Protein AF-S5VCV0-F1 (afdb_monomer_lite)

Foldseek 3Di:
DVVVVPPDDDPDDDDDDDDDDDDDDDDDDDDDDDDDDDDDDDDDDDDDDDDDDDDDDDDDDDDDDDDDDDDDDDDDDDDDDDDDDDDDDDDDDDDDDDDDDDDDDDDDDDDDDDDDDDDDDDDDDDDDDDDDDDDDDDDDDDDDDDDDDDDDDDDDDDDDDDDDDDDPDDPPPPDPPDDPDDDPDDADDDDDFPFAAADDDDDQDRFAAAPAPLADPQKDWFWDDDPQWTKIKMKHAFSVCRVVNFHALKDKDWDAAQVRQKTKIKIKGFAPVQRRALSVLNHQLNVQLNVLCNPDHPVNCVVPVLCSNQSSLVRSQVVVVVCCVVPVVVDDFSSNKIWMKMKIHGPDDWIKIKTAWQKFKWKQAPLDIDGQDDHDDDDPSDTPGIPPDPRVSVRIDMGIDDDDAWIKIKIKDPLAVCCCVVPPSLSSLLSVLVSDGDGRVSSRSNPPHHYVPRGHMIIMMIITGGDPPDPD

Radius of gyration: 34.59 Å; chains: 1; bounding box: 80×103×84 Å

Structure (mmCIF, N/CA/C/O backbone):
data_AF-S5VCV0-F1
#
_entry.id   AF-S5VCV0-F1
#
loop_
_atom_site.group_PDB
_atom_site.id
_atom_site.type_symbol
_atom_site.label_atom_id
_atom_site.label_alt_id
_atom_site.label_comp_id
_atom_site.label_asym_id
_atom_site.label_entity_id
_atom_site.label_seq_id
_atom_site.pdbx_PDB_ins_code
_atom_site.Cartn_x
_atom_site.Cartn_y
_atom_site.Cartn_z
_atom_site.occupancy
_atom_site.B_iso_or_equiv
_atom_site.auth_seq_id
_atom_site.auth_comp_id
_atom_site.auth_asym_id
_atom_site.auth_atom_id
_atom_site.pdbx_PDB_model_num
ATOM 1 N N . MET A 1 1 ? 20.615 -5.378 3.250 1.00 46.12 1 MET A N 1
ATOM 2 C CA . MET A 1 1 ? 19.682 -4.230 3.309 1.00 46.12 1 MET A CA 1
ATOM 3 C C . MET A 1 1 ? 19.177 -3.946 4.735 1.00 46.12 1 MET A C 1
ATOM 5 O O . MET A 1 1 ? 19.572 -2.935 5.300 1.00 46.12 1 MET A O 1
ATOM 9 N N . LEU A 1 2 ? 18.437 -4.854 5.394 1.00 37.75 2 LEU A N 1
ATOM 10 C CA . LEU A 1 2 ? 17.905 -4.669 6.770 1.00 37.75 2 LEU A CA 1
ATOM 11 C C . LEU A 1 2 ? 18.954 -4.425 7.880 1.00 37.75 2 LEU A C 1
ATOM 13 O O . LEU A 1 2 ? 18.707 -3.638 8.791 1.00 37.75 2 LEU A O 1
ATOM 17 N N . LYS A 1 3 ? 20.147 -5.038 7.800 1.00 43.41 3 LYS A N 1
ATOM 18 C CA . LYS A 1 3 ? 21.259 -4.772 8.743 1.00 43.41 3 LYS A CA 1
ATOM 19 C C . LYS A 1 3 ? 21.829 -3.348 8.649 1.00 43.41 3 LYS A C 1
ATOM 21 O O . LYS A 1 3 ? 22.526 -2.938 9.564 1.00 43.41 3 LYS A O 1
ATOM 26 N N . TRP A 1 4 ? 21.560 -2.625 7.559 1.00 48.44 4 TRP A N 1
ATOM 27 C CA . TRP A 1 4 ? 22.100 -1.283 7.314 1.00 48.44 4 TRP A CA 1
ATOM 28 C C . TRP A 1 4 ? 21.081 -0.174 7.625 1.00 48.44 4 TRP A C 1
ATOM 30 O O . TRP A 1 4 ? 21.466 0.876 8.125 1.00 48.44 4 TRP A O 1
ATOM 40 N N . LEU A 1 5 ? 19.778 -0.437 7.432 1.00 46.25 5 LEU A N 1
ATOM 41 C CA . LEU A 1 5 ? 18.691 0.471 7.843 1.00 46.25 5 LEU A CA 1
ATOM 42 C C . LEU A 1 5 ? 18.615 0.664 9.368 1.00 46.25 5 LEU A C 1
ATOM 44 O O . LEU A 1 5 ? 18.184 1.712 9.840 1.00 46.25 5 LEU A O 1
ATOM 48 N N . ARG A 1 6 ? 19.081 -0.316 10.151 1.00 51.97 6 ARG A N 1
ATOM 49 C CA . ARG A 1 6 ? 19.380 -0.126 11.575 1.00 51.97 6 ARG A CA 1
ATOM 50 C C . ARG A 1 6 ? 20.719 0.597 11.673 1.00 51.97 6 ARG A C 1
ATOM 52 O O . ARG A 1 6 ? 21.759 -0.054 11.739 1.00 51.97 6 ARG A O 1
ATOM 59 N N . GLY A 1 7 ? 20.692 1.926 11.598 1.00 43.31 7 GLY A N 1
ATOM 60 C CA . GLY A 1 7 ? 21.888 2.756 11.715 1.00 43.31 7 GLY A CA 1
ATOM 61 C C . GLY 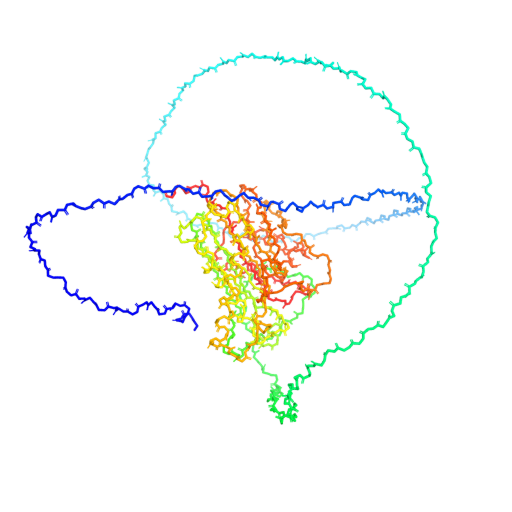A 1 7 ? 22.792 2.288 12.858 1.00 43.31 7 GLY A C 1
ATOM 62 O O . GLY A 1 7 ? 22.313 1.852 13.907 1.00 43.31 7 GLY A O 1
ATOM 63 N N . ARG A 1 8 ? 24.111 2.364 12.642 1.00 42.88 8 ARG A N 1
ATOM 64 C CA . ARG A 1 8 ? 25.096 2.276 13.723 1.00 42.88 8 ARG A CA 1
ATOM 65 C C . ARG A 1 8 ? 24.649 3.253 14.810 1.00 42.88 8 ARG A C 1
ATOM 67 O O . ARG A 1 8 ? 24.722 4.461 14.604 1.00 42.88 8 ARG A O 1
ATOM 74 N N . GLY A 1 9 ? 24.162 2.727 15.933 1.00 40.16 9 GLY A N 1
ATOM 75 C CA . GLY A 1 9 ? 24.004 3.524 17.140 1.00 40.16 9 GLY A CA 1
ATOM 76 C C . GLY A 1 9 ? 25.341 4.193 17.478 1.00 40.16 9 GLY A C 1
ATOM 77 O O . GLY A 1 9 ? 26.390 3.708 17.027 1.00 40.16 9 GLY A O 1
ATOM 78 N N . PRO A 1 10 ? 25.330 5.304 18.231 1.00 41.16 10 PRO A N 1
ATOM 79 C CA . PRO A 1 10 ? 26.567 5.902 18.707 1.00 41.16 10 PRO A CA 1
ATOM 80 C C . PRO A 1 10 ? 27.375 4.793 19.387 1.00 41.16 10 PRO A C 1
ATOM 82 O O . PRO A 1 10 ? 26.873 4.104 20.277 1.00 41.16 10 PRO A O 1
ATOM 85 N N . GLY A 1 11 ? 28.588 4.545 18.885 1.00 38.91 11 GLY A N 1
ATOM 86 C CA . GLY A 1 11 ? 29.485 3.562 19.484 1.00 38.91 11 GLY A CA 1
ATOM 87 C C . GLY A 1 11 ? 29.665 3.871 20.973 1.00 38.91 11 GLY A C 1
ATOM 88 O O . GLY A 1 11 ? 29.517 5.031 21.366 1.00 38.91 11 GLY A O 1
ATOM 89 N N . PRO A 1 12 ? 29.955 2.866 21.815 1.00 38.97 12 PRO A N 1
ATOM 90 C CA . PRO A 1 12 ? 30.061 3.062 23.252 1.00 38.97 12 PRO A CA 1
ATOM 91 C C . PRO A 1 12 ? 31.203 4.042 23.546 1.00 38.97 12 PRO A C 1
ATOM 93 O O . PRO A 1 12 ? 32.380 3.684 23.520 1.00 38.97 12 PRO A O 1
ATOM 96 N N . GLY A 1 13 ? 30.844 5.302 23.788 1.00 37.56 13 GLY A N 1
ATOM 97 C CA . GLY A 1 13 ? 31.727 6.300 24.366 1.00 37.56 13 GLY A CA 1
ATOM 98 C C . GLY A 1 13 ? 32.080 5.849 25.776 1.00 37.56 13 GLY A C 1
ATOM 99 O O . GLY A 1 13 ? 31.195 5.555 26.578 1.00 37.56 13 GLY A O 1
ATOM 100 N N . GLY A 1 14 ? 33.379 5.724 26.038 1.00 36.28 14 GLY A N 1
ATOM 101 C CA . GLY A 1 14 ? 33.925 5.138 27.253 1.00 36.28 14 GLY A CA 1
ATOM 102 C C . GLY A 1 14 ? 33.360 5.751 28.532 1.00 36.28 14 GLY A C 1
ATOM 103 O O . GLY A 1 14 ? 33.426 6.961 28.753 1.00 36.28 14 GLY A O 1
ATOM 104 N N . ALA A 1 15 ? 32.865 4.877 29.405 1.00 34.19 15 ALA A N 1
ATOM 105 C CA . ALA A 1 15 ? 32.594 5.194 30.792 1.00 34.19 15 ALA A CA 1
ATOM 106 C C . ALA A 1 15 ? 33.914 5.566 31.487 1.00 34.19 15 ALA A C 1
ATOM 108 O O . ALA A 1 15 ? 34.768 4.713 31.732 1.00 34.19 15 ALA A O 1
ATOM 109 N N . ARG A 1 16 ? 34.086 6.852 31.808 1.00 37.00 16 ARG A N 1
ATOM 110 C CA . ARG A 1 16 ? 35.006 7.269 32.867 1.00 37.00 16 ARG A CA 1
ATOM 111 C C . ARG A 1 16 ? 34.344 6.957 34.205 1.00 37.00 16 ARG A C 1
ATOM 113 O O . ARG A 1 16 ? 33.221 7.369 34.473 1.00 37.00 16 ARG A O 1
ATOM 120 N N . THR A 1 17 ? 35.064 6.191 35.005 1.00 37.53 17 THR A N 1
ATOM 121 C CA . THR A 1 17 ? 34.743 5.766 36.365 1.00 37.53 17 THR A CA 1
ATOM 122 C C . THR A 1 17 ? 34.418 6.950 37.273 1.00 37.53 17 THR A C 1
ATOM 124 O O . THR A 1 17 ? 35.245 7.844 37.447 1.00 37.53 17 THR A O 1
ATOM 127 N N . ALA A 1 18 ? 33.234 6.915 37.881 1.00 33.78 18 ALA A N 1
ATOM 128 C CA . ALA A 1 18 ? 32.870 7.748 39.015 1.00 33.78 18 ALA A CA 1
ATOM 129 C C . ALA A 1 18 ? 33.477 7.159 40.299 1.00 33.78 18 ALA A C 1
ATOM 131 O O . ALA A 1 18 ? 33.183 6.022 40.667 1.00 33.78 18 ALA A O 1
ATOM 132 N N . THR A 1 19 ? 34.307 7.937 40.987 1.00 38.47 19 THR A N 1
ATOM 133 C CA . THR A 1 19 ? 34.605 7.764 42.414 1.00 38.47 19 THR A CA 1
ATOM 134 C C . THR A 1 19 ? 33.699 8.697 43.211 1.00 38.47 19 THR A C 1
ATOM 136 O O . THR A 1 19 ? 33.541 9.861 42.849 1.00 38.47 19 THR A O 1
ATOM 139 N N . GLY A 1 20 ? 33.079 8.149 44.257 1.00 34.16 20 GLY A N 1
ATOM 140 C CA . GLY A 1 20 ? 32.140 8.821 45.155 1.00 34.16 20 GLY A CA 1
ATOM 141 C C . GLY A 1 20 ? 32.769 9.850 46.118 1.00 34.16 20 GLY A C 1
ATOM 142 O O . GLY A 1 20 ? 33.873 10.331 45.876 1.00 34.16 20 GLY A O 1
ATOM 143 N N . PRO A 1 21 ? 32.046 10.229 47.189 1.00 44.28 21 PRO A N 1
ATOM 144 C CA . PRO A 1 21 ? 31.725 11.626 47.480 1.00 44.28 21 PRO A CA 1
ATOM 145 C C . PRO A 1 21 ? 32.621 12.269 48.548 1.00 44.28 21 PRO A C 1
ATOM 147 O O . PRO A 1 21 ? 33.136 11.589 49.432 1.00 44.28 21 PRO A O 1
ATOM 150 N N . SER A 1 22 ? 32.712 13.603 48.527 1.00 35.19 22 SER A N 1
ATOM 151 C CA . SER A 1 22 ? 33.172 14.400 49.669 1.00 35.19 22 SER A CA 1
ATOM 152 C C . SER A 1 22 ? 32.220 15.564 49.922 1.00 35.19 22 SER A C 1
ATOM 154 O O . SER A 1 22 ? 31.857 16.304 49.011 1.00 35.19 22 SER A O 1
ATOM 156 N N . LEU A 1 23 ? 31.824 15.675 51.187 1.00 39.25 23 LEU A N 1
ATOM 157 C CA . LEU A 1 23 ? 31.048 16.748 51.797 1.00 39.25 23 LEU A CA 1
ATOM 158 C C . LEU A 1 23 ? 31.893 18.022 52.000 1.00 39.25 23 LEU A C 1
ATOM 160 O O . LEU A 1 23 ? 33.116 17.937 52.099 1.00 39.25 23 LEU A O 1
ATOM 164 N N . ALA A 1 24 ? 31.162 19.127 52.210 1.00 33.50 24 ALA A N 1
ATOM 165 C CA . ALA A 1 24 ? 31.525 20.413 52.829 1.00 33.50 24 ALA A CA 1
ATOM 166 C C . ALA A 1 24 ? 31.857 21.602 51.901 1.00 33.50 24 ALA A C 1
ATOM 168 O O . ALA A 1 24 ? 32.742 21.520 51.056 1.00 33.50 24 ALA A O 1
ATOM 169 N N . GLY A 1 25 ? 31.200 22.743 52.177 1.00 32.53 25 GLY A N 1
ATOM 170 C CA . GLY A 1 25 ? 31.797 24.076 52.013 1.00 32.53 25 GLY A CA 1
ATOM 171 C C . GLY A 1 25 ? 30.956 25.158 51.321 1.00 32.53 25 GLY A C 1
ATOM 172 O O . GLY A 1 25 ? 31.068 25.340 50.118 1.00 32.53 25 GLY A O 1
ATOM 173 N N . ASP A 1 26 ? 30.148 25.870 52.112 1.00 35.91 26 ASP A N 1
ATOM 174 C CA . ASP A 1 26 ? 29.847 27.319 52.121 1.00 35.91 26 ASP A CA 1
ATOM 175 C C . ASP A 1 26 ? 30.142 28.242 50.904 1.00 35.91 26 ASP A C 1
ATOM 177 O O . ASP A 1 26 ? 31.293 28.558 50.624 1.00 35.91 26 ASP A O 1
ATOM 181 N N . GLY A 1 27 ? 29.056 28.828 50.354 1.00 32.06 27 GLY A N 1
ATOM 182 C CA . GLY A 1 27 ? 28.860 30.242 49.921 1.00 32.06 27 GLY A CA 1
ATOM 183 C C . GLY A 1 27 ? 29.728 30.875 48.802 1.00 32.06 27 GLY A C 1
ATOM 184 O O . GLY A 1 27 ? 30.723 30.295 48.389 1.00 32.06 27 GLY A O 1
ATOM 185 N N . PRO A 1 28 ? 29.422 32.109 48.313 1.00 48.50 28 PRO A N 1
ATOM 186 C CA . PRO A 1 28 ? 28.253 32.971 48.531 1.00 48.50 28 PRO A CA 1
ATOM 187 C C . PRO A 1 28 ? 27.496 33.370 47.235 1.00 48.50 28 PRO A C 1
ATOM 189 O O . PRO A 1 28 ? 27.913 33.116 46.107 1.00 48.50 28 PRO A O 1
ATOM 192 N N . ALA A 1 29 ? 26.358 34.038 47.443 1.00 37.16 29 ALA A N 1
ATOM 193 C CA . ALA A 1 29 ? 25.454 34.585 46.438 1.00 37.16 29 ALA A CA 1
ATOM 194 C C . ALA A 1 29 ? 26.063 35.724 45.595 1.00 37.16 29 ALA A C 1
ATOM 196 O O . ALA A 1 29 ? 26.677 36.645 46.132 1.00 37.16 29 ALA A O 1
ATOM 197 N N . VAL A 1 30 ? 25.773 35.716 44.289 1.00 42.09 30 VAL A N 1
ATOM 198 C CA . VAL A 1 30 ? 25.868 36.887 43.405 1.00 42.09 30 VAL A CA 1
ATOM 199 C C . VAL A 1 30 ? 24.587 36.963 42.577 1.00 42.09 30 VAL A C 1
ATOM 201 O O . VAL A 1 30 ? 24.154 35.976 41.986 1.00 42.09 30 VAL A O 1
ATOM 204 N N . GLY A 1 31 ? 23.958 38.138 42.610 1.00 37.47 31 GLY A N 1
ATOM 205 C CA . GLY A 1 31 ? 22.680 38.431 41.973 1.00 37.47 31 GLY A CA 1
ATOM 206 C C . GLY A 1 31 ? 22.744 38.510 40.449 1.00 37.47 31 GLY A C 1
ATOM 207 O O . GLY A 1 31 ? 23.780 38.806 39.858 1.00 37.47 31 GLY A O 1
ATOM 208 N N . GLY A 1 32 ? 21.590 38.280 39.828 1.00 36.28 32 GLY A N 1
ATOM 209 C CA . GLY A 1 32 ? 21.374 38.414 38.395 1.00 36.28 32 GLY A CA 1
ATOM 210 C C . GLY A 1 32 ? 19.936 38.838 38.121 1.00 36.28 32 GLY A C 1
ATOM 211 O O . GLY A 1 32 ? 18.992 38.153 38.496 1.00 36.28 32 GLY A O 1
ATOM 212 N N . SER A 1 33 ? 19.834 40.016 37.527 1.00 39.59 33 SER A N 1
ATOM 213 C CA . SER A 1 33 ? 18.690 40.818 37.101 1.00 39.59 33 SER A CA 1
ATOM 214 C C . SER A 1 33 ? 17.540 40.063 36.421 1.00 39.59 33 SER A C 1
ATOM 216 O O . SER A 1 33 ? 17.744 39.080 35.717 1.00 39.59 33 SER A O 1
ATOM 218 N N . GLY A 1 34 ? 16.331 40.597 36.615 1.00 34.44 34 GLY A N 1
ATOM 219 C CA . GLY A 1 34 ? 15.055 40.067 36.142 1.00 34.44 34 GLY A CA 1
ATOM 220 C C . GLY A 1 34 ? 14.744 40.205 34.636 1.00 34.44 34 GLY A C 1
ATOM 221 O O . GLY A 1 34 ? 15.630 40.467 33.823 1.00 34.44 34 GLY A O 1
ATOM 222 N N . PRO A 1 35 ? 13.466 39.986 34.265 1.00 43.41 35 PRO A N 1
ATOM 223 C CA . PRO A 1 35 ? 13.063 39.425 32.977 1.00 43.41 35 PRO A CA 1
ATOM 224 C C . PRO A 1 35 ? 12.664 40.480 31.937 1.00 43.41 35 PRO A C 1
ATOM 226 O O . PRO A 1 35 ? 12.149 41.545 32.272 1.00 43.41 35 PRO A O 1
ATOM 229 N N . THR A 1 36 ? 12.801 40.131 30.657 1.00 38.66 36 THR A N 1
ATOM 230 C CA . THR A 1 36 ? 12.085 40.786 29.553 1.00 38.66 36 THR A CA 1
ATOM 231 C C . THR A 1 36 ? 11.188 39.766 28.859 1.00 38.66 36 THR A C 1
ATOM 233 O O . THR A 1 36 ? 11.618 38.679 28.481 1.00 38.66 36 THR A O 1
ATOM 236 N N . ALA A 1 37 ? 9.906 40.116 28.795 1.00 39.50 37 ALA A N 1
ATOM 237 C CA . ALA A 1 37 ? 8.819 39.367 28.182 1.00 39.50 37 ALA A CA 1
ATOM 238 C C . ALA A 1 37 ? 8.788 39.589 26.646 1.00 39.50 37 ALA A C 1
ATOM 240 O O . ALA A 1 37 ? 9.516 40.448 26.141 1.00 39.50 37 ALA A O 1
ATOM 241 N N . PRO A 1 38 ? 7.983 38.807 25.902 1.00 46.84 38 PRO A N 1
ATOM 242 C CA . PRO A 1 38 ? 8.183 38.538 24.483 1.00 46.84 38 PRO A CA 1
ATOM 243 C C . PRO A 1 38 ? 7.488 39.551 23.566 1.00 46.84 38 PRO A C 1
ATOM 245 O O . PRO A 1 38 ? 6.458 40.128 23.907 1.00 46.84 38 PRO A O 1
ATOM 248 N N . GLY A 1 39 ? 8.064 39.724 22.375 1.00 36.28 39 GLY A N 1
ATOM 249 C CA . GLY A 1 39 ? 7.495 40.514 21.291 1.00 36.28 39 GLY A CA 1
ATOM 250 C C . GLY A 1 39 ? 6.431 39.744 20.511 1.00 36.28 39 GLY A C 1
ATOM 251 O O . GLY A 1 39 ? 6.669 38.635 20.035 1.00 36.28 39 GLY A O 1
ATOM 252 N N . ASP A 1 40 ? 5.278 40.391 20.377 1.00 35.22 40 ASP A N 1
ATOM 253 C CA . ASP A 1 40 ? 4.161 40.054 19.503 1.00 35.22 40 ASP A CA 1
ATOM 254 C C . ASP A 1 40 ? 4.569 39.973 18.022 1.00 35.22 40 ASP A C 1
ATOM 256 O O . ASP A 1 40 ? 5.202 40.879 17.479 1.00 35.22 40 ASP A O 1
ATOM 260 N N . GLY A 1 41 ? 4.107 38.925 17.336 1.00 33.84 41 GLY A N 1
ATOM 261 C CA . GLY A 1 41 ? 4.218 38.761 15.887 1.00 33.84 41 GLY A CA 1
ATOM 262 C C . GLY A 1 41 ? 2.960 38.113 15.320 1.00 33.84 41 GLY A C 1
ATOM 263 O O . GLY A 1 41 ? 2.869 36.896 15.197 1.00 33.84 41 GLY A O 1
ATOM 264 N N . ARG A 1 42 ? 1.965 38.949 15.018 1.00 32.03 42 ARG A N 1
ATOM 265 C CA . ARG A 1 42 ? 0.665 38.594 14.437 1.00 32.03 42 ARG A CA 1
ATOM 266 C C . ARG A 1 42 ? 0.777 38.060 13.000 1.00 32.03 42 ARG A C 1
ATOM 268 O O . ARG A 1 42 ? 1.307 38.730 12.123 1.00 32.03 42 ARG A O 1
ATOM 275 N N . THR A 1 43 ? 0.205 36.872 12.806 1.00 30.94 43 THR A N 1
ATOM 276 C CA . THR A 1 43 ? -0.745 36.464 11.749 1.00 30.94 43 THR A CA 1
ATOM 277 C C . THR A 1 43 ? -0.689 37.137 10.364 1.00 30.94 43 THR A C 1
ATOM 279 O O . THR A 1 43 ? -1.141 38.264 10.180 1.00 30.94 43 THR A O 1
ATOM 282 N N . ALA A 1 44 ? -0.355 36.339 9.341 1.00 30.95 44 ALA A N 1
ATOM 283 C CA . ALA A 1 44 ? -0.824 36.522 7.965 1.00 30.95 44 ALA A CA 1
ATOM 284 C C . ALA A 1 44 ? -1.560 35.246 7.508 1.00 30.95 44 ALA A C 1
ATOM 286 O O . ALA A 1 44 ? -0.951 34.227 7.205 1.00 30.95 44 ALA A O 1
ATOM 287 N N . LEU A 1 45 ? -2.895 35.312 7.520 1.00 28.98 45 LEU A N 1
ATOM 288 C CA . LEU A 1 45 ? -3.816 34.311 6.981 1.00 28.98 45 LEU A CA 1
ATOM 289 C C . LEU A 1 45 ? -4.035 34.592 5.488 1.00 28.98 45 LEU A C 1
ATOM 291 O O . LEU A 1 45 ? -4.758 35.529 5.142 1.00 28.98 45 LEU A O 1
ATOM 295 N N . THR A 1 46 ? -3.478 33.774 4.601 1.00 32.25 46 THR A N 1
ATOM 296 C CA . THR A 1 46 ? -3.895 33.717 3.194 1.00 32.25 46 THR A CA 1
ATOM 297 C C . THR A 1 46 ? -5.038 32.715 3.051 1.00 32.25 46 THR A C 1
ATOM 299 O O . THR A 1 46 ? -4.864 31.501 3.067 1.00 32.25 46 THR A O 1
ATOM 302 N N . ARG A 1 47 ? -6.257 33.251 2.942 1.00 29.86 47 ARG A N 1
ATOM 303 C CA . ARG A 1 47 ? -7.463 32.514 2.549 1.00 29.86 47 ARG A CA 1
ATOM 304 C C . ARG A 1 47 ? -7.385 32.212 1.052 1.00 29.86 47 ARG A C 1
ATOM 306 O O . ARG A 1 47 ? -7.399 33.156 0.269 1.00 29.86 47 ARG A O 1
ATOM 313 N N . ASN A 1 48 ? -7.412 30.940 0.658 1.00 29.03 48 ASN A N 1
ATOM 314 C CA . ASN A 1 48 ? -7.781 30.553 -0.703 1.00 29.03 48 ASN A CA 1
ATOM 315 C C . ASN A 1 48 ? -9.186 29.937 -0.664 1.00 29.03 48 ASN A C 1
ATOM 317 O O . ASN A 1 48 ? -9.401 28.861 -0.113 1.00 29.03 48 ASN A O 1
ATOM 321 N N . ARG A 1 49 ? -10.167 30.699 -1.163 1.00 31.77 49 ARG A N 1
ATOM 322 C CA . ARG A 1 49 ? -11.558 30.269 -1.345 1.00 31.77 49 ARG A CA 1
ATOM 323 C C . ARG A 1 49 ? -11.675 29.541 -2.679 1.00 31.77 49 ARG A C 1
ATOM 325 O O . ARG A 1 49 ? -11.225 30.057 -3.697 1.00 31.77 49 ARG A O 1
ATOM 332 N N . GLY A 1 50 ? -12.331 28.385 -2.646 1.00 29.47 50 GLY A N 1
ATOM 333 C CA . GLY A 1 50 ? -12.717 27.630 -3.828 1.00 29.47 50 GLY A CA 1
ATOM 334 C C . GLY A 1 50 ? -13.728 28.367 -4.705 1.00 29.47 50 GLY A C 1
ATOM 335 O O . GLY A 1 50 ? -14.565 29.131 -4.220 1.00 29.47 50 GLY A O 1
ATOM 336 N N . TYR A 1 51 ? -13.653 28.081 -6.001 1.00 31.44 51 TYR A N 1
ATOM 337 C CA . TYR A 1 51 ? -14.719 28.328 -6.960 1.00 31.44 51 TYR A CA 1
ATOM 338 C C . TYR A 1 51 ? -15.349 26.982 -7.313 1.00 31.44 51 TYR A C 1
ATOM 340 O O . TYR A 1 51 ? -14.740 26.156 -7.985 1.00 31.44 51 TYR A O 1
ATOM 348 N N . GLY A 1 52 ? -16.562 26.764 -6.809 1.00 29.28 52 GLY A N 1
ATOM 349 C CA . GLY A 1 52 ? -17.471 25.743 -7.309 1.00 29.28 52 GLY A CA 1
ATOM 350 C C . GLY A 1 52 ? -18.336 26.354 -8.405 1.00 29.28 52 GLY A C 1
ATOM 351 O O . GLY A 1 52 ? -19.013 27.355 -8.171 1.00 29.28 52 GLY A O 1
ATOM 352 N N . SER A 1 53 ? -18.316 25.749 -9.587 1.00 35.06 53 SER A N 1
ATOM 353 C CA . SER A 1 53 ? -19.223 26.067 -10.687 1.00 35.06 53 SER A CA 1
ATOM 354 C C . SER A 1 53 ? -20.329 25.014 -10.724 1.00 35.06 53 SER A C 1
ATOM 356 O O . SER A 1 53 ? -20.058 23.832 -10.918 1.00 35.06 53 SER A O 1
ATOM 358 N N . ARG A 1 54 ? -21.578 25.442 -10.515 1.00 30.66 54 ARG A N 1
ATOM 359 C CA . ARG A 1 54 ? -22.777 24.682 -10.896 1.00 30.66 54 ARG A CA 1
ATOM 360 C C . ARG A 1 54 ? -23.109 24.991 -12.362 1.00 30.66 54 ARG A C 1
ATOM 362 O O . ARG A 1 54 ? -23.011 26.160 -12.732 1.00 30.66 54 ARG A O 1
ATOM 369 N N . PRO A 1 55 ? -23.529 24.004 -13.167 1.00 43.22 55 PRO A N 1
ATOM 370 C CA . PRO A 1 55 ? -24.153 24.256 -14.456 1.00 43.22 55 PRO A CA 1
ATOM 371 C C . PRO A 1 55 ? -25.679 24.356 -14.305 1.00 43.22 55 PRO A C 1
ATOM 373 O O . PRO A 1 55 ? -26.316 23.459 -13.749 1.00 43.22 55 PRO A O 1
ATOM 376 N N . ASP A 1 56 ? -26.245 25.445 -14.821 1.00 39.06 56 ASP A N 1
ATOM 377 C CA . ASP A 1 56 ? -27.658 25.529 -15.184 1.00 39.06 56 ASP A CA 1
ATOM 378 C C . ASP A 1 56 ? -27.871 24.777 -16.507 1.00 39.06 56 ASP A C 1
ATOM 380 O O . ASP A 1 56 ? -27.031 24.826 -17.410 1.00 39.06 56 ASP A O 1
ATOM 384 N N . GLY A 1 57 ? -28.962 24.015 -16.575 1.00 33.06 57 GLY A N 1
ATOM 385 C CA . GLY A 1 57 ? -29.299 23.159 -17.708 1.00 33.06 57 GLY A CA 1
ATOM 386 C C . GLY A 1 57 ? -30.039 23.875 -18.833 1.00 33.06 57 GLY A C 1
ATOM 387 O O . GLY A 1 57 ? -30.442 25.021 -18.683 1.00 33.06 57 GLY A O 1
ATOM 388 N N . ASP A 1 58 ? -30.275 23.146 -19.928 1.00 35.47 58 ASP A N 1
ATOM 389 C CA . ASP A 1 58 ? -31.541 23.234 -20.657 1.00 35.47 58 ASP A CA 1
ATOM 390 C C . ASP A 1 58 ? -31.744 22.077 -21.655 1.00 35.47 58 ASP A C 1
ATOM 392 O O . ASP A 1 58 ? -30.816 21.662 -22.346 1.00 35.47 58 ASP A O 1
ATOM 396 N N . GLY A 1 59 ? -32.995 21.605 -21.706 1.00 32.12 59 GLY A N 1
ATOM 397 C CA . GLY A 1 59 ? -33.757 21.240 -22.910 1.00 32.12 59 GLY A CA 1
ATOM 398 C C . GLY A 1 59 ? -33.307 20.094 -23.828 1.00 32.12 59 GLY A C 1
ATOM 399 O O . GLY A 1 59 ? -32.357 20.222 -24.593 1.00 32.12 59 GLY A O 1
ATOM 400 N N . GLY A 1 60 ? -34.123 19.035 -23.910 1.00 33.22 60 GLY A N 1
ATOM 401 C CA . GLY A 1 60 ? -34.023 18.040 -24.983 1.00 33.22 60 GLY A CA 1
ATOM 402 C C . GLY A 1 60 ? -35.131 16.989 -24.974 1.00 33.22 60 GLY A C 1
ATOM 403 O O . GLY A 1 60 ? -34.868 15.819 -24.720 1.00 33.22 60 GLY A O 1
ATOM 404 N N . ASP A 1 61 ? -36.364 17.423 -25.235 1.00 38.16 61 ASP A N 1
ATOM 405 C CA . ASP A 1 61 ? -37.550 16.585 -25.449 1.00 38.16 61 ASP A CA 1
ATOM 406 C C . ASP A 1 61 ? -37.415 15.761 -26.749 1.00 38.16 61 ASP A C 1
ATOM 408 O O . ASP A 1 61 ? -37.028 16.293 -27.792 1.00 38.16 61 ASP A O 1
ATOM 412 N N . GLY A 1 62 ? -37.744 14.467 -26.709 1.00 36.16 62 GLY A N 1
ATOM 413 C CA . GLY A 1 62 ? -37.596 13.560 -27.852 1.00 36.16 62 GLY A CA 1
ATOM 414 C C . GLY A 1 62 ? -38.430 12.292 -27.708 1.00 36.16 62 GLY A C 1
ATOM 415 O O . GLY A 1 62 ? -37.959 11.259 -27.241 1.00 36.16 62 GLY A O 1
ATOM 416 N N . THR A 1 63 ? -39.691 12.383 -28.117 1.00 36.44 63 THR A N 1
ATOM 417 C CA . THR A 1 63 ? -40.650 11.280 -28.221 1.00 36.44 63 THR A CA 1
ATOM 418 C C . THR A 1 63 ? -40.456 10.462 -29.509 1.00 36.44 63 THR A C 1
ATOM 420 O O . THR A 1 63 ? -40.131 11.020 -30.553 1.00 36.44 63 THR A O 1
ATOM 423 N N . ALA A 1 64 ? -40.756 9.154 -29.426 1.00 33.94 64 ALA A N 1
ATOM 424 C CA . ALA A 1 64 ? -41.521 8.331 -30.390 1.00 33.94 64 ALA A CA 1
ATOM 425 C C . ALA A 1 64 ? -40.895 6.980 -30.818 1.00 33.94 64 ALA A C 1
ATOM 427 O O . ALA A 1 64 ? -39.773 6.904 -31.304 1.00 33.94 64 ALA A O 1
ATOM 428 N N . GLY A 1 65 ? -41.742 5.937 -30.758 1.00 31.58 65 GLY A N 1
ATOM 429 C CA . GLY A 1 65 ? -41.641 4.658 -31.486 1.00 31.58 65 GLY A CA 1
ATOM 430 C C . GLY A 1 65 ? -41.001 3.528 -30.670 1.00 31.58 65 GLY A C 1
ATOM 431 O O . GLY A 1 65 ? -39.811 3.550 -30.422 1.00 31.58 65 GLY A O 1
ATOM 432 N N . GLY A 1 66 ? -41.683 2.492 -30.178 1.00 31.86 66 GLY A N 1
ATOM 433 C CA . GLY A 1 66 ? -42.826 1.767 -30.721 1.00 31.86 66 GLY A CA 1
ATOM 434 C C . GLY A 1 66 ? -42.341 0.477 -31.389 1.00 31.86 66 GLY A C 1
ATOM 435 O O . GLY A 1 66 ? -41.828 0.549 -32.499 1.00 31.86 66 GLY A O 1
ATOM 436 N N . ARG A 1 67 ? -42.531 -0.687 -30.743 1.00 35.44 67 ARG A N 1
ATOM 437 C CA . ARG A 1 67 ? -43.051 -1.934 -31.349 1.00 35.44 67 ARG A CA 1
ATOM 438 C C . ARG A 1 67 ? -43.014 -3.123 -30.384 1.00 35.44 67 ARG A C 1
ATOM 440 O O . ARG A 1 67 ? -42.029 -3.424 -29.726 1.00 35.44 67 ARG A O 1
ATOM 447 N N . THR A 1 68 ? -44.155 -3.789 -30.386 1.00 36.84 68 THR A N 1
ATOM 448 C CA . THR A 1 68 ? -44.519 -5.105 -29.868 1.00 36.84 68 THR A CA 1
ATOM 449 C C . THR A 1 68 ? -43.682 -6.250 -30.445 1.00 36.84 68 THR A C 1
ATOM 451 O O . THR A 1 68 ? -43.449 -6.258 -31.652 1.00 36.84 68 THR A O 1
ATOM 454 N N . ALA A 1 69 ? -43.421 -7.292 -29.651 1.00 35.12 69 ALA A N 1
ATOM 455 C CA . ALA A 1 69 ? -43.598 -8.682 -30.088 1.00 35.12 69 ALA A CA 1
ATOM 456 C C . ALA A 1 69 ? -43.629 -9.627 -28.879 1.00 35.12 69 ALA A C 1
ATOM 458 O O . ALA A 1 69 ? -42.650 -9.787 -28.156 1.00 35.12 69 ALA A O 1
ATOM 459 N N . ALA A 1 70 ? -44.788 -10.254 -28.697 1.00 36.62 70 ALA A N 1
ATOM 460 C CA . ALA A 1 70 ? -44.962 -11.464 -27.917 1.00 36.62 70 ALA A CA 1
ATOM 461 C C . ALA A 1 70 ? -44.325 -12.651 -28.658 1.00 36.62 70 ALA A C 1
ATOM 463 O O . ALA A 1 70 ? -44.412 -12.740 -29.882 1.00 36.62 70 ALA A O 1
ATOM 464 N N . GLY A 1 71 ? -43.737 -13.582 -27.913 1.00 34.12 71 GLY A N 1
ATOM 465 C CA . GLY A 1 71 ? -43.217 -14.841 -28.434 1.00 34.12 71 GLY A CA 1
ATOM 466 C C . GLY A 1 71 ? -43.295 -15.905 -27.353 1.00 34.12 71 GLY A C 1
ATOM 467 O O . GLY A 1 71 ? -42.395 -16.035 -26.531 1.00 34.12 71 GLY A O 1
ATOM 468 N N . ALA A 1 72 ? -44.417 -16.616 -27.334 1.00 36.50 72 ALA A N 1
ATOM 469 C CA . ALA A 1 72 ? -44.647 -17.791 -26.513 1.00 36.50 72 ALA A CA 1
ATOM 470 C C . ALA A 1 72 ? -43.805 -18.971 -27.020 1.00 36.50 72 ALA A C 1
ATOM 472 O O . ALA A 1 72 ? -43.785 -19.234 -28.219 1.00 36.50 72 ALA A O 1
ATOM 473 N N . HIS A 1 73 ? -43.211 -19.742 -26.109 1.00 38.84 73 HIS A N 1
ATOM 474 C CA . HIS A 1 73 ? -42.937 -21.154 -26.353 1.00 38.84 73 HIS A CA 1
ATOM 475 C C . HIS A 1 73 ? -43.239 -21.965 -25.096 1.00 38.84 73 HIS A C 1
ATOM 477 O O . HIS A 1 73 ? -42.644 -21.786 -24.037 1.00 38.84 73 HIS A O 1
ATOM 483 N N . ALA A 1 74 ? -44.223 -22.844 -25.253 1.00 37.25 74 ALA A N 1
ATOM 484 C CA . ALA A 1 74 ? -44.581 -23.900 -24.332 1.00 37.25 74 ALA A CA 1
ATOM 485 C C . ALA A 1 74 ? -43.790 -25.177 -24.656 1.00 37.25 74 ALA A C 1
ATOM 487 O O . ALA A 1 74 ? -43.511 -25.446 -25.825 1.00 37.25 74 ALA A O 1
ATOM 488 N N . GLY A 1 75 ? -43.576 -26.009 -23.633 1.00 32.53 75 GLY A N 1
ATOM 489 C CA . GLY A 1 75 ? -43.674 -27.464 -23.777 1.00 32.53 75 GLY A CA 1
ATOM 490 C C . GLY A 1 75 ? -42.435 -28.285 -23.416 1.00 32.53 75 GLY A C 1
ATOM 491 O O . GLY A 1 75 ? -41.462 -28.293 -24.157 1.00 32.53 75 GLY A O 1
ATOM 492 N N . GLY A 1 76 ? -42.561 -29.088 -22.348 1.00 31.84 76 GLY A N 1
ATOM 493 C CA . GLY A 1 76 ? -41.942 -30.421 -22.266 1.00 31.84 76 GLY A CA 1
ATOM 494 C C . GLY A 1 76 ? -40.994 -30.683 -21.088 1.00 31.84 76 GLY A C 1
ATOM 495 O O . GLY A 1 76 ? -39.789 -30.530 -21.227 1.00 31.84 76 GLY A O 1
ATOM 496 N N . GLY A 1 77 ? -41.519 -31.170 -19.954 1.00 30.98 77 GLY A N 1
ATOM 497 C CA . GLY A 1 77 ? -40.776 -32.109 -19.080 1.00 30.98 77 GLY A CA 1
ATOM 498 C C . GLY A 1 77 ? -41.005 -33.563 -19.542 1.00 30.98 77 GLY A C 1
ATOM 499 O O . GLY A 1 77 ? -41.547 -33.743 -20.634 1.00 30.98 77 GLY A O 1
ATOM 500 N N . PRO A 1 78 ? -40.791 -34.611 -18.714 1.00 56.41 78 PRO A N 1
ATOM 501 C CA . PRO A 1 78 ? -39.919 -34.772 -17.537 1.00 56.41 78 PRO A CA 1
ATOM 502 C C . PRO A 1 78 ? -39.087 -36.096 -17.581 1.00 56.41 78 PRO A C 1
ATOM 504 O O . PRO A 1 78 ? -39.322 -36.932 -18.444 1.00 56.41 78 PRO A O 1
ATOM 507 N N . ALA A 1 79 ? -38.164 -36.310 -16.624 1.00 35.75 79 ALA A N 1
ATOM 508 C CA . ALA A 1 79 ? -37.767 -37.606 -16.003 1.00 35.75 79 ALA A CA 1
ATOM 509 C C . ALA A 1 79 ? -36.402 -37.439 -15.291 1.00 35.75 79 ALA A C 1
ATOM 511 O O . ALA A 1 79 ? -35.413 -37.082 -15.914 1.00 35.75 79 ALA A O 1
ATOM 512 N N . ALA A 1 80 ? -36.351 -37.451 -13.956 1.00 38.59 80 ALA A N 1
ATOM 513 C CA . ALA A 1 80 ? -36.167 -38.629 -13.094 1.00 38.59 80 ALA A CA 1
ATOM 514 C C . ALA A 1 80 ? -34.730 -39.199 -13.112 1.00 38.59 80 ALA A C 1
ATOM 516 O O . ALA A 1 80 ? -34.303 -39.820 -14.076 1.00 38.59 80 ALA A O 1
ATOM 517 N N . GLY A 1 81 ? -34.016 -39.028 -11.992 1.00 35.94 81 GLY A N 1
ATOM 518 C CA . GLY A 1 81 ? -32.701 -39.630 -11.758 1.00 35.94 81 GLY A CA 1
ATOM 519 C C . GLY A 1 81 ? -32.082 -39.222 -10.419 1.00 35.94 81 GLY A C 1
ATOM 520 O O . GLY A 1 81 ? -31.138 -38.443 -10.386 1.00 35.94 81 GLY A O 1
ATOM 521 N N . ARG A 1 82 ? -32.626 -39.735 -9.305 1.00 42.22 82 ARG A N 1
ATOM 522 C CA . ARG A 1 82 ? -31.939 -39.776 -7.998 1.00 42.22 82 ARG A CA 1
ATOM 523 C C . ARG A 1 82 ? -30.716 -40.700 -8.094 1.00 42.22 82 ARG A C 1
ATOM 525 O O . ARG A 1 82 ? -30.824 -41.760 -8.707 1.00 42.22 82 ARG A O 1
ATOM 532 N N . PRO A 1 83 ? -29.653 -40.405 -7.333 1.00 51.34 83 PRO A N 1
ATOM 533 C CA . PRO A 1 83 ? -29.118 -41.442 -6.463 1.00 51.34 83 PRO A CA 1
ATOM 534 C C . PRO A 1 83 ? -29.007 -40.968 -5.014 1.00 51.34 83 PRO A C 1
ATOM 536 O O . PRO A 1 83 ? -28.456 -39.921 -4.688 1.00 51.34 83 PRO A O 1
ATOM 539 N N . THR A 1 84 ? -29.577 -41.803 -4.159 1.00 44.59 84 THR A N 1
ATOM 540 C CA . THR A 1 84 ? -29.399 -41.900 -2.714 1.00 44.59 84 THR A CA 1
ATOM 541 C C . THR A 1 84 ? -27.971 -42.318 -2.367 1.00 44.59 84 THR A C 1
ATOM 543 O O . THR A 1 84 ? -27.448 -43.250 -2.976 1.00 44.59 84 THR A O 1
ATOM 546 N N . GLY A 1 85 ? -27.385 -41.693 -1.349 1.00 38.81 85 GLY A N 1
ATOM 547 C CA . GLY A 1 85 ? -26.105 -42.102 -0.775 1.00 38.81 85 GLY A CA 1
ATOM 548 C C . GLY A 1 85 ? -25.797 -41.341 0.511 1.00 38.81 85 GLY A C 1
ATOM 549 O O . GLY A 1 85 ? -24.973 -40.434 0.505 1.00 38.81 85 GLY A O 1
ATOM 550 N N . GLU A 1 86 ? -26.490 -41.693 1.596 1.00 44.41 86 GLU A N 1
ATOM 551 C CA . GLU A 1 86 ? -26.042 -41.421 2.969 1.00 44.41 86 GLU A CA 1
ATOM 552 C C . GLU A 1 86 ? -24.700 -42.115 3.246 1.00 44.41 86 GLU A C 1
ATOM 554 O O . GLU A 1 86 ? -24.450 -43.215 2.742 1.00 44.41 86 GLU A O 1
ATOM 559 N N . PRO A 1 87 ? -23.905 -41.556 4.168 1.00 53.03 87 PRO A N 1
ATOM 560 C CA . PRO A 1 87 ? -23.310 -42.395 5.194 1.00 53.03 87 PRO A CA 1
ATOM 561 C C . PRO A 1 87 ? -23.681 -41.931 6.608 1.00 53.03 87 P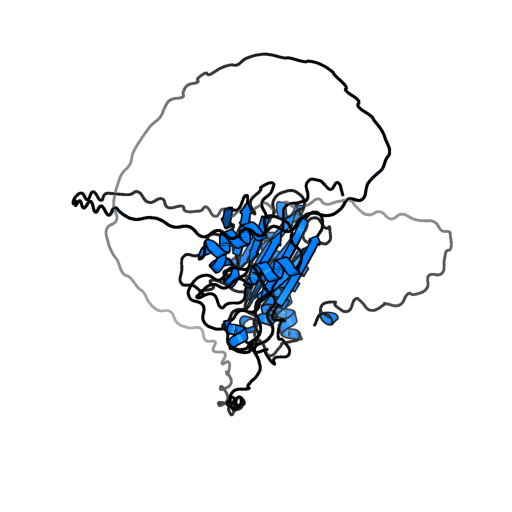RO A C 1
ATOM 563 O O . PRO A 1 87 ? -23.757 -40.745 6.920 1.00 53.03 87 PRO A O 1
ATOM 566 N N . ALA A 1 88 ? -23.918 -42.944 7.438 1.00 41.53 88 ALA A N 1
ATOM 567 C CA . ALA A 1 88 ? -24.397 -42.916 8.810 1.00 41.53 88 ALA A CA 1
ATOM 568 C C . ALA A 1 88 ? -23.502 -42.150 9.813 1.00 41.53 88 ALA A C 1
ATOM 570 O O . ALA A 1 88 ? -22.291 -42.041 9.608 1.00 41.53 88 ALA A O 1
ATOM 571 N N . PRO A 1 89 ? -24.070 -41.708 10.955 1.00 53.34 89 PRO A N 1
ATOM 572 C CA . PRO A 1 89 ? -23.333 -41.131 12.072 1.00 53.34 89 PRO A CA 1
ATOM 573 C C . PRO A 1 89 ? -22.911 -42.204 13.092 1.00 53.34 89 PRO A C 1
ATOM 575 O O . PRO A 1 89 ? -23.648 -43.146 13.380 1.00 53.34 89 PRO A O 1
ATOM 578 N N . GLY A 1 90 ? -21.743 -42.022 13.705 1.00 38.00 90 GLY A N 1
ATOM 579 C CA . GLY A 1 90 ? -21.288 -42.792 14.865 1.00 38.00 90 GLY A CA 1
ATOM 580 C C . GLY A 1 90 ? -20.136 -42.078 15.588 1.00 38.00 90 GLY A C 1
ATOM 581 O O . GLY A 1 90 ? -19.506 -41.207 14.994 1.00 38.00 90 GLY A O 1
ATOM 582 N N . PRO A 1 91 ? -19.813 -42.452 16.836 1.00 51.94 91 PRO A N 1
ATOM 583 C CA . PRO A 1 91 ? -20.698 -42.266 17.982 1.00 51.94 91 PRO A CA 1
ATOM 584 C C . PRO A 1 91 ? -20.101 -41.360 19.078 1.00 51.94 91 PRO A C 1
ATOM 586 O O . PRO A 1 91 ? -18.952 -40.932 19.048 1.00 51.94 91 PRO A O 1
ATOM 589 N N . ALA A 1 92 ? -20.971 -41.101 20.051 1.00 35.09 92 ALA A N 1
ATOM 590 C CA . ALA A 1 92 ? -20.833 -40.335 21.278 1.00 35.09 92 ALA A CA 1
ATOM 591 C C . ALA A 1 92 ? -19.578 -40.595 22.135 1.00 35.09 92 ALA A C 1
ATOM 593 O O . ALA A 1 92 ? -19.199 -41.739 22.377 1.00 35.09 92 ALA A O 1
ATOM 594 N N . HIS A 1 93 ? -19.093 -39.521 22.767 1.00 45.88 93 HIS A N 1
ATOM 595 C CA . HIS A 1 93 ? -18.514 -39.580 24.108 1.00 45.88 93 HIS A CA 1
ATOM 596 C C . HIS A 1 93 ? -19.329 -38.694 25.060 1.00 45.88 93 HIS A C 1
ATOM 598 O O . HIS A 1 93 ? -19.483 -37.491 24.857 1.00 45.88 93 HIS A O 1
ATOM 604 N N . SER A 1 94 ? -19.902 -39.353 26.066 1.00 37.22 94 SER A N 1
ATOM 605 C CA . SER A 1 94 ? -20.682 -38.802 27.170 1.00 37.22 94 SER A CA 1
ATOM 606 C C . SER A 1 94 ? -19.820 -38.109 28.232 1.00 37.22 94 SER A C 1
ATOM 608 O O . SER A 1 94 ? -18.733 -38.592 28.523 1.00 37.22 94 SER A O 1
ATOM 610 N N . ALA A 1 95 ? -20.438 -37.093 28.861 1.00 33.97 95 ALA A N 1
ATOM 611 C CA . ALA A 1 95 ? -20.540 -36.811 30.312 1.00 33.97 95 ALA A CA 1
ATOM 612 C C . ALA A 1 95 ? -19.243 -36.575 31.127 1.00 33.97 95 ALA A C 1
ATOM 614 O O . ALA A 1 95 ? -18.287 -37.319 30.998 1.00 33.97 95 ALA A O 1
ATOM 615 N N . ALA A 1 96 ? -19.131 -35.658 32.098 1.00 40.75 96 ALA A N 1
ATOM 616 C CA . ALA A 1 96 ? -19.980 -34.654 32.776 1.00 40.75 96 ALA A CA 1
ATOM 617 C C . ALA A 1 96 ? -19.057 -33.951 33.843 1.00 40.75 96 ALA A C 1
ATOM 619 O O . ALA A 1 96 ? -17.843 -34.118 33.741 1.00 40.75 96 ALA A O 1
ATOM 620 N N . PRO A 1 97 ? -19.535 -33.352 34.959 1.00 58.53 97 PRO A N 1
ATOM 621 C CA . PRO A 1 97 ? -20.303 -32.103 35.130 1.00 58.53 97 PRO A CA 1
ATOM 622 C C . PRO A 1 97 ? -19.684 -31.115 36.166 1.00 58.53 97 PRO A C 1
ATOM 624 O O . PRO A 1 97 ? -18.702 -31.428 36.832 1.00 58.53 97 PRO A O 1
ATOM 627 N N . GLY A 1 98 ? -20.348 -29.964 36.372 1.00 32.41 98 GLY A N 1
ATOM 628 C CA . GLY A 1 98 ? -20.283 -29.134 37.598 1.00 32.41 98 GLY A CA 1
ATOM 629 C C . GLY A 1 98 ? -20.492 -27.639 37.303 1.00 32.41 98 GLY A C 1
ATOM 630 O O . GLY A 1 98 ? -19.629 -27.041 36.676 1.00 32.41 98 GLY A O 1
ATOM 631 N N . SER A 1 99 ? -21.696 -27.071 37.502 1.00 37.16 99 SER A N 1
ATOM 632 C CA . SER A 1 99 ? -22.172 -26.367 38.730 1.00 37.16 99 SER A CA 1
ATOM 633 C C . SER A 1 99 ? -21.484 -25.003 38.933 1.00 37.16 99 SER A C 1
ATOM 635 O O . SER A 1 99 ? -20.267 -24.948 38.884 1.00 37.16 99 SER A O 1
ATOM 637 N N . GLU A 1 100 ? -22.112 -23.860 39.213 1.00 36.44 100 GLU A N 1
ATOM 638 C CA . GLU A 1 100 ? -23.466 -23.488 39.637 1.00 36.44 100 GLU A CA 1
ATOM 639 C C . GLU A 1 100 ? -23.594 -21.944 39.553 1.00 36.44 100 GLU A C 1
ATOM 641 O O . GLU A 1 100 ? -22.587 -21.243 39.527 1.00 36.44 100 GLU A O 1
ATOM 646 N N . ALA A 1 101 ? -24.845 -21.466 39.503 1.00 34.62 101 ALA A N 1
ATOM 647 C CA . ALA A 1 101 ? -25.408 -20.181 39.956 1.00 34.62 101 ALA A CA 1
ATOM 648 C C . ALA A 1 101 ? -24.475 -18.960 40.182 1.00 34.62 101 ALA A C 1
ATOM 650 O O . ALA A 1 101 ? -23.533 -18.987 40.966 1.00 34.62 101 ALA A O 1
ATOM 651 N N . SER A 1 102 ? -24.834 -17.769 39.697 1.00 39.53 102 SER A N 1
ATOM 652 C CA . SER A 1 102 ? -25.772 -16.935 40.466 1.00 39.53 102 SER A CA 1
ATOM 653 C C . SER A 1 102 ? -26.340 -15.760 39.664 1.00 39.53 102 SER A C 1
ATOM 655 O O . SER A 1 102 ? -25.651 -15.052 38.936 1.00 39.53 102 SER A O 1
ATOM 657 N N . VAL A 1 103 ? -27.644 -15.591 39.859 1.00 38.34 103 VAL A N 1
ATOM 658 C CA . VAL A 1 103 ? -28.507 -14.487 39.453 1.00 38.34 103 VAL A CA 1
ATOM 659 C C . VAL A 1 103 ? -28.382 -13.383 40.504 1.00 38.34 103 VAL A C 1
ATOM 661 O O . VAL A 1 103 ? -28.421 -13.679 41.697 1.00 38.34 103 VAL A O 1
ATOM 664 N N . SER A 1 104 ? -28.306 -12.121 40.088 1.00 43.38 104 SER A N 1
ATOM 665 C CA . SER A 1 104 ? -28.680 -10.999 40.951 1.00 43.38 104 SER A CA 1
ATOM 666 C C . SER A 1 104 ? -29.387 -9.934 40.123 1.00 43.38 104 SER A C 1
ATOM 668 O O . SER A 1 104 ? -28.765 -9.172 39.384 1.00 43.38 104 SER A O 1
ATOM 670 N N . GLU A 1 105 ? -30.709 -9.934 40.255 1.00 37.41 105 GLU A N 1
ATOM 671 C CA . GLU A 1 105 ? -31.591 -8.822 39.938 1.00 37.41 105 GLU A CA 1
ATOM 672 C C . GLU A 1 105 ? -31.309 -7.658 40.899 1.00 37.41 105 GLU A C 1
ATOM 674 O O . GLU A 1 105 ? -31.145 -7.863 42.102 1.00 37.41 105 GLU A O 1
ATOM 679 N N . ALA A 1 106 ? -31.313 -6.430 40.386 1.00 39.31 106 ALA A N 1
ATOM 680 C CA . ALA A 1 106 ? -31.519 -5.240 41.199 1.00 39.31 106 ALA A CA 1
ATOM 681 C C . ALA A 1 106 ? -32.408 -4.262 40.426 1.00 39.31 106 ALA A C 1
ATOM 683 O O . ALA A 1 106 ? -32.019 -3.685 39.414 1.00 39.31 106 ALA A O 1
ATOM 684 N N . SER A 1 107 ? -33.633 -4.148 40.930 1.00 38.50 107 SER A N 1
ATOM 685 C CA . SER A 1 107 ? -34.625 -3.127 40.610 1.00 38.50 107 SER A CA 1
ATOM 686 C C . SER A 1 107 ? -34.255 -1.779 41.243 1.00 38.50 107 SER A C 1
ATOM 688 O O . SER A 1 107 ? -33.640 -1.744 42.307 1.00 38.50 107 SER A O 1
ATOM 690 N N . GLY A 1 108 ? -34.717 -0.685 40.634 1.00 34.41 108 GLY A N 1
ATOM 691 C CA . GLY A 1 108 ? -34.727 0.671 41.205 1.00 34.41 108 GLY A CA 1
ATOM 692 C C . GLY A 1 108 ? -34.840 1.712 40.086 1.00 34.41 108 GLY A C 1
ATOM 693 O O . GLY A 1 108 ? -33.846 2.023 39.447 1.00 34.41 108 GLY A O 1
ATOM 694 N N . SER A 1 109 ? -36.046 2.043 39.618 1.00 38.97 109 SER A N 1
ATOM 695 C CA . SER A 1 109 ? -36.989 3.040 40.167 1.00 38.97 109 SER A CA 1
ATOM 696 C C . SER A 1 109 ? -36.808 4.437 39.555 1.00 38.97 109 SER A C 1
ATOM 698 O O . SER A 1 109 ? -35.819 5.112 39.819 1.00 38.97 109 SER A O 1
ATOM 700 N N . ASP A 1 110 ? -37.806 4.808 38.748 1.00 35.09 110 ASP A N 1
ATOM 701 C CA . ASP A 1 110 ? -38.456 6.115 38.574 1.00 35.09 110 ASP A CA 1
ATOM 702 C C . ASP A 1 110 ? -37.693 7.415 38.877 1.00 35.09 110 ASP A C 1
ATOM 704 O O . ASP A 1 110 ? -37.366 7.715 40.022 1.00 35.09 110 ASP A O 1
ATOM 708 N N . ALA A 1 111 ? -37.638 8.291 37.867 1.00 37.50 111 ALA A N 1
ATOM 709 C CA . ALA A 1 111 ? -37.979 9.706 38.035 1.00 37.50 111 ALA A CA 1
ATOM 710 C C . ALA A 1 111 ? -38.373 10.338 36.687 1.00 37.50 111 ALA A C 1
ATOM 712 O O . ALA A 1 111 ? -37.546 10.673 35.843 1.00 37.50 111 ALA A O 1
ATOM 713 N N . SER A 1 112 ? -39.679 10.505 36.518 1.00 38.72 112 SER A N 1
ATOM 714 C CA . SER A 1 112 ? -40.344 11.398 35.574 1.00 38.72 112 SER A CA 1
ATOM 715 C C . SER A 1 112 ? -40.091 12.874 35.908 1.00 38.72 112 SER A C 1
ATOM 717 O O . SER A 1 112 ? -40.322 13.266 37.051 1.00 38.72 112 SER A O 1
ATOM 719 N N . VAL A 1 113 ? -39.770 13.710 34.914 1.00 40.34 113 VAL A N 1
ATOM 720 C CA . VAL A 1 113 ? -40.104 15.147 34.934 1.00 40.34 113 VAL A CA 1
ATOM 721 C C . VAL A 1 113 ? -40.554 15.579 33.537 1.00 40.34 113 VAL A C 1
ATOM 723 O O . VAL A 1 113 ? -39.810 15.492 32.562 1.00 40.34 113 VAL A O 1
ATOM 726 N N . SER A 1 114 ? -41.807 16.016 33.478 1.00 40.44 114 SER A N 1
ATOM 727 C CA . SER A 1 114 ? -42.464 16.717 32.377 1.00 40.44 114 SER A CA 1
ATOM 728 C C . SER A 1 114 ? -42.066 18.199 32.355 1.00 40.44 114 SER A C 1
ATOM 730 O O . SER A 1 114 ? -41.855 18.768 33.418 1.00 40.44 114 SER A O 1
ATOM 732 N N . GLU A 1 115 ? -42.039 18.822 31.171 1.00 35.19 115 GLU A N 1
ATOM 733 C CA . GLU A 1 115 ? -42.833 20.017 30.789 1.00 35.19 115 GLU A CA 1
ATOM 734 C C . GLU A 1 115 ? -42.206 20.790 29.604 1.00 35.19 115 GLU A C 1
ATOM 736 O O . GLU A 1 115 ? -41.190 21.457 29.733 1.00 35.19 115 GLU A O 1
ATOM 741 N N . ALA A 1 116 ? -42.852 20.636 28.439 1.00 37.19 116 ALA A N 1
ATOM 742 C CA . ALA A 1 116 ? -43.520 21.660 27.618 1.00 37.19 116 ALA A CA 1
ATOM 743 C C . ALA A 1 116 ? -42.792 22.926 27.062 1.00 37.19 116 ALA A C 1
ATOM 745 O O . ALA A 1 116 ? -41.780 23.380 27.583 1.00 37.19 116 ALA A O 1
ATOM 746 N N . PRO A 1 117 ? -43.326 23.511 25.958 1.00 56.66 117 PRO A N 1
ATOM 747 C CA . PRO A 1 117 ? -42.580 24.318 24.989 1.00 56.66 117 PRO A CA 1
ATOM 748 C C . PRO A 1 117 ? -42.961 25.814 24.968 1.00 56.66 117 PRO A C 1
ATOM 750 O O . PRO A 1 117 ? -44.017 26.223 25.443 1.00 56.66 117 PRO A O 1
ATOM 753 N N . GLY A 1 118 ? -42.153 26.629 24.290 1.00 32.22 118 GLY A N 1
ATOM 754 C CA . GLY A 1 118 ? -42.500 27.991 23.863 1.00 32.22 118 GLY A CA 1
ATOM 755 C C . GLY A 1 118 ? -41.313 28.627 23.137 1.00 32.22 118 GLY A C 1
ATOM 756 O O . GLY A 1 118 ? -40.182 28.208 23.332 1.00 32.22 118 GLY A O 1
ATOM 757 N N . SER A 1 119 ? -41.428 29.633 22.281 1.00 34.62 119 SER A N 1
ATOM 758 C CA . SER A 1 119 ? -42.530 30.311 21.604 1.00 34.62 119 SER A CA 1
ATOM 759 C C . SER A 1 119 ? -41.850 31.176 20.535 1.00 34.62 119 SER A C 1
ATOM 761 O O . SER A 1 119 ? -40.747 31.677 20.748 1.00 34.62 119 SER A O 1
ATOM 763 N N . ALA A 1 120 ? -42.509 31.373 19.398 1.00 39.00 120 ALA A N 1
ATOM 764 C CA . ALA A 1 120 ? -42.127 32.354 18.389 1.00 39.00 120 ALA A CA 1
ATOM 765 C C . ALA A 1 120 ? -42.441 33.796 18.846 1.00 39.00 120 ALA A C 1
ATOM 767 O O . ALA A 1 120 ? -43.428 34.003 19.551 1.00 39.00 120 ALA A O 1
ATOM 768 N N . ALA A 1 121 ? -41.632 34.767 18.399 1.00 33.91 121 ALA A N 1
ATOM 769 C CA . ALA A 1 121 ? -41.950 36.191 18.158 1.00 33.91 121 ALA A CA 1
ATOM 770 C C . ALA A 1 121 ? -40.659 36.879 17.647 1.00 33.91 121 ALA A C 1
ATOM 772 O O . ALA A 1 121 ? -39.611 36.742 18.264 1.00 33.91 121 ALA A O 1
ATOM 773 N N . SER A 1 122 ? -40.606 37.415 16.425 1.00 36.31 122 SER A N 1
ATOM 774 C CA . SER A 1 122 ? -41.115 38.728 15.974 1.00 36.31 122 SER A CA 1
ATOM 775 C C . SER A 1 122 ? -40.329 39.943 16.491 1.00 36.31 122 SER A C 1
ATOM 777 O O . SER A 1 122 ? -40.328 40.240 17.679 1.00 36.31 122 SER A O 1
ATOM 779 N N . GLY A 1 123 ? -39.764 40.700 15.544 1.00 31.61 123 GLY A N 1
ATOM 780 C CA . GLY A 1 123 ? -39.280 42.083 15.675 1.00 31.61 123 GLY A CA 1
ATOM 781 C C . GLY A 1 123 ? -38.567 42.483 14.374 1.00 31.61 123 GLY A C 1
ATOM 782 O O . GLY A 1 123 ? -37.491 41.973 14.095 1.00 31.61 123 GLY A O 1
ATOM 783 N N . SER A 1 124 ? -39.214 43.174 13.424 1.00 32.97 124 SER A N 1
ATOM 784 C CA . SER A 1 124 ? -39.338 44.650 13.355 1.00 32.97 124 SER A CA 1
ATOM 785 C C . SER A 1 124 ? -37.966 45.313 13.550 1.00 32.97 124 SER A C 1
ATOM 787 O O . SER A 1 124 ? -37.410 45.232 14.632 1.00 32.97 124 SER A O 1
ATOM 789 N N . GLY A 1 125 ? -37.302 45.933 12.576 1.00 29.23 125 GLY A N 1
ATOM 790 C CA . GLY A 1 125 ? -37.778 46.831 11.530 1.00 29.23 125 GLY A CA 1
ATOM 791 C C . GLY A 1 125 ? -37.129 48.196 11.781 1.00 29.23 125 GLY A C 1
ATOM 792 O O . GLY A 1 125 ? -37.506 48.854 12.742 1.00 29.23 125 GLY A O 1
ATOM 793 N N . ILE A 1 126 ? -36.165 48.624 10.955 1.00 33.84 126 ILE A N 1
ATOM 794 C CA . ILE A 1 126 ? -35.697 50.021 10.904 1.00 33.84 126 ILE A CA 1
ATOM 795 C C . ILE A 1 126 ? -35.488 50.430 9.443 1.00 33.84 126 ILE A C 1
ATOM 797 O O . ILE A 1 126 ? -35.018 49.670 8.603 1.00 33.84 126 ILE A O 1
ATOM 801 N N . SER A 1 127 ? -35.950 51.647 9.190 1.00 30.89 127 SER A N 1
ATOM 802 C CA . SER A 1 127 ? -36.220 52.330 7.933 1.00 30.89 127 SER A CA 1
ATOM 803 C C . SER A 1 127 ? -35.055 53.224 7.484 1.00 30.89 127 SER A C 1
ATOM 805 O O . SER A 1 127 ? -34.373 53.772 8.345 1.00 30.89 127 SER A O 1
ATOM 807 N N . ARG A 1 128 ? -35.029 53.513 6.166 1.00 32.00 128 ARG A N 1
ATOM 808 C CA . ARG A 1 128 ? -34.470 54.705 5.467 1.00 32.00 128 ARG A CA 1
ATOM 809 C C . ARG A 1 128 ? -32.930 54.766 5.412 1.00 32.00 128 ARG A C 1
ATOM 811 O O . ARG A 1 128 ? -32.269 54.483 6.394 1.00 32.00 128 ARG A O 1
ATOM 818 N N . SER A 1 129 ? -32.286 55.079 4.284 1.00 30.94 129 SER A N 1
ATOM 819 C CA . SER A 1 129 ? -32.528 56.213 3.373 1.00 30.94 129 SER A CA 1
ATOM 820 C C . SER A 1 129 ? -31.695 56.105 2.073 1.00 30.94 129 SER A C 1
ATOM 822 O O . SER A 1 129 ? -30.503 55.826 2.155 1.00 30.94 129 SER A O 1
ATOM 824 N N . ASP A 1 130 ? -32.297 56.415 0.917 1.00 31.75 130 ASP A N 1
ATOM 825 C CA . ASP A 1 130 ? -31.628 56.958 -0.296 1.00 31.75 130 ASP A CA 1
ATOM 826 C C . ASP A 1 130 ? -31.340 58.476 -0.103 1.00 31.75 130 ASP A C 1
ATOM 828 O O . ASP A 1 130 ? -31.877 59.012 0.879 1.00 31.75 130 ASP A O 1
ATOM 832 N N . PRO A 1 131 ? -30.627 59.249 -0.979 1.00 47.94 131 PRO A N 1
ATOM 833 C CA . PRO A 1 131 ? -30.148 59.027 -2.373 1.00 47.94 131 PRO A CA 1
ATOM 834 C C . PRO A 1 131 ? -28.722 59.663 -2.602 1.00 47.94 131 PRO A C 1
ATOM 836 O O . PRO A 1 131 ? -27.977 59.721 -1.624 1.00 47.94 131 PRO A O 1
ATOM 839 N N . PRO A 1 132 ? -28.308 60.302 -3.740 1.00 48.81 132 PRO A N 1
ATOM 840 C CA . PRO A 1 132 ? -28.555 60.150 -5.196 1.00 48.81 132 PRO A CA 1
ATOM 841 C C . PRO A 1 132 ? -27.259 60.088 -6.079 1.00 48.81 132 PRO A C 1
ATOM 843 O O . PRO A 1 132 ? -26.176 60.432 -5.627 1.00 48.81 132 PRO A O 1
ATOM 846 N N . GLY A 1 133 ? -27.428 59.785 -7.384 1.00 29.00 133 GLY A N 1
ATOM 847 C CA . GLY A 1 133 ? -26.692 60.345 -8.554 1.00 29.00 133 GLY A CA 1
ATOM 848 C C . GLY A 1 133 ? -25.178 60.078 -8.682 1.00 29.00 133 GLY A C 1
ATOM 849 O O . GLY A 1 133 ? -24.390 60.463 -7.834 1.00 29.00 133 GLY A O 1
ATOM 850 N N . SER A 1 134 ? -24.651 59.537 -9.787 1.00 32.31 134 SER A N 1
ATOM 851 C CA . SER A 1 134 ? -24.389 60.287 -11.033 1.00 32.31 134 SER A CA 1
ATOM 852 C C . SER A 1 134 ? -23.835 59.342 -12.123 1.00 32.31 134 SER A C 1
ATOM 854 O O . SER A 1 134 ? -22.963 58.525 -11.845 1.00 32.31 134 SER A O 1
ATOM 856 N N . ARG A 1 135 ? -24.313 59.482 -13.367 1.00 32.84 135 ARG A N 1
ATOM 857 C CA . ARG A 1 135 ? -23.629 59.076 -14.627 1.00 32.84 135 ARG A CA 1
ATOM 858 C C . ARG A 1 135 ? -22.510 60.113 -14.949 1.00 32.84 135 ARG A C 1
ATOM 860 O O . ARG A 1 135 ? -22.523 61.121 -14.241 1.00 32.84 135 ARG A O 1
ATOM 867 N N . PRO A 1 136 ? -21.639 60.023 -15.996 1.00 45.78 136 PRO A N 1
ATOM 868 C CA . PRO A 1 136 ? -21.690 59.183 -17.217 1.00 45.78 136 PRO A CA 1
ATOM 869 C C . PRO A 1 136 ? -20.322 58.727 -17.830 1.00 45.78 136 PRO A C 1
ATOM 871 O O . PRO A 1 136 ? -19.272 59.032 -17.286 1.00 45.78 136 PRO A O 1
ATOM 874 N N . HIS A 1 137 ? -20.400 58.082 -19.015 1.00 35.81 137 HIS A N 1
ATOM 875 C CA . HIS A 1 137 ? -19.400 57.940 -20.112 1.00 35.81 137 HIS A CA 1
ATOM 876 C C . HIS A 1 137 ? -18.064 57.238 -19.776 1.00 35.81 137 HIS A C 1
ATOM 878 O O . HIS A 1 137 ? -17.429 57.531 -18.782 1.00 35.81 137 HIS A O 1
ATOM 884 N N . GLY A 1 138 ? -17.538 56.270 -20.527 1.00 29.83 138 GLY A N 1
ATOM 885 C CA . GLY A 1 138 ? -17.538 56.014 -21.966 1.00 29.83 138 GLY A CA 1
ATOM 886 C C . GLY A 1 138 ? -16.071 55.726 -22.325 1.00 29.83 138 GLY A C 1
ATOM 887 O O . GLY A 1 138 ? -15.218 56.558 -22.036 1.00 29.83 138 GLY A O 1
ATOM 888 N N . CYS A 1 139 ? -15.751 54.556 -22.874 1.00 32.75 139 CYS A N 1
ATOM 889 C CA . CYS A 1 139 ? -14.406 54.261 -23.374 1.00 32.75 139 CYS A CA 1
ATOM 890 C C . CYS A 1 139 ? -14.499 53.363 -24.607 1.00 32.75 139 CYS A C 1
ATOM 892 O O . CYS A 1 139 ? -14.548 52.138 -24.524 1.00 32.75 139 CYS A O 1
ATOM 894 N N . ASP A 1 140 ? -14.553 54.050 -25.742 1.00 31.83 140 ASP A N 1
ATOM 895 C CA . ASP A 1 140 ? -14.136 53.565 -27.044 1.00 31.83 140 ASP A CA 1
ATOM 896 C C . ASP A 1 140 ? -12.597 53.580 -27.139 1.00 31.83 140 ASP A C 1
ATOM 898 O O . ASP A 1 140 ? -11.936 54.492 -26.644 1.00 31.83 140 ASP A O 1
ATOM 902 N N . ASP A 1 141 ? -12.101 52.550 -27.820 1.00 32.97 141 ASP A N 1
ATOM 903 C CA . ASP A 1 141 ? -11.038 52.543 -28.832 1.00 32.97 141 ASP A CA 1
ATOM 904 C C . ASP A 1 141 ? -9.553 52.807 -28.482 1.00 32.97 141 ASP A C 1
ATOM 906 O O . ASP A 1 141 ? -9.134 53.869 -28.033 1.00 32.97 141 ASP A O 1
ATOM 910 N N . SER A 1 142 ? -8.760 51.778 -28.814 1.00 36.53 142 SER A N 1
ATOM 911 C CA . SER A 1 142 ? -7.523 51.778 -29.613 1.00 36.53 142 SER A CA 1
ATOM 912 C C . SER A 1 142 ? -6.471 52.882 -29.451 1.00 36.53 142 SER A C 1
ATOM 914 O O . SER A 1 142 ? -6.716 54.058 -29.695 1.00 36.53 142 SER A O 1
ATOM 916 N N . GLY A 1 143 ? -5.208 52.469 -29.275 1.00 30.55 143 GLY A N 1
ATOM 917 C CA . GLY A 1 143 ? -4.083 53.358 -29.583 1.00 30.55 143 GLY A CA 1
ATOM 918 C C . GLY A 1 143 ? -2.702 52.896 -29.135 1.00 30.55 143 GLY A C 1
ATOM 919 O O . GLY A 1 143 ? -2.226 53.264 -28.070 1.00 30.55 143 GLY A O 1
ATOM 920 N N . SER A 1 144 ? -2.059 52.127 -30.007 1.00 40.44 144 SER A N 1
ATOM 921 C CA . SER A 1 144 ? -0.621 52.025 -30.290 1.00 40.44 144 SER A CA 1
ATOM 922 C C . SER A 1 144 ? 0.291 53.161 -29.784 1.00 40.44 144 SER A C 1
ATOM 924 O O . SER A 1 144 ? -0.013 54.335 -29.977 1.00 40.44 144 SER A O 1
ATOM 926 N N . GLY A 1 145 ? 1.505 52.820 -29.328 1.00 30.50 145 GLY A N 1
ATOM 927 C CA . GLY A 1 145 ? 2.608 53.788 -29.249 1.00 30.50 145 GLY A CA 1
ATOM 928 C C . GLY A 1 145 ? 3.877 53.287 -28.554 1.00 30.50 145 GLY A C 1
ATOM 929 O O . GLY A 1 145 ? 3.942 53.254 -27.332 1.00 30.50 145 GLY A O 1
ATOM 930 N N . ALA A 1 146 ? 4.904 52.952 -29.341 1.00 40.97 146 ALA A N 1
ATOM 931 C CA . ALA A 1 146 ? 6.306 52.910 -28.902 1.00 40.97 146 ALA A CA 1
ATOM 932 C C . ALA A 1 146 ? 6.829 54.337 -28.612 1.00 40.97 146 ALA A C 1
ATOM 934 O O . ALA A 1 146 ? 6.263 55.303 -29.130 1.00 40.97 146 ALA A O 1
ATOM 935 N N . PRO A 1 147 ? 7.891 54.499 -27.799 1.00 51.47 147 PRO A N 1
ATOM 936 C CA . PRO A 1 147 ? 9.277 54.580 -28.313 1.00 51.47 147 PRO A CA 1
ATOM 937 C C . PRO A 1 147 ? 10.261 53.816 -27.384 1.00 51.47 147 PRO A C 1
ATOM 939 O O . PRO A 1 147 ? 9.889 53.418 -26.291 1.00 51.47 147 PRO A O 1
ATOM 942 N N . GLY A 1 148 ? 11.517 53.480 -27.688 1.00 35.97 148 GLY A N 1
ATOM 943 C CA . GLY A 1 148 ? 12.518 54.060 -28.578 1.00 35.97 148 GLY A CA 1
ATOM 944 C C . GLY A 1 148 ? 13.758 54.476 -27.758 1.00 35.97 148 GLY A C 1
ATOM 945 O O . GLY A 1 148 ? 13.733 55.531 -27.145 1.00 35.97 148 GLY A O 1
ATOM 946 N N . PHE A 1 149 ? 14.811 53.645 -27.819 1.00 40.25 149 PHE A N 1
ATOM 947 C CA . PHE A 1 149 ? 16.257 53.898 -27.607 1.00 40.25 149 PHE A CA 1
ATOM 948 C C . PHE A 1 149 ? 16.834 54.383 -26.255 1.00 40.25 149 PHE A C 1
ATOM 950 O O . PHE A 1 149 ? 16.440 55.399 -25.696 1.00 40.25 149 PHE A O 1
ATOM 957 N N . GLY A 1 150 ? 17.912 53.702 -25.829 1.00 31.75 150 GLY A N 1
ATOM 958 C CA . GLY A 1 150 ? 18.877 54.160 -24.821 1.00 31.75 150 GLY A CA 1
ATOM 959 C C . GLY A 1 150 ? 19.951 53.105 -24.511 1.00 31.75 150 GLY A C 1
ATOM 960 O O . GLY A 1 150 ? 19.667 52.113 -23.853 1.00 31.75 150 GLY A O 1
ATOM 961 N N . GLU A 1 151 ? 21.159 53.310 -25.037 1.00 37.50 151 GLU A N 1
ATOM 962 C CA . GLU A 1 151 ? 22.333 52.423 -25.016 1.00 37.50 151 GLU A CA 1
ATOM 963 C C . GLU A 1 151 ? 23.073 52.298 -23.662 1.00 37.50 151 GLU A C 1
ATOM 965 O O . GLU A 1 151 ? 22.988 53.167 -22.800 1.00 37.50 151 GLU A O 1
ATOM 970 N N . SER A 1 152 ? 23.966 51.294 -23.631 1.00 37.56 152 SER A N 1
ATOM 971 C CA . SER A 1 152 ? 25.280 51.244 -22.951 1.00 37.56 152 SER A CA 1
ATOM 972 C C . SER A 1 152 ? 25.376 50.607 -21.559 1.00 37.56 152 SER A C 1
ATOM 974 O O . SER A 1 152 ? 24.947 51.163 -20.555 1.00 37.56 152 SER A O 1
ATOM 976 N N . GLY A 1 153 ? 26.087 49.472 -21.488 1.00 32.50 153 GLY A N 1
ATOM 977 C CA . GLY A 1 153 ? 26.492 48.846 -20.226 1.00 32.50 153 GLY A CA 1
ATOM 978 C C . GLY A 1 153 ? 27.243 47.522 -20.384 1.00 32.50 153 GLY A C 1
ATOM 979 O O . GLY A 1 153 ? 26.698 46.460 -20.123 1.00 32.50 153 GLY A O 1
ATOM 980 N N . SER A 1 154 ? 28.492 47.607 -20.839 1.00 41.44 154 SER A N 1
ATOM 981 C CA . SER A 1 154 ? 29.492 46.538 -20.992 1.00 41.44 154 SER A CA 1
ATOM 982 C C . SER A 1 154 ? 29.672 45.628 -19.760 1.00 41.44 154 SER A C 1
ATOM 984 O O . SER A 1 154 ? 29.852 46.125 -18.652 1.00 41.44 154 SER A O 1
ATOM 986 N N . GLY A 1 155 ? 29.764 44.306 -19.975 1.00 33.16 155 GLY A N 1
ATOM 987 C CA . GLY A 1 155 ? 30.162 43.337 -18.943 1.00 33.16 155 GLY A CA 1
ATOM 988 C C . GLY A 1 155 ? 30.094 41.864 -19.368 1.00 33.16 155 GLY A C 1
ATOM 989 O O . GLY A 1 155 ? 29.452 41.064 -18.699 1.00 33.16 155 GLY A O 1
ATOM 990 N N . ALA A 1 156 ? 30.719 41.490 -20.490 1.00 35.47 156 ALA A N 1
ATOM 991 C CA . ALA A 1 156 ? 30.772 40.100 -20.949 1.00 35.47 156 ALA A CA 1
ATOM 992 C C . ALA A 1 156 ? 31.828 39.289 -20.170 1.00 35.47 156 ALA A C 1
ATOM 994 O O . ALA A 1 156 ? 33.020 39.349 -20.472 1.00 35.47 156 ALA A O 1
ATOM 995 N N . VAL A 1 157 ? 31.386 38.494 -19.193 1.00 41.28 157 VAL A N 1
ATOM 996 C CA . VAL A 1 157 ? 32.171 37.385 -18.632 1.00 41.28 157 VAL A CA 1
ATOM 997 C C . VAL A 1 157 ? 31.966 36.176 -19.544 1.00 41.28 157 VAL A C 1
ATOM 999 O O . VAL A 1 157 ? 30.896 35.574 -19.571 1.00 41.28 157 VAL A O 1
ATOM 1002 N N . ARG A 1 158 ? 32.988 35.848 -20.341 1.00 35.44 158 ARG A N 1
ATOM 1003 C CA . ARG A 1 158 ? 33.052 34.601 -21.113 1.00 35.44 158 ARG A CA 1
ATOM 1004 C C . ARG A 1 158 ? 33.261 33.431 -20.151 1.00 35.44 158 ARG A C 1
ATOM 1006 O O . ARG A 1 158 ? 34.393 33.154 -19.764 1.00 35.44 158 ARG A O 1
ATOM 1013 N N . SER A 1 159 ? 32.184 32.735 -19.808 1.00 40.09 159 SER A N 1
ATOM 1014 C CA . SER A 1 159 ? 32.262 31.360 -19.316 1.00 40.09 159 SER A CA 1
ATOM 1015 C C . SER A 1 159 ? 32.503 30.442 -20.511 1.00 40.09 159 SER A C 1
ATOM 1017 O O . SER A 1 159 ? 31.650 30.296 -21.381 1.00 40.09 159 SER A O 1
ATOM 1019 N N . THR A 1 160 ? 33.700 29.873 -20.589 1.00 39.19 160 THR A N 1
ATOM 1020 C CA . THR A 1 160 ? 34.033 28.784 -21.508 1.00 39.19 160 THR A CA 1
ATOM 1021 C C . THR A 1 160 ? 33.344 27.509 -21.027 1.00 39.19 160 THR A C 1
ATOM 1023 O O . THR A 1 160 ? 33.834 26.858 -20.104 1.00 39.19 160 THR A O 1
ATOM 1026 N N . GLU A 1 161 ? 32.201 27.172 -21.623 1.00 39.16 161 GLU A N 1
ATOM 1027 C CA . GLU A 1 161 ? 31.640 25.822 -21.537 1.00 39.16 161 GLU A CA 1
ATOM 1028 C C . GLU A 1 161 ? 32.585 24.836 -22.247 1.00 39.16 161 GLU A C 1
ATOM 1030 O O . GLU A 1 161 ? 33.021 25.111 -23.369 1.00 39.16 161 GLU A O 1
ATOM 1035 N N . PRO A 1 162 ? 32.950 23.711 -21.609 1.00 48.41 162 PRO A N 1
ATOM 1036 C CA . PRO A 1 162 ? 33.709 22.662 -22.265 1.00 48.41 162 PRO A CA 1
ATOM 1037 C C . PRO A 1 162 ? 32.827 21.897 -23.262 1.00 48.41 162 PRO A C 1
ATOM 1039 O O . PRO A 1 162 ? 31.711 21.485 -22.952 1.00 48.41 162 PRO A O 1
ATOM 1042 N N . ASP A 1 163 ? 33.395 21.706 -24.449 1.00 44.75 163 ASP A N 1
ATOM 1043 C CA . ASP A 1 163 ? 32.919 20.892 -25.569 1.00 44.75 163 ASP A CA 1
ATOM 1044 C C . ASP A 1 163 ? 32.358 19.524 -25.103 1.00 44.75 163 ASP A C 1
ATOM 1046 O O . ASP A 1 163 ? 33.052 18.803 -24.369 1.00 44.75 163 ASP A O 1
ATOM 1050 N N . PRO A 1 164 ? 31.138 19.113 -25.506 1.00 56.47 164 PRO A N 1
ATOM 1051 C CA . PRO A 1 164 ? 30.617 17.790 -25.190 1.00 56.47 164 PRO A CA 1
ATOM 1052 C C . PRO A 1 164 ? 31.438 16.721 -25.919 1.00 56.47 164 PRO A C 1
ATOM 1054 O O . PRO A 1 164 ? 31.400 16.577 -27.141 1.00 56.47 164 PRO A O 1
ATOM 1057 N N . ALA A 1 165 ? 32.195 15.961 -25.129 1.00 47.94 165 ALA A N 1
ATOM 1058 C CA . ALA A 1 165 ? 33.002 14.844 -25.582 1.00 47.94 165 ALA A CA 1
ATOM 1059 C C . ALA A 1 165 ? 32.186 13.833 -26.410 1.00 47.94 165 ALA A C 1
ATOM 1061 O O . ALA A 1 165 ? 31.039 13.505 -26.103 1.00 47.94 165 ALA A O 1
ATOM 1062 N N . ALA A 1 166 ? 32.847 13.338 -27.454 1.00 49.72 166 ALA A N 1
ATOM 1063 C CA . ALA A 1 166 ? 32.394 12.354 -28.426 1.00 49.72 166 ALA A CA 1
ATOM 1064 C C . ALA A 1 166 ? 31.647 11.140 -27.822 1.00 49.72 166 ALA A C 1
ATOM 1066 O O . ALA A 1 166 ? 31.950 10.716 -26.703 1.00 49.72 166 ALA A O 1
ATOM 1067 N N . PRO A 1 167 ? 30.719 10.520 -28.581 1.00 51.53 167 PRO A N 1
ATOM 1068 C CA . PRO A 1 167 ? 29.961 9.354 -28.138 1.00 51.53 167 PRO A CA 1
ATOM 1069 C C . PRO A 1 167 ? 30.905 8.186 -27.834 1.00 51.53 167 PRO A C 1
ATOM 1071 O O . PRO A 1 167 ? 31.472 7.557 -28.729 1.00 51.53 167 PRO A O 1
ATOM 1074 N N . GLY A 1 168 ? 31.076 7.910 -26.542 1.00 47.78 168 GLY A N 1
ATOM 1075 C CA . GLY A 1 168 ? 31.810 6.756 -26.049 1.00 47.78 168 GLY A CA 1
ATOM 1076 C C . GLY A 1 168 ? 31.177 5.463 -26.556 1.00 47.78 168 GLY A C 1
ATOM 1077 O O . GLY A 1 168 ? 29.969 5.260 -26.447 1.00 47.78 168 GLY A O 1
ATOM 1078 N N . SER A 1 169 ? 32.029 4.606 -27.114 1.00 47.00 169 SER A N 1
ATOM 1079 C CA . SER A 1 169 ? 31.789 3.216 -27.501 1.00 47.00 169 SER A CA 1
ATOM 1080 C C . SER A 1 169 ? 30.676 2.544 -26.689 1.00 47.00 169 SER A C 1
ATOM 1082 O O . SER A 1 169 ? 30.842 2.280 -25.495 1.00 47.00 169 SER A O 1
ATOM 1084 N N . GLY A 1 170 ? 29.554 2.256 -27.355 1.00 40.97 170 GLY A N 1
ATOM 1085 C CA . GLY A 1 170 ? 28.421 1.542 -26.782 1.00 40.97 170 GLY A CA 1
ATOM 1086 C C . GLY A 1 170 ? 28.873 0.228 -26.156 1.00 40.97 170 GLY A C 1
ATOM 1087 O O . GLY A 1 170 ? 29.310 -0.693 -26.844 1.00 40.97 170 GLY A O 1
ATOM 1088 N N . ARG A 1 171 ? 28.778 0.149 -24.828 1.00 47.19 171 ARG A N 1
ATOM 1089 C CA . ARG A 1 171 ? 28.947 -1.094 -24.083 1.00 47.19 171 ARG A CA 1
ATOM 1090 C C . ARG A 1 171 ? 27.810 -2.012 -24.522 1.00 47.19 171 ARG A C 1
ATOM 1092 O O . ARG A 1 171 ? 26.663 -1.772 -24.156 1.00 47.19 171 ARG A O 1
ATOM 1099 N N . ALA A 1 172 ? 28.130 -2.993 -25.365 1.00 40.59 172 ALA A N 1
ATOM 1100 C CA . ALA A 1 172 ? 27.181 -3.978 -25.861 1.00 40.59 172 ALA A CA 1
ATOM 1101 C C . ALA A 1 172 ? 26.414 -4.564 -24.671 1.00 40.59 172 ALA A C 1
ATOM 1103 O O . ALA A 1 172 ? 27.004 -5.207 -23.799 1.00 40.59 172 ALA A O 1
ATOM 1104 N N . VAL A 1 173 ? 25.113 -4.279 -24.606 1.00 49.59 173 VAL A N 1
ATOM 1105 C CA . VAL A 1 173 ? 24.215 -4.957 -23.676 1.00 49.59 173 VAL A CA 1
ATOM 1106 C C . VAL A 1 173 ? 24.302 -6.433 -24.059 1.00 49.59 173 VAL A C 1
ATOM 1108 O O . VAL A 1 173 ? 24.087 -6.741 -25.234 1.00 49.59 173 VAL A O 1
ATOM 1111 N N . PRO A 1 174 ? 24.701 -7.338 -23.149 1.00 49.22 174 PRO A N 1
ATOM 1112 C CA . PRO A 1 174 ? 24.787 -8.750 -23.475 1.00 49.22 174 PRO A CA 1
ATOM 1113 C C . PRO A 1 174 ? 23.413 -9.193 -23.973 1.00 49.22 174 PRO A C 1
ATOM 1115 O O . PRO A 1 174 ? 22.434 -9.150 -23.229 1.00 49.22 174 PRO A O 1
ATOM 1118 N N . HIS A 1 175 ? 23.340 -9.558 -25.254 1.00 47.59 175 HIS A N 1
ATOM 1119 C CA . HIS A 1 175 ? 22.178 -10.222 -25.819 1.00 47.59 175 HIS A CA 1
ATOM 1120 C C . HIS A 1 175 ? 21.950 -11.476 -24.977 1.00 47.59 175 HIS A C 1
ATOM 1122 O O . HIS A 1 175 ? 22.766 -12.400 -24.997 1.00 47.59 175 HIS A O 1
ATOM 1128 N N . LEU A 1 176 ? 20.880 -11.470 -24.180 1.00 58.06 176 LEU A N 1
ATOM 1129 C CA . LEU A 1 176 ? 20.402 -12.660 -23.492 1.00 58.06 176 LEU A CA 1
ATOM 1130 C C . LEU A 1 176 ? 20.214 -13.734 -24.564 1.00 58.06 176 LEU A C 1
ATOM 1132 O O . LEU A 1 176 ? 19.494 -13.507 -25.537 1.00 58.06 176 LEU A O 1
ATOM 1136 N N . ALA A 1 177 ? 20.943 -14.842 -24.419 1.00 56.44 177 ALA A N 1
ATOM 1137 C CA . ALA A 1 177 ? 20.909 -15.957 -25.353 1.00 56.44 177 ALA A CA 1
ATOM 1138 C C . ALA A 1 177 ? 19.454 -16.335 -25.657 1.00 56.44 177 ALA A C 1
ATOM 1140 O O . ALA A 1 177 ? 18.632 -16.418 -24.739 1.00 56.44 177 ALA A O 1
ATOM 1141 N N . GLU A 1 178 ? 19.140 -16.532 -26.940 1.00 55.66 178 GLU A N 1
ATOM 1142 C CA . GLU A 1 178 ? 17.809 -16.979 -27.337 1.00 55.66 178 GLU A CA 1
ATOM 1143 C C . GLU A 1 178 ? 17.454 -18.271 -26.588 1.00 55.66 178 GLU A C 1
ATOM 1145 O O . GLU A 1 178 ? 18.310 -19.151 -26.449 1.00 55.66 178 GLU A O 1
ATOM 1150 N N . PRO A 1 179 ? 16.219 -18.386 -26.070 1.00 55.91 179 PRO A N 1
ATOM 1151 C CA . PRO A 1 179 ? 15.819 -19.510 -25.241 1.00 55.91 179 PRO A CA 1
ATOM 1152 C C . PRO A 1 179 ? 15.929 -20.809 -26.042 1.00 55.91 179 PRO A C 1
ATOM 1154 O O . PRO A 1 179 ? 15.127 -21.086 -26.935 1.00 55.91 179 PRO A O 1
ATOM 1157 N N . THR A 1 180 ? 16.936 -21.615 -25.713 1.00 56.38 180 THR A N 1
ATOM 1158 C CA . THR A 1 180 ? 17.123 -22.960 -26.244 1.00 56.38 180 THR A CA 1
ATOM 1159 C C . THR A 1 180 ? 15.907 -23.818 -25.895 1.00 56.38 180 THR A C 1
ATOM 1161 O O . THR A 1 180 ? 15.519 -23.910 -24.735 1.00 56.38 180 THR A O 1
ATOM 1164 N N . ALA A 1 181 ? 15.302 -24.398 -26.936 1.00 55.22 181 ALA A N 1
ATOM 1165 C CA . ALA A 1 181 ? 14.297 -25.463 -26.954 1.00 55.22 181 ALA A CA 1
ATOM 1166 C C . ALA A 1 181 ? 13.587 -25.774 -25.617 1.00 55.22 181 ALA A C 1
ATOM 1168 O O . ALA A 1 181 ? 14.091 -26.537 -24.799 1.00 55.22 181 ALA A O 1
ATOM 1169 N N . ALA A 1 182 ? 12.382 -25.205 -25.484 1.00 52.44 182 ALA A N 1
ATOM 1170 C CA . ALA A 1 182 ? 11.247 -25.634 -24.661 1.00 52.44 182 ALA A CA 1
ATOM 1171 C C . ALA A 1 182 ? 11.545 -26.739 -23.633 1.00 52.44 182 ALA A C 1
ATOM 1173 O O . ALA A 1 182 ? 11.360 -27.930 -23.882 1.00 52.44 182 ALA A O 1
ATOM 1174 N N . ASP A 1 183 ? 11.959 -26.288 -22.455 1.00 53.94 183 ASP A N 1
ATOM 1175 C CA . ASP A 1 183 ? 12.130 -27.100 -21.263 1.00 53.94 183 ASP A CA 1
ATOM 1176 C C . ASP A 1 183 ? 10.817 -27.841 -20.948 1.00 53.94 183 ASP A C 1
ATOM 1178 O O . ASP A 1 183 ? 9.774 -27.231 -20.693 1.00 53.94 183 ASP A O 1
ATOM 1182 N N . THR A 1 184 ? 10.849 -29.174 -20.995 1.00 68.38 184 THR A N 1
ATOM 1183 C CA . THR A 1 184 ? 9.717 -30.091 -20.753 1.00 68.38 184 THR A CA 1
ATOM 1184 C C . THR A 1 184 ? 9.294 -30.140 -19.280 1.00 68.38 184 THR A C 1
ATOM 1186 O O . THR A 1 184 ? 8.823 -31.168 -18.785 1.00 68.38 184 THR A O 1
ATOM 1189 N N . ALA A 1 185 ? 9.500 -29.056 -18.536 1.00 74.88 185 ALA A N 1
ATOM 1190 C CA . ALA A 1 185 ? 9.207 -28.991 -17.121 1.00 74.88 185 ALA A CA 1
ATOM 1191 C C . ALA A 1 185 ? 7.709 -29.232 -16.891 1.00 74.88 185 ALA A C 1
ATOM 1193 O O . ALA A 1 185 ? 6.840 -28.532 -17.418 1.00 74.88 185 ALA A O 1
ATOM 1194 N N . ARG A 1 186 ? 7.400 -30.257 -16.090 1.00 82.81 186 ARG A N 1
ATOM 1195 C CA . ARG A 1 186 ? 6.032 -30.537 -15.650 1.00 82.81 186 ARG A CA 1
ATOM 1196 C C . ARG A 1 186 ? 5.482 -29.280 -14.962 1.00 82.81 186 ARG A C 1
ATOM 1198 O O . ARG A 1 186 ? 6.202 -28.696 -14.149 1.00 82.81 186 ARG A O 1
ATOM 1205 N N . PRO A 1 187 ? 4.225 -28.877 -15.229 1.00 81.88 187 PRO A N 1
ATOM 1206 C CA . PRO A 1 187 ? 3.648 -27.720 -14.565 1.00 81.88 187 PRO A CA 1
ATOM 1207 C C . PRO A 1 187 ? 3.733 -27.880 -13.044 1.00 81.88 187 PRO A C 1
ATOM 1209 O O . PRO A 1 187 ? 3.511 -28.987 -12.531 1.00 81.88 187 PRO A O 1
ATOM 1212 N N . PRO A 1 188 ? 4.061 -26.800 -12.314 1.00 85.81 188 PRO A N 1
ATOM 1213 C CA . PRO A 1 188 ? 4.162 -26.853 -10.869 1.00 85.81 188 PRO A CA 1
ATOM 1214 C C . PRO A 1 188 ? 2.820 -27.270 -10.267 1.00 85.81 188 PRO A C 1
ATOM 1216 O O . PRO A 1 188 ? 1.745 -26.909 -10.757 1.00 85.81 188 PRO A O 1
ATOM 1219 N N . ARG A 1 189 ? 2.877 -28.029 -9.169 1.00 89.19 189 ARG A N 1
ATOM 1220 C CA . ARG A 1 189 ? 1.682 -28.346 -8.388 1.00 89.19 189 ARG A CA 1
ATOM 1221 C C . ARG A 1 189 ? 1.117 -27.047 -7.819 1.00 89.19 189 ARG A C 1
ATOM 1223 O O . ARG A 1 189 ? 1.796 -26.355 -7.069 1.00 89.19 189 ARG A O 1
ATOM 1230 N N . THR A 1 190 ? -0.138 -26.758 -8.130 1.00 86.50 190 THR A N 1
ATOM 1231 C CA . THR A 1 190 ? -0.892 -25.660 -7.521 1.00 86.50 190 THR A CA 1
ATOM 1232 C C . THR A 1 190 ? -1.792 -26.212 -6.425 1.00 86.50 190 THR A C 1
ATOM 1234 O O . THR A 1 190 ? -2.436 -27.24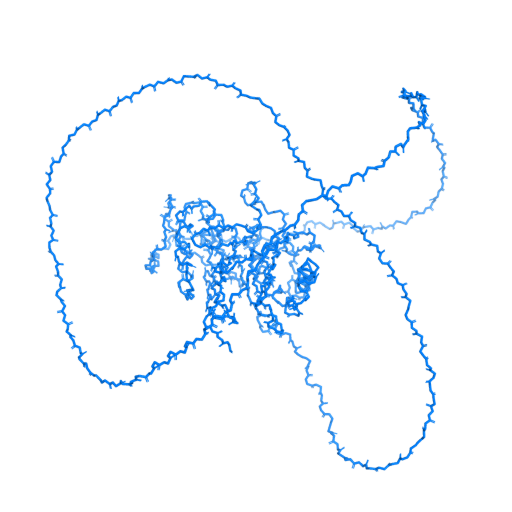8 -6.597 1.00 86.50 190 THR A O 1
ATOM 1237 N N . LEU A 1 191 ? -1.802 -25.549 -5.267 1.00 89.75 191 LEU A N 1
ATOM 1238 C CA . LEU A 1 191 ? -2.780 -25.855 -4.227 1.00 89.75 191 LEU A CA 1
ATOM 1239 C C . LEU A 1 191 ? -4.175 -25.429 -4.705 1.00 89.75 191 LEU A C 1
ATOM 1241 O O . LEU A 1 191 ? -4.272 -24.404 -5.398 1.00 89.75 191 LEU A O 1
ATOM 1245 N N . PRO A 1 192 ? -5.235 -26.172 -4.333 1.00 93.00 192 PRO A N 1
ATOM 1246 C CA . PRO A 1 192 ? -6.607 -25.719 -4.524 1.00 93.00 192 PRO A CA 1
ATOM 1247 C C . PRO A 1 192 ? -6.804 -24.300 -3.978 1.00 93.00 192 PRO A C 1
ATOM 1249 O O . PRO A 1 192 ? -6.102 -23.873 -3.061 1.00 93.00 192 PRO A O 1
ATOM 1252 N N . THR A 1 193 ? -7.715 -23.560 -4.594 1.00 94.50 193 THR A N 1
ATOM 1253 C CA . THR A 1 193 ? -8.142 -22.230 -4.154 1.00 94.50 193 THR A CA 1
ATOM 1254 C C . THR A 1 193 ? -9.583 -22.042 -4.576 1.00 94.50 193 THR A C 1
ATOM 1256 O O . THR A 1 193 ? -9.962 -22.480 -5.668 1.00 94.50 193 THR A O 1
ATOM 1259 N N . ASP A 1 194 ? -10.346 -21.383 -3.717 1.00 95.19 194 ASP A N 1
ATOM 1260 C CA . ASP A 1 194 ? -11.720 -20.980 -4.000 1.00 95.19 194 ASP A CA 1
ATOM 1261 C C . ASP A 1 194 ? -11.768 -19.612 -4.701 1.00 95.19 194 ASP A C 1
ATOM 1263 O O . ASP A 1 194 ? -12.834 -19.157 -5.114 1.00 95.19 194 ASP A O 1
ATOM 1267 N N . ALA A 1 195 ? -10.609 -18.965 -4.890 1.00 95.88 195 ALA A N 1
ATOM 1268 C CA . ALA A 1 195 ? -10.527 -17.662 -5.519 1.00 95.88 195 ALA A CA 1
ATOM 1269 C C . ALA A 1 195 ? -11.079 -17.694 -6.959 1.00 95.88 195 ALA A C 1
ATOM 1271 O O . ALA A 1 195 ? -10.721 -18.570 -7.764 1.00 95.88 195 ALA A O 1
ATOM 1272 N N . PRO A 1 196 ? -11.941 -16.729 -7.322 1.00 97.12 196 PRO A N 1
ATOM 1273 C CA . PRO A 1 196 ? -12.711 -16.799 -8.548 1.00 97.12 196 PRO A CA 1
ATOM 1274 C C . PRO A 1 196 ? -11.844 -16.642 -9.799 1.00 97.12 196 PRO A C 1
ATOM 1276 O O . PRO A 1 196 ? -10.771 -16.033 -9.807 1.00 97.12 196 PRO A O 1
ATOM 1279 N N . ARG A 1 197 ? -12.364 -17.184 -10.900 1.00 96.62 197 ARG A N 1
ATOM 1280 C CA . ARG A 1 197 ? -11.803 -17.095 -12.250 1.00 96.62 197 ARG A CA 1
ATOM 1281 C C . ARG A 1 197 ? -12.820 -16.409 -13.154 1.00 96.62 197 ARG A C 1
ATOM 1283 O O . ARG A 1 197 ? -13.820 -17.016 -13.517 1.00 96.62 197 ARG A O 1
ATOM 1290 N N . ILE A 1 198 ? -12.581 -15.146 -13.482 1.00 96.25 198 ILE A N 1
ATOM 1291 C CA . ILE A 1 198 ? -13.561 -14.256 -14.109 1.00 96.25 198 ILE A CA 1
ATOM 1292 C C . ILE A 1 198 ? -13.093 -13.852 -15.510 1.00 96.25 198 ILE A C 1
ATOM 1294 O O . ILE A 1 198 ? -11.966 -13.398 -15.707 1.00 96.25 198 ILE A O 1
ATOM 1298 N N . GLY A 1 199 ? -13.987 -13.982 -16.490 1.00 94.69 199 GLY A N 1
ATOM 1299 C CA . GLY A 1 199 ? -13.720 -13.636 -17.887 1.00 94.69 199 GLY A CA 1
ATOM 1300 C C . GLY A 1 199 ? -12.887 -14.678 -18.643 1.00 94.69 199 GLY A C 1
ATOM 1301 O O . GLY A 1 199 ? -12.697 -15.809 -18.194 1.00 94.69 199 GLY A O 1
ATOM 1302 N N . HIS A 1 200 ? -12.403 -14.300 -19.830 1.00 93.00 200 HIS A N 1
ATOM 1303 C CA . HIS A 1 200 ? -11.596 -15.178 -20.677 1.00 93.00 200 HIS A CA 1
ATOM 1304 C C . HIS A 1 200 ? -10.152 -15.249 -20.163 1.00 93.00 200 HIS A C 1
ATOM 1306 O O . HIS A 1 200 ? -9.365 -14.315 -20.332 1.00 93.00 200 HIS A O 1
ATOM 1312 N N . LEU A 1 201 ? -9.791 -16.376 -19.552 1.00 92.56 201 LEU A N 1
ATOM 1313 C CA . LEU A 1 201 ? -8.461 -16.592 -18.993 1.00 92.56 201 LEU A CA 1
ATOM 1314 C C . LEU A 1 201 ? -7.581 -17.382 -19.957 1.00 92.56 201 LEU A C 1
ATOM 1316 O O . LEU A 1 201 ? -7.903 -18.506 -20.334 1.00 92.56 201 LEU A O 1
ATOM 1320 N N . GLN A 1 202 ? -6.420 -16.826 -20.292 1.00 86.50 202 GLN A N 1
ATOM 1321 C CA . GLN A 1 202 ? -5.384 -17.579 -20.990 1.00 86.50 202 GLN A CA 1
ATOM 1322 C C . GLN A 1 202 ? -4.773 -18.645 -20.067 1.00 86.50 202 GLN A C 1
ATOM 1324 O O . GLN A 1 202 ? -4.724 -18.488 -18.836 1.00 86.50 202 GLN A O 1
ATOM 1329 N N . SER A 1 203 ? -4.292 -19.734 -20.669 1.00 85.88 203 SER A N 1
ATOM 1330 C CA . SER A 1 203 ? -3.440 -20.695 -19.965 1.00 85.88 203 SER A CA 1
ATOM 1331 C C . SER A 1 203 ? -2.186 -19.980 -19.480 1.00 85.88 203 SER A C 1
ATOM 1333 O O . SER A 1 203 ? -1.574 -19.225 -20.233 1.00 85.88 203 SER A O 1
ATOM 1335 N N . LEU A 1 204 ? -1.828 -20.190 -18.215 1.00 81.94 204 LEU A N 1
ATOM 1336 C CA . LEU A 1 204 ? -0.643 -19.558 -17.653 1.00 81.94 204 LEU A CA 1
ATOM 1337 C C . LEU A 1 204 ? 0.597 -20.285 -18.170 1.00 81.94 204 LEU A C 1
ATOM 1339 O O . LEU A 1 204 ? 0.659 -21.511 -18.028 1.00 81.94 204 LEU A O 1
ATOM 1343 N N . PRO A 1 205 ? 1.578 -19.577 -18.753 1.00 84.44 205 PRO A N 1
ATOM 1344 C CA . PRO A 1 205 ? 2.871 -20.187 -18.995 1.00 84.44 205 PRO A CA 1
ATOM 1345 C C . PRO A 1 205 ? 3.535 -20.508 -17.648 1.00 84.44 205 PRO A C 1
ATOM 1347 O O . PRO A 1 205 ? 3.092 -20.064 -16.583 1.00 84.44 205 PRO A O 1
ATOM 1350 N N . LEU A 1 206 ? 4.609 -21.296 -17.689 1.00 88.06 206 LEU A N 1
ATOM 1351 C CA . LEU A 1 206 ? 5.398 -21.563 -16.491 1.00 88.06 206 LEU A CA 1
ATOM 1352 C C . LEU A 1 206 ? 5.945 -20.235 -15.936 1.00 88.06 206 LEU A C 1
ATOM 1354 O O . LEU A 1 206 ? 6.553 -19.482 -16.703 1.00 88.06 206 LEU A O 1
ATOM 1358 N N . PRO A 1 207 ? 5.734 -19.937 -14.640 1.00 90.00 207 PRO A N 1
ATOM 1359 C CA . PRO A 1 207 ? 6.224 -18.703 -14.046 1.00 90.00 207 PRO A CA 1
ATOM 1360 C C . PRO A 1 207 ? 7.751 -18.676 -14.088 1.00 90.00 207 PRO A C 1
ATOM 1362 O O . PRO A 1 207 ? 8.411 -19.681 -13.812 1.00 90.00 207 PRO A O 1
ATOM 1365 N N . ARG A 1 208 ? 8.311 -17.516 -14.420 1.00 92.44 208 ARG A N 1
ATOM 1366 C CA . ARG A 1 208 ? 9.751 -17.271 -14.462 1.00 92.44 208 ARG A CA 1
ATOM 1367 C C . ARG A 1 208 ? 10.125 -16.350 -13.312 1.00 92.44 208 ARG A C 1
ATOM 1369 O O . ARG A 1 208 ? 9.463 -15.345 -13.074 1.00 92.44 208 ARG A O 1
ATOM 1376 N N . LEU A 1 209 ? 11.184 -16.707 -12.594 1.00 91.62 209 LEU A N 1
ATOM 1377 C CA . LEU A 1 209 ? 11.738 -15.863 -11.541 1.00 91.62 209 L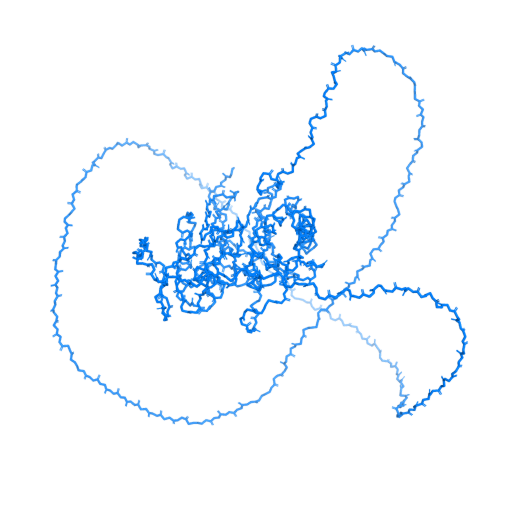EU A CA 1
ATOM 1378 C C . LEU A 1 209 ? 12.755 -14.895 -12.139 1.00 91.62 209 LEU A C 1
ATOM 1380 O O . LEU A 1 209 ? 13.489 -15.251 -13.062 1.00 91.62 209 LEU A O 1
ATOM 1384 N N . SER A 1 210 ? 12.818 -13.691 -11.578 1.00 91.25 210 SER A N 1
ATOM 1385 C CA . SER A 1 210 ? 13.869 -12.741 -11.921 1.00 91.25 210 SER A CA 1
ATOM 1386 C C . SER A 1 210 ? 15.202 -13.158 -11.316 1.00 91.25 210 SER A C 1
ATOM 1388 O O . SER A 1 210 ? 15.275 -13.533 -10.148 1.00 91.25 210 SER A O 1
ATOM 1390 N N . ALA A 1 211 ? 16.264 -13.057 -12.112 1.00 89.50 211 ALA A N 1
ATOM 1391 C CA . ALA A 1 211 ? 17.632 -13.321 -11.675 1.00 89.50 211 ALA A CA 1
ATOM 1392 C C . ALA A 1 211 ? 18.319 -12.083 -11.066 1.00 89.50 211 ALA A C 1
ATOM 1394 O O . ALA A 1 211 ? 19.494 -12.153 -10.710 1.00 89.50 211 ALA A O 1
ATOM 1395 N N . VAL A 1 212 ? 17.627 -10.940 -10.964 1.00 88.38 212 VAL A N 1
ATOM 1396 C CA . VAL A 1 212 ? 18.210 -9.735 -10.358 1.00 88.38 212 VAL A CA 1
ATOM 1397 C C . VAL A 1 212 ? 18.330 -9.906 -8.842 1.00 88.38 212 VAL A C 1
ATOM 1399 O O . VAL A 1 212 ? 17.408 -10.390 -8.182 1.00 88.38 212 VAL A O 1
ATOM 1402 N N . GLU A 1 213 ? 19.456 -9.476 -8.270 1.00 89.75 213 GLU A N 1
ATOM 1403 C CA . GLU A 1 213 ? 19.736 -9.581 -6.823 1.00 89.75 213 GLU A CA 1
ATOM 1404 C C . GLU A 1 213 ? 18.727 -8.815 -5.957 1.00 89.75 213 GLU A C 1
ATOM 1406 O O . GLU A 1 213 ? 18.547 -9.100 -4.776 1.00 89.75 213 GLU A O 1
ATOM 1411 N N . THR A 1 214 ? 18.067 -7.830 -6.557 1.00 90.94 214 THR A N 1
ATOM 1412 C CA . THR A 1 214 ? 17.071 -6.956 -5.938 1.00 90.94 214 THR A CA 1
ATOM 1413 C C . THR A 1 214 ? 15.642 -7.436 -6.179 1.00 90.94 214 THR A C 1
ATOM 1415 O O . THR A 1 214 ? 14.700 -6.661 -6.011 1.00 90.94 214 THR A O 1
ATOM 1418 N N . SER A 1 215 ? 15.471 -8.688 -6.615 1.00 93.81 215 SER A N 1
ATOM 1419 C CA . SER A 1 215 ? 14.155 -9.279 -6.831 1.00 93.81 215 SER A CA 1
ATOM 1420 C C . SER A 1 215 ? 13.389 -9.410 -5.517 1.00 93.81 215 SER A C 1
ATOM 1422 O O . SER A 1 215 ? 13.931 -9.770 -4.470 1.00 93.81 215 SER A O 1
ATOM 1424 N N . LEU A 1 216 ? 12.099 -9.103 -5.584 1.00 95.94 216 LEU A N 1
ATOM 1425 C CA . LEU A 1 216 ? 11.152 -9.321 -4.508 1.00 95.94 216 LEU A CA 1
ATOM 1426 C C . LEU A 1 216 ? 10.585 -10.744 -4.592 1.00 95.94 216 LEU A C 1
ATOM 1428 O O . LEU A 1 216 ? 10.445 -11.294 -5.690 1.00 95.94 216 LEU A O 1
ATOM 1432 N N . PRO A 1 217 ? 10.220 -11.351 -3.448 1.00 96.00 217 PRO A N 1
ATOM 1433 C CA . PRO A 1 217 ? 9.438 -12.579 -3.447 1.00 96.00 217 PRO A CA 1
ATOM 1434 C C . PRO A 1 217 ? 8.131 -12.390 -4.223 1.00 96.00 217 PRO A C 1
ATOM 1436 O O . PRO A 1 217 ? 7.442 -11.390 -4.037 1.00 96.00 217 PRO A O 1
ATOM 1439 N N . GLY A 1 218 ? 7.760 -13.379 -5.042 1.00 95.44 218 GLY A N 1
ATOM 1440 C CA . GLY A 1 218 ? 6.525 -13.317 -5.833 1.00 95.44 218 GLY A CA 1
ATOM 1441 C C . GLY A 1 218 ? 5.237 -13.406 -5.008 1.00 95.44 218 GLY A C 1
ATOM 1442 O O . GLY A 1 218 ? 4.163 -13.135 -5.531 1.00 95.44 218 GLY A O 1
ATOM 1443 N N . VAL A 1 219 ? 5.334 -13.793 -3.734 1.00 97.38 219 VAL A N 1
ATOM 1444 C CA . VAL A 1 219 ? 4.238 -13.743 -2.762 1.00 97.38 219 VAL A CA 1
ATOM 1445 C C . VAL A 1 219 ? 4.810 -13.278 -1.428 1.00 97.38 219 VAL A C 1
ATOM 1447 O O . VAL A 1 219 ? 5.794 -13.840 -0.941 1.00 97.38 219 VAL A O 1
ATOM 1450 N N . ARG A 1 220 ? 4.177 -12.275 -0.824 1.00 98.31 220 ARG A N 1
ATOM 1451 C CA . ARG A 1 220 ? 4.385 -11.852 0.566 1.00 98.31 220 ARG A CA 1
ATOM 1452 C C . ARG A 1 220 ? 3.029 -11.757 1.236 1.00 98.31 220 ARG A C 1
ATOM 1454 O O . ARG A 1 220 ? 2.080 -11.315 0.591 1.00 98.31 220 ARG A O 1
ATOM 1461 N N . ALA A 1 221 ? 2.943 -12.176 2.490 1.00 98.50 221 ALA A N 1
ATOM 1462 C CA . ALA A 1 221 ? 1.741 -11.995 3.277 1.00 98.50 221 ALA A CA 1
ATOM 1463 C C . ALA A 1 221 ? 2.063 -11.924 4.766 1.00 98.50 221 ALA A C 1
ATOM 1465 O O . ALA A 1 221 ? 2.895 -12.683 5.265 1.00 98.50 221 ALA A O 1
ATOM 1466 N N . ASP A 1 222 ? 1.347 -11.050 5.459 1.00 98.69 222 ASP A N 1
ATOM 1467 C CA . ASP A 1 222 ? 1.396 -10.859 6.900 1.00 98.69 222 ASP A CA 1
ATOM 1468 C C . ASP A 1 222 ? -0.034 -10.795 7.428 1.00 98.69 222 ASP A C 1
ATOM 1470 O O . ASP A 1 222 ? -0.927 -10.261 6.773 1.00 98.69 222 ASP A O 1
ATOM 1474 N N . ALA A 1 223 ? -0.264 -11.317 8.627 1.00 98.50 223 ALA A N 1
ATOM 1475 C CA . ALA A 1 223 ? -1.501 -11.062 9.345 1.00 98.50 223 ALA A CA 1
ATOM 1476 C C . ALA A 1 223 ? -1.284 -11.184 10.848 1.00 98.50 223 ALA A C 1
ATOM 1478 O O . ALA A 1 223 ? -0.521 -12.037 11.307 1.00 98.50 223 ALA A O 1
ATOM 1479 N N . GLY A 1 224 ? -1.977 -10.354 11.616 1.00 97.69 224 GLY A N 1
ATOM 1480 C CA . GLY A 1 224 ? -1.929 -10.421 13.066 1.00 97.69 224 GLY A CA 1
ATOM 1481 C C . GLY A 1 224 ? -2.549 -9.217 13.753 1.00 97.69 224 GLY A C 1
ATOM 1482 O O . GLY A 1 224 ? -3.017 -8.269 13.125 1.00 97.69 224 GLY A O 1
ATOM 1483 N N . LEU A 1 225 ? -2.536 -9.268 15.082 1.00 96.62 225 LEU A N 1
ATOM 1484 C CA . LEU A 1 225 ? -2.993 -8.174 15.923 1.00 96.62 225 LEU A CA 1
ATOM 1485 C C . LEU A 1 225 ? -1.896 -7.107 16.043 1.00 96.62 225 LEU A C 1
ATOM 1487 O O . LEU A 1 225 ? -0.790 -7.393 16.502 1.00 96.62 225 LEU A O 1
ATOM 1491 N N . LEU A 1 226 ? -2.224 -5.869 15.680 1.00 94.88 226 LEU A N 1
ATOM 1492 C CA . LEU A 1 226 ? -1.381 -4.696 15.875 1.00 94.88 226 LEU A CA 1
ATOM 1493 C C . LEU A 1 226 ? -2.167 -3.661 16.687 1.00 94.88 226 LEU A C 1
ATOM 1495 O O . LEU A 1 226 ? -3.136 -3.072 16.208 1.00 94.88 226 LEU A O 1
ATOM 1499 N N . ARG A 1 227 ? -1.754 -3.454 17.945 1.00 90.81 227 ARG A N 1
ATOM 1500 C CA . ARG A 1 227 ? -2.528 -2.713 18.961 1.00 90.81 227 ARG A CA 1
ATOM 1501 C C . ARG A 1 227 ? -3.895 -3.377 19.174 1.00 90.81 227 ARG A C 1
ATOM 1503 O O . ARG A 1 227 ? -3.944 -4.551 19.518 1.00 90.81 227 ARG A O 1
ATOM 1510 N N . ASN A 1 228 ? -4.988 -2.644 18.996 1.00 90.62 228 ASN A N 1
ATOM 1511 C CA . ASN A 1 228 ? -6.358 -3.124 19.177 1.00 90.62 228 ASN A CA 1
ATOM 1512 C C . ASN A 1 228 ? -7.044 -3.519 17.856 1.00 90.62 228 ASN A C 1
ATOM 1514 O O . ASN A 1 228 ? -8.252 -3.762 17.854 1.00 90.62 228 ASN A O 1
ATOM 1518 N N . ARG A 1 229 ? -6.303 -3.574 16.741 1.00 94.06 229 ARG A N 1
ATOM 1519 C CA . ARG A 1 229 ? -6.828 -3.872 15.402 1.00 94.06 229 ARG A CA 1
ATOM 1520 C C . ARG A 1 229 ? -6.137 -5.087 14.806 1.00 94.06 229 ARG A C 1
ATOM 1522 O O . ARG A 1 229 ? -4.930 -5.266 14.961 1.00 94.06 229 ARG A O 1
ATOM 1529 N N . TRP A 1 230 ? -6.903 -5.913 14.103 1.00 96.94 230 TRP A N 1
ATOM 1530 C CA . TRP A 1 230 ? -6.317 -6.936 13.248 1.00 96.94 230 TRP A CA 1
ATOM 1531 C C . TRP A 1 230 ? -5.883 -6.302 11.928 1.00 96.94 230 TRP A C 1
ATOM 1533 O O . TRP A 1 230 ? -6.603 -5.475 11.364 1.00 96.94 230 TRP A O 1
ATOM 1543 N N . LEU A 1 231 ? -4.713 -6.703 11.448 1.00 98.06 231 LEU A N 1
ATOM 1544 C CA . LEU A 1 231 ? -4.138 -6.302 10.174 1.00 98.06 231 LEU A CA 1
ATOM 1545 C C . LEU A 1 231 ? -3.880 -7.552 9.341 1.00 98.06 231 LEU A C 1
ATOM 1547 O O . LEU A 1 231 ? -3.451 -8.577 9.867 1.00 98.06 231 LEU A O 1
ATOM 1551 N N . GLY A 1 232 ? -4.117 -7.451 8.041 1.00 98.56 232 GLY A N 1
ATOM 1552 C CA . GLY A 1 232 ? -3.771 -8.463 7.050 1.00 98.56 232 GLY A CA 1
ATOM 1553 C C . GLY A 1 232 ? -3.223 -7.760 5.824 1.00 98.56 232 GLY A C 1
ATOM 1554 O O . GLY A 1 232 ? -3.791 -6.772 5.382 1.00 98.56 232 GLY A O 1
ATOM 1555 N N . ALA A 1 233 ? -2.108 -8.220 5.286 1.00 98.75 233 ALA A N 1
ATOM 1556 C CA . ALA A 1 233 ? -1.508 -7.657 4.091 1.00 98.75 233 ALA A CA 1
ATOM 1557 C C . ALA A 1 233 ? -1.011 -8.781 3.192 1.00 98.75 233 ALA A C 1
ATOM 1559 O O . ALA A 1 233 ? -0.525 -9.799 3.681 1.00 98.75 233 ALA A O 1
ATOM 1560 N N . ALA A 1 234 ? -1.134 -8.606 1.883 1.00 98.81 234 ALA A N 1
ATOM 1561 C CA . ALA A 1 234 ? -0.509 -9.490 0.917 1.00 98.81 234 ALA A CA 1
ATOM 1562 C C . ALA A 1 234 ? -0.132 -8.734 -0.354 1.00 98.81 234 ALA A C 1
ATOM 1564 O O . ALA A 1 234 ? -0.755 -7.740 -0.716 1.00 98.81 234 ALA A O 1
ATOM 1565 N N . SER A 1 235 ? 0.903 -9.231 -1.022 1.00 98.69 235 SER A N 1
ATOM 1566 C CA . SER A 1 235 ? 1.402 -8.728 -2.298 1.00 98.69 235 SER A CA 1
ATOM 1567 C C . SER A 1 235 ? 1.796 -9.915 -3.169 1.00 98.69 235 SER A C 1
ATOM 1569 O O . SER A 1 235 ? 2.604 -10.751 -2.746 1.00 98.69 235 SER A O 1
ATOM 1571 N N . LEU A 1 236 ? 1.180 -10.023 -4.344 1.00 98.25 236 LEU A N 1
ATOM 1572 C CA . LEU A 1 236 ? 1.399 -11.092 -5.315 1.00 98.25 236 LEU A CA 1
ATOM 1573 C C . LEU A 1 236 ? 1.939 -10.498 -6.614 1.00 98.25 236 LEU A C 1
ATOM 1575 O O . LEU A 1 236 ? 1.357 -9.556 -7.147 1.00 98.25 236 LEU A O 1
ATOM 1579 N N . ALA A 1 237 ? 2.990 -11.118 -7.149 1.00 97.44 237 ALA A N 1
ATOM 1580 C CA . ALA A 1 237 ? 3.521 -10.777 -8.457 1.00 97.44 237 ALA A CA 1
ATOM 1581 C C . ALA A 1 237 ? 2.465 -10.991 -9.549 1.00 97.44 237 ALA A C 1
ATOM 1583 O O . ALA A 1 237 ? 1.829 -12.051 -9.636 1.00 97.44 237 ALA A O 1
ATOM 1584 N N . GLY A 1 238 ? 2.329 -9.993 -10.408 1.00 95.50 238 GLY A N 1
ATOM 1585 C CA . GLY A 1 238 ? 1.462 -9.989 -11.562 1.00 95.50 238 GLY A CA 1
ATOM 1586 C C . GLY A 1 238 ? 1.875 -11.019 -12.595 1.00 95.50 238 GLY A C 1
ATOM 1587 O O . GLY A 1 238 ? 3.044 -11.401 -12.735 1.00 95.50 238 GLY A O 1
ATOM 1588 N N . GLN A 1 239 ? 0.898 -11.470 -13.376 1.00 94.25 239 GLN A N 1
ATOM 1589 C CA . GLN A 1 239 ? 1.166 -12.429 -14.438 1.00 94.25 239 GLN A CA 1
ATOM 1590 C C . GLN A 1 239 ? 2.118 -11.856 -15.495 1.00 94.25 239 GLN A C 1
ATOM 1592 O O . GLN A 1 239 ? 2.933 -12.605 -16.031 1.00 94.25 239 GLN A O 1
ATOM 1597 N N . SER A 1 240 ? 2.052 -10.550 -15.772 1.00 93.62 240 SER A N 1
ATOM 1598 C CA . SER A 1 240 ? 2.981 -9.869 -16.679 1.00 93.62 240 SER A CA 1
ATOM 1599 C C . SER A 1 240 ? 4.428 -10.049 -16.224 1.00 93.62 240 SER A C 1
ATOM 1601 O O . SER A 1 240 ? 5.275 -10.454 -17.023 1.00 93.62 240 SER A O 1
ATOM 1603 N N . HIS A 1 241 ? 4.702 -9.853 -14.932 1.00 94.75 241 HIS A N 1
ATOM 1604 C CA . HIS A 1 241 ? 6.046 -10.000 -14.383 1.00 94.75 241 HIS A CA 1
ATOM 1605 C C . HIS A 1 241 ? 6.517 -11.453 -14.359 1.00 94.75 241 HIS A C 1
ATOM 1607 O O . HIS A 1 241 ? 7.624 -11.752 -14.811 1.00 94.75 241 HIS A O 1
ATOM 1613 N N . LEU A 1 242 ? 5.654 -12.379 -13.932 1.00 93.56 242 LEU A N 1
ATOM 1614 C CA . LEU A 1 242 ? 5.966 -13.810 -13.937 1.00 93.56 242 LEU A CA 1
ATOM 1615 C C . LEU A 1 242 ? 6.216 -14.346 -15.354 1.00 93.56 242 LEU A C 1
ATOM 1617 O O . LEU A 1 242 ? 7.081 -15.200 -15.543 1.00 93.56 242 LEU A O 1
ATOM 1621 N N . ASN A 1 243 ? 5.494 -13.849 -16.360 1.00 92.56 243 ASN A N 1
ATOM 1622 C CA . ASN A 1 243 ? 5.717 -14.210 -17.762 1.00 92.56 243 ASN A CA 1
ATOM 1623 C C . ASN A 1 243 ? 7.026 -13.622 -18.293 1.00 92.56 243 ASN A C 1
ATOM 1625 O O . ASN A 1 243 ? 7.762 -14.295 -19.018 1.00 92.56 243 ASN A O 1
ATOM 1629 N N . GLY A 1 244 ? 7.307 -12.369 -17.928 1.00 92.12 244 GLY A N 1
ATOM 1630 C CA . GLY A 1 244 ? 8.516 -11.650 -18.317 1.00 92.12 244 GLY A CA 1
ATOM 1631 C C . GLY A 1 244 ? 9.780 -12.132 -17.606 1.00 92.12 244 GLY A C 1
ATOM 1632 O O . GLY A 1 244 ? 10.877 -11.800 -18.045 1.00 92.12 244 GLY A O 1
ATOM 1633 N N . GLY A 1 245 ? 9.653 -12.915 -16.530 1.00 93.69 245 GLY A N 1
ATOM 1634 C CA . GLY A 1 245 ? 10.783 -13.228 -15.655 1.00 93.69 245 GLY A CA 1
ATOM 1635 C C . GLY A 1 245 ? 11.324 -11.986 -14.951 1.00 93.69 245 GLY A C 1
ATOM 1636 O O . GLY A 1 245 ? 12.520 -11.896 -14.692 1.00 93.69 245 GLY A O 1
ATOM 1637 N N . THR A 1 246 ? 10.461 -11.006 -14.682 1.00 94.94 246 THR A N 1
ATOM 1638 C CA . THR A 1 246 ? 10.802 -9.791 -13.939 1.00 94.94 246 THR A CA 1
ATOM 1639 C C . THR A 1 246 ? 10.286 -9.891 -12.506 1.00 94.94 246 THR A C 1
ATOM 1641 O O . THR A 1 246 ? 9.502 -10.770 -12.160 1.00 94.94 246 THR A O 1
ATOM 1644 N N . THR A 1 247 ? 10.779 -9.011 -11.642 1.00 95.88 247 THR A N 1
ATOM 1645 C CA . THR A 1 247 ? 10.359 -8.959 -10.238 1.00 95.88 247 THR A CA 1
ATOM 1646 C C . THR A 1 247 ? 9.025 -8.234 -10.093 1.00 95.88 247 THR A C 1
ATOM 1648 O O . THR A 1 247 ? 8.732 -7.365 -10.908 1.00 95.88 247 THR A O 1
ATOM 1651 N N . ALA A 1 248 ? 8.283 -8.555 -9.030 1.00 96.75 248 ALA A N 1
ATOM 1652 C CA . ALA A 1 248 ? 7.251 -7.666 -8.505 1.00 96.75 248 ALA A CA 1
ATOM 1653 C C . ALA A 1 248 ? 7.862 -6.303 -8.136 1.00 96.75 248 ALA A C 1
ATOM 1655 O O . ALA A 1 248 ? 9.047 -6.231 -7.770 1.00 96.75 248 ALA A O 1
ATOM 1656 N N . GLN A 1 249 ? 7.054 -5.257 -8.238 1.00 97.56 249 GLN A N 1
ATOM 1657 C CA . GLN A 1 249 ? 7.380 -3.849 -8.061 1.00 97.56 249 GLN A CA 1
ATOM 1658 C C . GLN A 1 249 ? 6.601 -3.203 -6.913 1.00 97.56 249 GLN A C 1
ATOM 1660 O O . GLN A 1 249 ? 7.047 -2.179 -6.397 1.00 97.56 249 GLN A O 1
ATOM 1665 N N . ASP A 1 250 ? 5.531 -3.839 -6.440 1.00 98.50 250 ASP A N 1
ATOM 1666 C CA . ASP A 1 250 ? 4.791 -3.372 -5.273 1.00 98.50 250 ASP A CA 1
ATOM 1667 C C . ASP A 1 250 ? 5.549 -3.561 -3.951 1.00 98.50 250 ASP A C 1
ATOM 1669 O O . ASP A 1 250 ? 6.414 -4.430 -3.790 1.00 98.50 250 ASP A O 1
ATOM 1673 N N . ALA A 1 251 ? 5.160 -2.806 -2.926 1.00 98.56 251 ALA A N 1
ATOM 1674 C CA . ALA A 1 251 ? 5.537 -3.015 -1.535 1.00 98.56 251 ALA A CA 1
ATOM 1675 C C . ALA A 1 251 ? 4.450 -2.516 -0.577 1.00 98.56 251 ALA A C 1
ATOM 1677 O O . ALA A 1 251 ? 3.733 -1.563 -0.859 1.00 98.56 251 ALA A O 1
ATOM 1678 N N . TYR A 1 252 ? 4.374 -3.121 0.604 1.00 98.81 252 TYR A N 1
ATOM 1679 C CA . TYR A 1 252 ? 3.606 -2.584 1.723 1.00 98.81 252 TYR A CA 1
ATOM 1680 C C . TYR A 1 252 ? 4.467 -2.564 2.981 1.00 98.81 252 TYR A C 1
ATOM 1682 O O . TYR A 1 252 ? 5.430 -3.326 3.101 1.00 98.81 252 TYR A O 1
ATOM 1690 N N . GLN A 1 253 ? 4.108 -1.697 3.922 1.00 98.75 253 GLN A N 1
ATOM 1691 C CA . GLN A 1 253 ? 4.700 -1.664 5.252 1.00 98.75 253 GLN A CA 1
ATOM 1692 C C . GLN A 1 253 ? 3.698 -1.112 6.264 1.00 98.75 253 GLN A C 1
ATOM 1694 O O . GLN A 1 253 ? 2.808 -0.334 5.925 1.00 98.75 253 GLN A O 1
ATOM 1699 N N . PHE A 1 254 ? 3.853 -1.496 7.524 1.00 98.69 254 PHE A N 1
ATOM 1700 C CA . PHE A 1 254 ? 3.083 -0.941 8.628 1.00 98.69 254 PHE A CA 1
ATOM 1701 C C . PHE A 1 254 ? 3.942 -0.800 9.886 1.00 98.69 254 PHE A C 1
ATOM 1703 O O . PHE A 1 254 ? 4.959 -1.473 10.055 1.00 98.69 254 PHE A O 1
ATOM 1710 N N . THR A 1 255 ? 3.543 0.104 10.775 1.00 98.38 255 THR A N 1
ATOM 1711 C CA . THR A 1 255 ? 4.157 0.299 12.094 1.00 98.38 255 THR A CA 1
ATOM 1712 C C . THR A 1 255 ? 3.147 0.947 13.040 1.00 98.38 255 THR A C 1
ATOM 1714 O O . THR A 1 255 ? 2.013 1.242 12.669 1.00 98.38 255 THR A O 1
ATOM 1717 N N . VAL A 1 256 ? 3.568 1.185 14.273 1.00 98.38 256 VAL A N 1
ATOM 1718 C CA . VAL A 1 256 ? 2.927 2.127 15.192 1.00 98.38 256 VAL A CA 1
ATOM 1719 C C . VAL A 1 256 ? 3.830 3.343 15.390 1.00 98.38 256 VAL A C 1
ATOM 1721 O O . VAL A 1 256 ? 5.048 3.232 15.195 1.00 98.38 256 VAL A O 1
ATOM 1724 N N . SER A 1 257 ? 3.246 4.485 15.753 1.00 98.44 257 SER A N 1
ATOM 1725 C CA . SER A 1 257 ? 4.008 5.631 16.255 1.00 98.44 257 SER A CA 1
ATOM 1726 C C . SER A 1 257 ? 4.760 5.274 17.540 1.00 98.44 257 SER A C 1
ATOM 1728 O O . SER A 1 257 ? 4.445 4.288 18.212 1.00 98.44 257 SER A O 1
ATOM 1730 N N . ASP A 1 258 ? 5.769 6.067 17.892 1.00 98.00 258 ASP A N 1
ATOM 1731 C CA . ASP A 1 258 ? 6.632 5.825 19.052 1.00 98.00 258 ASP A CA 1
ATOM 1732 C C . ASP A 1 258 ? 5.864 5.903 20.380 1.00 98.00 258 ASP A C 1
ATOM 1734 O O . ASP A 1 258 ? 6.165 5.157 21.311 1.00 98.00 258 ASP A O 1
ATOM 1738 N N . ASP A 1 259 ? 4.835 6.749 20.453 1.00 97.44 259 ASP A N 1
ATOM 1739 C CA . ASP A 1 259 ? 3.897 6.827 21.581 1.00 97.44 259 ASP A CA 1
ATOM 1740 C C . ASP A 1 259 ? 2.754 5.790 21.488 1.00 97.44 259 ASP A C 1
ATOM 1742 O O . ASP A 1 259 ? 1.917 5.676 22.385 1.00 97.44 259 ASP A O 1
ATOM 1746 N N . GLY A 1 260 ? 2.699 5.028 20.391 1.00 96.62 260 GLY A N 1
ATOM 1747 C CA . GLY A 1 260 ? 1.659 4.053 20.089 1.00 96.62 260 GLY A CA 1
ATOM 1748 C C . GLY A 1 260 ? 0.266 4.644 19.847 1.00 96.62 260 GLY A C 1
ATOM 1749 O O . GLY A 1 260 ? -0.702 3.875 19.831 1.00 96.62 260 GLY A O 1
ATOM 1750 N N . SER A 1 261 ? 0.129 5.965 19.704 1.00 96.69 261 SER A N 1
ATOM 1751 C CA . SER A 1 261 ? -1.162 6.631 19.492 1.00 96.69 261 SER A CA 1
ATOM 1752 C C . SER A 1 261 ? -1.710 6.447 18.074 1.00 96.69 261 SER A C 1
ATOM 1754 O O . SER A 1 261 ? -2.928 6.481 17.891 1.00 96.69 261 SER A O 1
ATOM 1756 N N . LEU A 1 262 ? -0.837 6.182 17.096 1.00 97.62 262 LEU A N 1
ATOM 1757 C CA . LEU A 1 262 ? -1.171 5.981 15.688 1.00 97.62 262 LEU A CA 1
ATOM 1758 C C . LEU A 1 262 ? -0.743 4.594 15.198 1.00 97.62 262 LEU A C 1
ATOM 1760 O O . LEU A 1 262 ? 0.379 4.145 15.436 1.00 97.62 262 LEU A O 1
ATOM 1764 N N . LEU A 1 263 ? -1.620 3.943 14.438 1.00 97.81 263 LEU A N 1
ATOM 1765 C CA . LEU A 1 263 ? -1.262 2.890 13.493 1.00 97.81 263 LEU A CA 1
ATOM 1766 C C . LEU A 1 263 ? -0.913 3.550 12.157 1.00 97.81 263 LEU A C 1
ATOM 1768 O O . LEU A 1 263 ? -1.655 4.391 11.654 1.00 97.81 263 LEU A O 1
ATOM 1772 N N . VAL A 1 264 ? 0.217 3.152 11.585 1.00 98.56 264 VAL A N 1
ATOM 1773 C CA . VAL A 1 264 ? 0.712 3.623 10.291 1.00 98.56 264 VAL A CA 1
ATOM 1774 C C . VAL A 1 264 ? 0.659 2.467 9.304 1.00 98.56 264 VAL A C 1
ATOM 1776 O O . VAL A 1 264 ? 1.212 1.404 9.589 1.00 98.56 264 VAL A O 1
ATOM 1779 N N . ALA A 1 265 ? 0.045 2.667 8.143 1.00 98.62 265 ALA A N 1
ATOM 1780 C CA . ALA A 1 265 ? 0.050 1.683 7.064 1.00 98.62 265 ALA A CA 1
ATOM 1781 C C . ALA A 1 265 ? 0.341 2.347 5.718 1.00 98.62 265 ALA A C 1
ATOM 1783 O O . ALA A 1 265 ? -0.091 3.470 5.459 1.00 98.62 265 ALA A O 1
ATOM 1784 N N . VAL A 1 266 ? 1.117 1.654 4.889 1.00 98.88 266 VAL A N 1
ATOM 1785 C CA . VAL A 1 266 ? 1.653 2.169 3.631 1.00 98.88 266 VAL A CA 1
ATOM 1786 C C . VAL A 1 266 ? 1.576 1.096 2.555 1.00 98.88 266 VAL A C 1
ATOM 1788 O O . VAL A 1 266 ? 1.951 -0.051 2.803 1.00 98.88 266 VAL A O 1
ATOM 1791 N N . VAL A 1 267 ? 1.158 1.488 1.354 1.00 98.88 267 VAL A N 1
ATOM 1792 C CA . VAL A 1 267 ? 1.323 0.712 0.117 1.00 98.88 267 VAL A CA 1
ATOM 1793 C C . VAL A 1 267 ? 2.031 1.598 -0.904 1.00 98.88 267 VAL A C 1
ATOM 1795 O O . VAL A 1 267 ? 1.686 2.769 -1.055 1.00 98.88 267 VAL A O 1
ATOM 1798 N N . CYS A 1 268 ? 3.034 1.052 -1.579 1.00 98.81 268 CYS A N 1
ATOM 1799 C CA . CYS A 1 268 ? 3.741 1.688 -2.681 1.00 98.81 268 CYS A CA 1
ATOM 1800 C C . CYS A 1 268 ? 3.734 0.756 -3.890 1.00 98.81 268 CYS A C 1
ATOM 1802 O O . CYS A 1 268 ? 3.954 -0.442 -3.726 1.00 98.81 268 CYS A O 1
ATOM 1804 N N . ASP A 1 269 ? 3.563 1.317 -5.077 1.00 98.44 269 ASP A N 1
ATOM 1805 C CA . ASP A 1 269 ? 3.570 0.586 -6.343 1.00 98.44 269 ASP A CA 1
ATOM 1806 C C . ASP A 1 269 ? 4.649 1.177 -7.258 1.00 98.44 269 ASP A C 1
ATOM 1808 O O . ASP A 1 269 ? 4.701 2.377 -7.540 1.00 98.44 269 ASP A O 1
ATOM 1812 N N . GLY A 1 270 ? 5.617 0.337 -7.616 1.00 98.00 270 GLY A N 1
ATOM 1813 C CA . GLY A 1 270 ? 6.773 0.735 -8.398 1.00 98.00 270 GLY A CA 1
ATOM 1814 C C . GLY A 1 270 ? 6.439 0.871 -9.878 1.00 98.00 270 GLY A C 1
ATOM 1815 O O . GLY A 1 270 ? 6.106 -0.105 -10.533 1.00 98.00 270 GLY A O 1
ATOM 1816 N N . LEU A 1 271 ? 6.708 2.039 -10.473 1.00 96.38 271 LEU A N 1
ATOM 1817 C CA . LEU A 1 271 ? 6.322 2.298 -11.862 1.00 96.38 271 LEU A CA 1
ATOM 1818 C C . LEU A 1 271 ? 6.913 1.275 -12.849 1.00 96.38 271 LEU A C 1
ATOM 1820 O O . LEU A 1 271 ? 8.138 1.123 -12.954 1.00 96.38 271 LEU A O 1
ATOM 1824 N N . GLY A 1 272 ? 6.053 0.671 -13.674 1.00 93.25 272 GLY A N 1
ATOM 1825 C CA . GLY A 1 272 ? 6.443 -0.276 -14.728 1.00 93.25 272 GLY A CA 1
ATOM 1826 C C . GLY A 1 272 ? 7.388 0.298 -15.794 1.00 93.25 272 GLY A C 1
ATOM 1827 O O . GLY A 1 272 ? 8.105 -0.441 -16.465 1.00 93.25 272 GLY A O 1
ATOM 1828 N N . SER A 1 273 ? 7.483 1.630 -15.909 1.00 91.94 273 SER A N 1
ATOM 1829 C CA . SER A 1 273 ? 8.471 2.309 -16.768 1.00 91.94 273 SER A CA 1
ATOM 1830 C C . SER A 1 273 ? 9.928 2.135 -16.300 1.00 91.94 273 SER A C 1
ATOM 1832 O O . SER A 1 273 ? 10.862 2.464 -17.039 1.00 91.94 273 SER A O 1
ATOM 1834 N N . ARG A 1 274 ? 10.138 1.603 -15.086 1.00 92.62 274 ARG A N 1
ATOM 1835 C CA . ARG A 1 274 ? 11.443 1.341 -14.458 1.00 92.62 274 ARG A CA 1
ATOM 1836 C C . ARG A 1 274 ? 11.548 -0.114 -13.961 1.00 92.62 274 ARG A C 1
ATOM 1838 O O . ARG A 1 274 ? 11.818 -0.341 -12.782 1.00 92.62 274 ARG A O 1
ATOM 1845 N N . PRO A 1 275 ? 11.416 -1.117 -14.850 1.00 86.12 275 PRO A N 1
ATOM 1846 C CA . PRO A 1 275 ? 11.203 -2.528 -14.489 1.00 86.12 275 PRO A CA 1
ATOM 1847 C C . PRO A 1 275 ? 12.348 -3.193 -13.708 1.00 86.12 275 PRO A C 1
ATOM 1849 O O . PRO A 1 275 ? 12.193 -4.292 -13.183 1.00 86.12 275 PRO A O 1
ATOM 1852 N N . LEU A 1 276 ? 13.524 -2.560 -13.663 1.00 88.94 276 LEU A N 1
ATOM 1853 C CA . LEU A 1 276 ? 14.706 -3.086 -12.980 1.00 88.94 276 LEU A CA 1
ATOM 1854 C C . LEU A 1 276 ? 14.947 -2.451 -11.607 1.00 88.94 276 LEU A C 1
ATOM 1856 O O . LEU A 1 276 ? 15.760 -2.980 -10.844 1.00 88.94 276 LEU A O 1
ATOM 1860 N N . THR A 1 277 ? 14.310 -1.315 -11.306 1.00 95.50 277 THR A N 1
ATOM 1861 C CA . THR A 1 277 ? 14.688 -0.480 -10.156 1.00 95.50 277 THR A CA 1
ATOM 1862 C C . THR A 1 277 ? 13.526 0.079 -9.340 1.00 95.50 277 THR A C 1
ATOM 1864 O O . THR A 1 277 ? 13.741 0.356 -8.160 1.00 95.50 277 THR A O 1
ATOM 1867 N N . SER A 1 278 ? 12.308 0.229 -9.871 1.00 96.62 278 SER A N 1
ATOM 1868 C CA . SER A 1 278 ? 11.209 0.815 -9.082 1.00 96.62 278 SER A CA 1
ATOM 1869 C C . SER A 1 278 ? 10.771 -0.051 -7.900 1.00 96.62 278 SER A C 1
ATOM 1871 O O . SER A 1 278 ? 10.342 0.499 -6.890 1.00 96.62 278 SER A O 1
ATOM 1873 N N . GLN A 1 279 ? 11.002 -1.367 -7.936 1.00 97.56 279 GLN A N 1
ATOM 1874 C CA . GLN A 1 279 ? 10.798 -2.251 -6.783 1.00 97.56 279 GLN A CA 1
ATOM 1875 C C . GLN A 1 279 ? 11.686 -1.865 -5.589 1.00 97.56 279 GLN A C 1
ATOM 1877 O O . GLN A 1 279 ? 11.286 -1.997 -4.432 1.00 97.56 279 GLN A O 1
ATOM 1882 N N . LEU A 1 280 ? 12.897 -1.350 -5.851 1.00 97.81 280 LEU A N 1
ATOM 1883 C CA . LEU A 1 280 ? 13.761 -0.809 -4.798 1.00 97.81 280 LEU A CA 1
ATOM 1884 C C . LEU A 1 280 ? 13.163 0.469 -4.219 1.00 97.81 280 LEU A C 1
ATOM 1886 O O . LEU A 1 280 ? 13.197 0.654 -3.004 1.00 97.81 280 LEU A O 1
ATOM 1890 N N . GLY A 1 281 ? 12.626 1.326 -5.091 1.00 98.19 281 GLY A N 1
ATOM 1891 C CA . GLY A 1 281 ? 11.923 2.548 -4.724 1.00 98.19 281 GLY A CA 1
ATOM 1892 C C . GLY A 1 281 ? 10.744 2.273 -3.801 1.00 98.19 281 GLY A C 1
ATOM 1893 O O . GLY A 1 281 ? 10.739 2.766 -2.677 1.00 98.19 281 GLY A O 1
ATOM 1894 N N . ALA A 1 282 ? 9.822 1.403 -4.215 1.00 98.50 282 ALA A N 1
ATOM 1895 C CA . ALA A 1 282 ? 8.640 1.035 -3.438 1.00 98.50 282 ALA A CA 1
ATOM 1896 C C . ALA A 1 282 ? 9.000 0.434 -2.066 1.00 98.50 282 ALA A C 1
ATOM 1898 O O . ALA A 1 282 ? 8.444 0.826 -1.035 1.00 98.50 282 ALA A O 1
ATOM 1899 N N . VAL A 1 283 ? 9.987 -0.471 -2.005 1.00 98.56 283 VAL A N 1
ATOM 1900 C CA . VAL A 1 283 ? 10.431 -1.074 -0.734 1.00 98.56 283 VAL A CA 1
ATOM 1901 C C . VAL A 1 283 ? 11.109 -0.058 0.183 1.00 98.56 283 VAL A C 1
ATOM 1903 O O . VAL A 1 283 ? 10.829 -0.021 1.383 1.00 98.56 283 VAL A O 1
ATOM 1906 N N . LEU A 1 284 ? 12.018 0.764 -0.346 1.00 98.56 284 LEU A N 1
ATOM 1907 C CA . LEU A 1 284 ? 12.701 1.772 0.461 1.00 98.56 284 LEU A CA 1
ATOM 1908 C C . LEU A 1 284 ? 11.718 2.836 0.944 1.00 98.56 284 LEU A C 1
ATOM 1910 O O . LEU A 1 284 ? 11.719 3.158 2.130 1.00 98.56 284 LEU A O 1
ATOM 1914 N N . LEU A 1 285 ? 10.871 3.352 0.055 1.00 98.75 285 LEU A N 1
ATOM 1915 C CA . LEU A 1 285 ? 9.943 4.423 0.377 1.00 98.75 285 LEU A CA 1
ATOM 1916 C C . LEU A 1 285 ? 8.888 3.976 1.388 1.00 98.75 285 LEU A C 1
ATOM 1918 O O . LEU A 1 285 ? 8.692 4.679 2.373 1.00 98.75 285 LEU A O 1
ATOM 1922 N N . SER A 1 286 ? 8.285 2.793 1.230 1.00 98.81 286 SER A N 1
ATOM 1923 C CA . SER A 1 286 ? 7.317 2.282 2.214 1.00 98.81 286 SER A CA 1
ATOM 1924 C C . SER A 1 286 ? 7.932 2.148 3.615 1.00 98.81 286 SER A C 1
ATOM 1926 O O . SER A 1 286 ? 7.341 2.575 4.609 1.00 98.81 286 SER A O 1
ATOM 1928 N N . SER A 1 287 ? 9.178 1.667 3.708 1.00 98.75 287 SER A N 1
ATOM 1929 C CA . SER A 1 287 ? 9.924 1.639 4.971 1.00 98.75 287 SER A CA 1
ATOM 1930 C C . SER A 1 287 ? 10.223 3.038 5.520 1.00 98.75 287 SER A C 1
ATOM 1932 O O . SER A 1 287 ? 10.155 3.240 6.733 1.00 98.75 287 SER A O 1
ATOM 1934 N N . LEU A 1 288 ? 10.622 3.984 4.670 1.00 98.81 288 LEU A N 1
ATOM 1935 C CA . LEU A 1 288 ? 10.992 5.338 5.084 1.00 98.81 288 LEU A CA 1
ATOM 1936 C C . LEU A 1 288 ? 9.775 6.171 5.496 1.00 98.81 288 LEU A C 1
ATOM 1938 O O . LEU A 1 288 ? 9.882 6.935 6.450 1.00 98.81 288 LEU A O 1
ATOM 1942 N N . LEU A 1 289 ? 8.620 5.971 4.861 1.00 98.88 289 LEU A N 1
ATOM 1943 C CA . LEU A 1 289 ? 7.346 6.568 5.264 1.00 98.88 289 LEU A CA 1
ATOM 1944 C C . LEU A 1 289 ? 6.948 6.106 6.663 1.00 98.88 289 LEU A C 1
ATOM 1946 O O . LEU A 1 289 ? 6.674 6.934 7.528 1.00 98.88 289 LEU A O 1
ATOM 1950 N N . CYS A 1 290 ? 7.018 4.798 6.933 1.00 98.75 290 CYS A N 1
ATOM 1951 C CA . CYS A 1 290 ? 6.793 4.289 8.282 1.00 98.75 290 CYS A CA 1
ATOM 1952 C C . CYS A 1 290 ? 7.779 4.885 9.294 1.00 98.75 290 CYS A C 1
ATOM 1954 O O . CYS A 1 290 ? 7.361 5.277 10.375 1.00 98.75 290 CYS A O 1
ATOM 1956 N N . GLN A 1 291 ? 9.069 4.998 8.957 1.00 98.69 291 GLN A N 1
ATOM 1957 C CA . GLN A 1 291 ? 10.067 5.607 9.848 1.00 98.69 291 GLN A CA 1
ATOM 1958 C C . GLN A 1 291 ? 9.796 7.092 10.114 1.00 98.69 291 GLN A C 1
ATOM 1960 O O . GLN A 1 291 ? 9.891 7.518 11.262 1.00 98.69 291 GLN A O 1
ATOM 1965 N N . ALA A 1 292 ? 9.445 7.863 9.086 1.00 98.69 292 ALA A N 1
ATOM 1966 C CA . ALA A 1 292 ? 9.136 9.285 9.204 1.00 98.69 292 ALA A CA 1
ATOM 1967 C C . ALA A 1 292 ? 7.832 9.542 9.981 1.00 98.69 292 ALA A C 1
ATOM 1969 O O . ALA A 1 292 ? 7.714 10.570 10.640 1.00 98.69 292 ALA A O 1
ATOM 1970 N N . ALA A 1 293 ? 6.887 8.598 9.959 1.00 98.69 293 ALA A N 1
ATOM 1971 C CA . ALA A 1 293 ? 5.640 8.671 10.718 1.00 98.69 293 ALA A CA 1
ATOM 1972 C C . ALA A 1 293 ? 5.783 8.287 12.202 1.00 98.69 293 ALA A C 1
ATOM 1974 O O . ALA A 1 293 ? 4.922 8.638 13.002 1.00 98.69 293 ALA A O 1
ATOM 1975 N N . ARG A 1 294 ? 6.854 7.586 12.603 1.00 98.56 294 ARG A N 1
ATOM 1976 C CA . ARG A 1 294 ? 7.059 7.159 14.000 1.00 98.56 294 ARG A CA 1
ATOM 1977 C C . ARG A 1 294 ? 6.975 8.283 15.046 1.00 98.56 294 ARG A C 1
ATOM 1979 O O . ARG A 1 294 ? 6.285 8.069 16.037 1.00 98.56 294 ARG A O 1
ATOM 1986 N N . PRO A 1 295 ? 7.607 9.457 14.867 1.00 98.62 295 PRO A N 1
ATOM 1987 C CA . PRO A 1 295 ? 7.530 10.534 15.855 1.00 98.62 295 PRO A CA 1
ATOM 1988 C C . PRO A 1 295 ? 6.195 11.299 15.846 1.00 98.62 295 PRO A C 1
ATOM 1990 O O . PRO A 1 295 ? 6.018 12.206 16.658 1.00 98.62 295 PRO A O 1
ATOM 1993 N N . VAL A 1 296 ? 5.271 10.997 14.926 1.00 98.50 296 VAL A N 1
ATOM 1994 C CA . VAL A 1 296 ? 3.968 11.670 14.847 1.00 98.50 296 VAL A CA 1
ATOM 1995 C C . VAL A 1 296 ? 3.048 11.145 15.949 1.00 98.50 296 VAL A C 1
ATOM 1997 O O . VAL A 1 296 ? 2.931 9.938 16.138 1.00 98.50 296 VAL A O 1
ATOM 2000 N N . THR A 1 297 ? 2.359 12.052 16.640 1.00 98.12 297 THR A N 1
ATOM 2001 C CA . THR A 1 297 ? 1.345 11.725 17.651 1.00 98.12 297 THR A CA 1
ATOM 2002 C C . THR A 1 297 ? -0.064 11.965 17.108 1.00 98.12 297 THR A C 1
ATOM 2004 O O . THR A 1 297 ? -0.261 12.768 16.191 1.00 98.12 297 THR A O 1
ATOM 2007 N N . ALA A 1 298 ? -1.068 11.308 17.692 1.00 97.38 298 ALA A N 1
ATOM 2008 C CA . ALA A 1 298 ? -2.472 11.532 17.345 1.00 97.38 298 ALA A CA 1
ATOM 2009 C C . ALA A 1 298 ? -2.920 12.984 17.583 1.00 97.38 298 ALA A C 1
ATOM 2011 O O . ALA A 1 298 ? -3.675 13.526 16.780 1.00 97.38 298 ALA A O 1
ATOM 2012 N N . GLU A 1 299 ? -2.415 13.636 18.635 1.00 97.62 299 GLU A N 1
ATOM 2013 C CA . GLU A 1 299 ? -2.683 15.053 18.915 1.00 97.62 299 GLU A CA 1
ATOM 2014 C C . GLU A 1 299 ? -2.154 15.959 17.795 1.00 97.62 299 GLU A C 1
ATOM 2016 O O . GLU A 1 299 ? -2.880 16.816 17.294 1.00 97.62 299 GLU A O 1
ATOM 2021 N N . HIS A 1 300 ? -0.913 15.737 17.350 1.00 98.19 300 HIS A N 1
ATOM 2022 C CA . HIS A 1 300 ? -0.320 16.528 16.274 1.00 98.19 300 HIS A CA 1
ATOM 2023 C C . HIS A 1 300 ? -1.054 16.300 14.946 1.00 98.19 300 HIS A C 1
ATOM 2025 O O . HIS A 1 300 ? -1.360 17.260 14.239 1.00 98.19 300 HIS A O 1
ATOM 2031 N N . LEU A 1 301 ? -1.401 15.044 14.638 1.00 98.06 301 LEU A N 1
ATOM 2032 C CA . LEU A 1 301 ? -2.204 14.712 13.462 1.00 98.06 301 LEU A CA 1
ATOM 2033 C C . LEU A 1 301 ? -3.568 15.415 13.485 1.00 98.06 301 LEU A C 1
ATOM 2035 O O . LEU A 1 301 ? -4.015 15.910 12.455 1.00 98.06 301 LEU A O 1
ATOM 2039 N N . ALA A 1 302 ? -4.228 15.467 14.644 1.00 97.31 302 ALA A N 1
ATOM 2040 C CA . ALA A 1 302 ? -5.519 16.131 14.793 1.00 97.31 302 ALA A CA 1
ATOM 2041 C C . ALA A 1 302 ? -5.419 17.660 14.652 1.00 97.31 302 ALA A C 1
ATOM 2043 O O . ALA A 1 302 ? -6.360 18.285 14.162 1.00 97.31 302 ALA A O 1
ATOM 2044 N N . ALA A 1 303 ? -4.299 18.257 15.070 1.00 98.12 303 ALA A N 1
ATOM 2045 C CA . ALA A 1 303 ? -4.082 19.699 15.008 1.00 98.12 303 ALA A CA 1
ATOM 2046 C C . ALA A 1 303 ? -3.847 20.210 13.575 1.00 98.12 303 ALA A C 1
ATOM 2048 O O . ALA A 1 303 ? -4.430 21.226 13.196 1.00 98.12 303 ALA A O 1
ATOM 2049 N N . ASP A 1 304 ? -3.015 19.521 12.785 1.00 98.38 304 ASP A N 1
ATOM 2050 C CA . ASP A 1 304 ? -2.722 19.900 11.395 1.00 98.38 304 ASP A CA 1
ATOM 2051 C C . ASP A 1 304 ? -2.397 18.671 10.518 1.00 98.38 304 ASP A C 1
ATOM 2053 O O . ASP A 1 304 ? -1.228 18.344 10.276 1.00 98.38 304 ASP A O 1
ATOM 2057 N N . PRO A 1 305 ? -3.422 17.958 10.021 1.00 98.12 305 PRO A N 1
ATOM 2058 C CA . PRO A 1 305 ? -3.214 16.699 9.314 1.00 98.12 305 PRO A CA 1
ATOM 2059 C C . PRO A 1 305 ? -2.459 16.862 7.990 1.00 98.12 305 PRO A C 1
ATOM 2061 O O . PRO A 1 305 ? -1.695 15.973 7.612 1.00 98.12 305 PRO A O 1
ATOM 2064 N N . TYR A 1 306 ? -2.632 17.993 7.300 1.00 98.38 306 TYR A N 1
ATOM 2065 C CA . TYR A 1 306 ? -1.981 18.258 6.016 1.00 98.38 306 TYR A CA 1
ATOM 2066 C C . TYR A 1 306 ? -0.487 18.515 6.211 1.00 98.38 306 TYR A C 1
ATOM 2068 O O . TYR A 1 306 ? 0.330 17.894 5.529 1.00 98.38 306 TYR A O 1
ATOM 2076 N N . ALA A 1 307 ? -0.110 19.369 7.171 1.00 98.56 307 ALA A N 1
ATOM 2077 C CA . ALA A 1 307 ? 1.299 19.620 7.466 1.00 98.56 307 ALA A CA 1
ATOM 2078 C C . ALA A 1 307 ? 2.004 18.362 7.988 1.00 98.56 307 ALA A C 1
ATOM 2080 O O . ALA A 1 307 ? 3.137 18.082 7.595 1.00 98.56 307 ALA A O 1
ATOM 2081 N N . VAL A 1 308 ? 1.326 17.568 8.824 1.00 98.69 308 VAL A N 1
ATOM 2082 C CA . VAL A 1 308 ? 1.861 16.304 9.344 1.00 98.69 308 VAL A CA 1
ATOM 2083 C C . VAL A 1 308 ? 2.115 15.305 8.218 1.00 98.69 308 VAL A C 1
ATOM 2085 O O . VAL A 1 308 ? 3.236 14.812 8.081 1.00 98.69 308 VAL A O 1
ATOM 2088 N N . LEU A 1 309 ? 1.112 15.016 7.386 1.00 98.75 309 LEU A N 1
ATOM 2089 C CA . LEU A 1 309 ? 1.259 14.059 6.287 1.00 98.75 309 LEU A CA 1
ATOM 2090 C C . LEU A 1 309 ? 2.269 14.547 5.240 1.00 98.75 309 LEU A C 1
ATOM 2092 O O . LEU A 1 309 ? 3.138 13.778 4.825 1.00 98.75 309 LEU A O 1
ATOM 2096 N N . GLY A 1 310 ? 2.221 15.830 4.871 1.00 98.69 310 GLY A N 1
ATOM 2097 C CA . GLY A 1 310 ? 3.198 16.449 3.974 1.00 98.69 310 GLY A CA 1
ATOM 2098 C C . GLY A 1 310 ? 4.625 16.389 4.530 1.00 98.69 310 GLY A C 1
ATOM 2099 O O . GLY A 1 310 ? 5.567 16.092 3.794 1.00 98.69 310 GLY A O 1
ATOM 2100 N N . GLY A 1 311 ? 4.792 16.584 5.841 1.00 98.69 311 GLY A N 1
ATOM 2101 C CA . GLY A 1 311 ? 6.067 16.443 6.543 1.00 98.69 311 GLY A CA 1
ATOM 2102 C C . GLY A 1 311 ? 6.605 15.010 6.534 1.00 98.69 311 GLY A C 1
ATOM 2103 O O . GLY A 1 311 ? 7.795 14.809 6.287 1.00 98.69 311 GLY A O 1
ATOM 2104 N N . VAL A 1 312 ? 5.741 14.004 6.726 1.00 98.81 312 VAL A N 1
ATOM 2105 C CA . VAL A 1 312 ? 6.115 12.581 6.620 1.00 98.81 312 VAL A CA 1
ATOM 2106 C C . VAL A 1 312 ? 6.581 12.243 5.201 1.00 98.81 312 VAL A C 1
ATOM 2108 O O . VAL A 1 312 ? 7.647 11.646 5.033 1.00 98.81 312 VAL A O 1
ATOM 2111 N N . LEU A 1 313 ? 5.831 12.668 4.179 1.00 98.81 313 LEU A N 1
ATOM 2112 C CA . LEU A 1 313 ? 6.194 12.481 2.770 1.00 98.81 313 LEU A CA 1
ATOM 2113 C C . LEU A 1 313 ? 7.529 13.165 2.432 1.00 98.81 313 LEU A C 1
ATOM 2115 O O . LEU A 1 313 ? 8.408 12.551 1.821 1.00 98.81 313 LEU A O 1
ATOM 2119 N N . GLY A 1 314 ? 7.701 14.416 2.869 1.00 98.69 314 GLY A N 1
ATOM 2120 C CA . GLY A 1 314 ? 8.925 15.200 2.699 1.00 98.69 314 GLY A CA 1
ATOM 2121 C C . GLY A 1 314 ? 10.140 14.543 3.343 1.00 98.69 314 GLY A C 1
ATOM 2122 O O . GLY A 1 314 ? 11.159 14.337 2.681 1.00 98.69 314 GLY A O 1
ATOM 2123 N N . GLY A 1 315 ? 10.014 14.144 4.611 1.00 98.56 315 GLY A N 1
ATOM 2124 C CA . GLY A 1 315 ? 11.071 13.457 5.349 1.00 98.56 315 GLY A CA 1
ATOM 2125 C C . GLY A 1 315 ? 11.468 12.127 4.706 1.00 98.56 315 GLY A C 1
ATOM 2126 O O . GLY A 1 315 ? 12.660 11.843 4.564 1.00 98.56 315 GLY A O 1
ATOM 2127 N N . ALA A 1 316 ? 10.492 11.334 4.255 1.00 98.75 316 ALA A N 1
ATOM 2128 C CA . ALA A 1 316 ? 10.751 10.068 3.577 1.00 98.75 316 ALA A CA 1
ATOM 2129 C C . ALA A 1 316 ? 11.445 10.260 2.216 1.00 98.75 316 ALA A C 1
ATOM 2131 O O . ALA A 1 316 ? 12.414 9.556 1.932 1.00 98.75 316 ALA A O 1
ATOM 2132 N N . CYS A 1 317 ? 11.013 11.233 1.403 1.00 98.69 317 CYS A N 1
ATOM 2133 C CA . CYS A 1 317 ? 11.638 11.529 0.107 1.00 98.69 317 CYS A CA 1
ATOM 2134 C C . CYS A 1 317 ? 13.069 12.055 0.259 1.00 98.69 317 CYS A C 1
ATOM 2136 O O . CYS A 1 317 ? 13.969 11.571 -0.427 1.00 98.69 317 CYS A O 1
ATOM 2138 N N . ALA A 1 318 ? 13.304 12.987 1.189 1.00 98.38 318 ALA A N 1
ATOM 2139 C CA . ALA A 1 318 ? 14.647 13.486 1.482 1.00 98.38 318 ALA A CA 1
ATOM 2140 C C . ALA A 1 318 ? 15.570 12.342 1.923 1.00 98.38 318 ALA A C 1
ATOM 2142 O O . ALA A 1 318 ? 16.683 12.187 1.419 1.00 98.38 318 ALA A O 1
ATOM 2143 N N . ARG A 1 319 ? 15.072 11.460 2.799 1.00 98.38 319 ARG A N 1
ATOM 2144 C CA . ARG A 1 319 ? 15.844 10.305 3.254 1.00 98.38 319 ARG A CA 1
ATOM 2145 C C . ARG A 1 319 ? 16.095 9.283 2.146 1.00 98.38 319 ARG A C 1
ATOM 2147 O O . ARG A 1 319 ? 17.162 8.671 2.125 1.00 98.38 319 ARG A O 1
ATOM 2154 N N . LEU A 1 320 ? 15.151 9.090 1.227 1.00 98.25 320 LEU A N 1
ATOM 2155 C CA . LEU A 1 320 ? 15.343 8.231 0.060 1.00 98.25 320 LEU A CA 1
ATOM 2156 C C . LEU A 1 320 ? 16.443 8.788 -0.849 1.00 98.25 320 LEU A C 1
ATOM 2158 O O . LEU A 1 320 ? 17.301 8.022 -1.287 1.00 98.25 320 LEU A O 1
ATOM 2162 N N . ALA A 1 321 ? 16.462 10.104 -1.073 1.00 98.00 321 ALA A N 1
ATOM 2163 C CA . ALA A 1 321 ? 17.508 10.773 -1.840 1.00 98.00 321 ALA A CA 1
ATOM 2164 C C . ALA A 1 321 ? 18.895 10.598 -1.193 1.00 98.00 321 ALA A C 1
ATOM 2166 O O . ALA A 1 321 ? 19.848 10.251 -1.895 1.00 98.00 321 ALA A O 1
ATOM 2167 N N . ASP A 1 322 ? 19.001 10.732 0.137 1.00 97.88 322 ASP A N 1
ATOM 2168 C CA . ASP A 1 322 ? 20.241 10.461 0.882 1.00 97.88 322 ASP A CA 1
ATOM 2169 C C . ASP A 1 322 ? 20.715 9.013 0.694 1.00 97.88 322 ASP A C 1
ATOM 2171 O O . ASP A 1 322 ? 21.886 8.756 0.404 1.00 97.88 322 ASP A O 1
ATOM 2175 N N . VAL A 1 323 ? 19.803 8.047 0.867 1.00 97.56 323 VAL A N 1
ATOM 2176 C CA . VAL A 1 323 ? 20.104 6.617 0.713 1.00 97.56 323 VAL A CA 1
ATOM 2177 C C . VAL A 1 323 ? 20.562 6.341 -0.713 1.00 97.56 323 VAL A C 1
ATOM 2179 O O . VAL A 1 323 ? 21.615 5.736 -0.905 1.00 97.56 323 VAL A O 1
ATOM 2182 N N . ARG A 1 324 ? 19.829 6.826 -1.717 1.00 97.31 324 ARG A N 1
ATOM 2183 C CA . ARG A 1 324 ? 20.203 6.682 -3.124 1.00 97.31 324 ARG A CA 1
ATOM 2184 C C . ARG A 1 324 ? 21.597 7.251 -3.381 1.00 97.31 324 ARG A C 1
ATOM 2186 O O . ARG A 1 324 ? 22.435 6.541 -3.924 1.00 97.31 324 ARG A O 1
ATOM 2193 N N . ALA A 1 325 ? 21.874 8.481 -2.952 1.00 97.44 325 ALA A N 1
ATOM 2194 C CA . ALA A 1 325 ? 23.179 9.108 -3.145 1.00 97.44 325 ALA A CA 1
ATOM 2195 C C . ALA A 1 325 ? 24.320 8.311 -2.487 1.00 97.44 325 ALA A C 1
ATOM 2197 O O . ALA A 1 325 ? 25.404 8.202 -3.058 1.00 97.44 325 ALA A O 1
ATOM 2198 N N . ALA A 1 326 ? 24.076 7.724 -1.312 1.00 97.56 326 ALA A N 1
ATOM 2199 C CA . ALA A 1 326 ? 25.086 6.987 -0.561 1.00 97.56 326 ALA A CA 1
ATOM 2200 C C . ALA A 1 326 ? 25.333 5.558 -1.074 1.00 97.56 326 ALA A C 1
ATOM 2202 O O . ALA A 1 326 ? 26.477 5.104 -1.072 1.00 97.56 326 ALA A O 1
ATOM 2203 N N . VAL A 1 327 ? 24.283 4.823 -1.460 1.00 96.12 327 VAL A N 1
ATOM 2204 C CA . VAL A 1 327 ? 24.377 3.375 -1.744 1.00 96.12 327 VAL A CA 1
ATOM 2205 C C . VAL A 1 327 ? 23.994 2.975 -3.164 1.00 96.12 327 VAL A C 1
ATOM 2207 O O . VAL A 1 327 ? 24.361 1.890 -3.605 1.00 96.12 327 VAL A O 1
ATOM 2210 N N . LEU A 1 328 ? 23.288 3.837 -3.893 1.00 95.31 328 LEU A N 1
ATOM 2211 C CA . LEU A 1 328 ? 22.860 3.611 -5.274 1.00 95.31 328 LEU A CA 1
ATOM 2212 C C . LEU A 1 328 ? 23.238 4.817 -6.161 1.00 95.31 328 LEU A C 1
ATOM 2214 O O . LEU A 1 328 ? 22.382 5.320 -6.890 1.00 95.31 328 LEU A O 1
ATOM 2218 N N . PRO A 1 329 ? 24.497 5.307 -6.132 1.00 96.44 329 PRO A N 1
ATOM 2219 C CA . PRO A 1 329 ? 24.872 6.564 -6.790 1.00 96.44 329 PRO A CA 1
ATOM 2220 C C . PRO A 1 329 ? 24.709 6.532 -8.317 1.00 96.44 329 PRO A C 1
ATOM 2222 O O . PRO A 1 329 ? 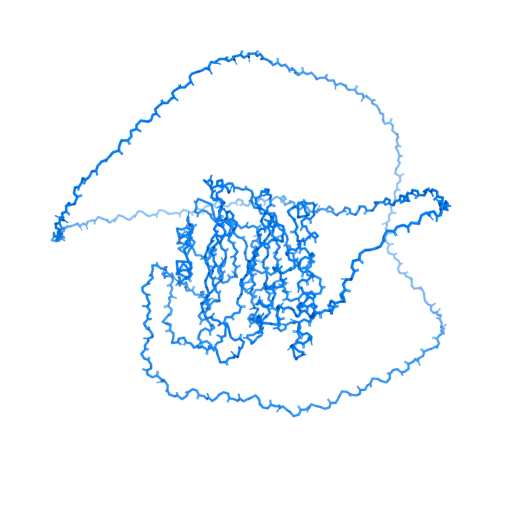24.644 7.582 -8.947 1.00 96.44 329 PRO A O 1
ATOM 2225 N N . ALA A 1 330 ? 24.637 5.337 -8.911 1.00 96.56 330 ALA A N 1
ATOM 2226 C CA . ALA A 1 330 ? 24.389 5.145 -10.338 1.00 96.56 330 ALA A CA 1
ATOM 2227 C C . ALA A 1 330 ? 22.914 5.334 -10.743 1.00 96.56 330 ALA A C 1
ATOM 2229 O O . ALA A 1 330 ? 22.629 5.400 -11.936 1.00 96.56 330 ALA A O 1
ATOM 2230 N N . LEU A 1 331 ? 21.988 5.391 -9.781 1.00 96.88 331 LEU A N 1
ATOM 2231 C CA . LEU A 1 331 ? 20.562 5.596 -10.029 1.00 96.88 331 LEU A CA 1
ATOM 2232 C C . LEU A 1 331 ? 20.185 7.062 -9.806 1.00 96.88 331 LEU A C 1
ATOM 2234 O O . LEU A 1 331 ? 20.673 7.708 -8.872 1.00 96.88 331 LEU A O 1
ATOM 2238 N N . ALA A 1 332 ? 19.281 7.571 -10.636 1.00 96.88 332 ALA A N 1
ATOM 2239 C CA . ALA A 1 332 ? 18.589 8.833 -10.418 1.00 96.88 332 ALA A CA 1
ATOM 2240 C C . ALA A 1 332 ? 17.294 8.612 -9.618 1.00 96.88 332 ALA A C 1
ATOM 2242 O O . ALA A 1 332 ? 16.772 7.503 -9.539 1.00 96.88 332 ALA A O 1
ATOM 2243 N N . ASP A 1 333 ? 16.739 9.686 -9.058 1.00 96.25 333 ASP A N 1
ATOM 2244 C CA . ASP A 1 333 ? 15.482 9.653 -8.293 1.00 96.25 333 ASP A CA 1
ATOM 2245 C C . ASP A 1 333 ? 14.333 9.012 -9.091 1.00 96.25 333 ASP A C 1
ATOM 2247 O O . ASP A 1 333 ? 13.622 8.143 -8.592 1.00 96.25 333 ASP A O 1
ATOM 2251 N N . ARG A 1 334 ? 14.231 9.346 -10.384 1.00 96.38 334 ARG A N 1
ATOM 2252 C CA . ARG A 1 334 ? 13.231 8.785 -11.308 1.00 96.38 334 ARG A CA 1
ATOM 2253 C C . ARG A 1 334 ? 13.354 7.280 -11.556 1.00 96.38 334 ARG A C 1
ATOM 2255 O O . ARG A 1 334 ? 12.441 6.703 -12.139 1.00 96.38 334 ARG A O 1
ATOM 2262 N N . ASP A 1 335 ? 14.490 6.667 -11.225 1.00 97.12 335 ASP A N 1
ATOM 2263 C CA . ASP A 1 335 ? 14.693 5.223 -11.374 1.00 97.12 335 ASP A CA 1
ATOM 2264 C C . ASP A 1 335 ? 14.106 4.464 -10.175 1.00 97.12 335 ASP A C 1
ATOM 2266 O O . ASP A 1 335 ? 13.821 3.274 -10.274 1.00 97.12 335 ASP A O 1
ATOM 2270 N N . LEU A 1 336 ? 13.868 5.164 -9.063 1.00 97.94 336 LEU A N 1
ATOM 2271 C CA . LEU A 1 336 ? 13.210 4.666 -7.855 1.00 97.94 336 LEU A CA 1
ATOM 2272 C C . LEU A 1 336 ? 11.736 5.102 -7.787 1.00 97.94 336 LEU A C 1
ATOM 2274 O O . LEU A 1 336 ? 11.146 5.099 -6.710 1.00 97.94 336 LEU A O 1
ATOM 2278 N N . ALA A 1 337 ? 11.165 5.519 -8.920 1.00 97.88 337 ALA A N 1
ATOM 2279 C CA . ALA A 1 337 ? 9.831 6.094 -8.967 1.00 97.88 337 ALA A CA 1
ATOM 2280 C C . ALA A 1 337 ? 8.747 5.067 -8.600 1.00 97.88 337 ALA A C 1
ATOM 2282 O O . ALA A 1 337 ? 8.717 3.965 -9.153 1.00 97.88 337 ALA A O 1
ATOM 2283 N N . CYS A 1 338 ? 7.845 5.452 -7.703 1.00 98.56 338 CYS A N 1
ATOM 2284 C CA . CYS A 1 338 ? 6.684 4.673 -7.284 1.00 98.56 338 CYS A CA 1
ATOM 2285 C C . CYS A 1 338 ? 5.510 5.592 -6.919 1.00 98.56 338 CYS A C 1
ATOM 2287 O O . CYS A 1 338 ? 5.712 6.752 -6.548 1.00 98.56 338 CYS A O 1
ATOM 2289 N N . THR A 1 339 ? 4.290 5.084 -7.023 1.00 98.50 339 THR A N 1
ATOM 2290 C CA . THR A 1 339 ? 3.115 5.679 -6.383 1.00 98.50 339 THR A CA 1
ATOM 2291 C C . THR A 1 339 ? 3.076 5.241 -4.922 1.00 98.50 339 THR A C 1
ATOM 2293 O O . THR A 1 339 ? 3.770 4.305 -4.506 1.00 98.50 339 THR A O 1
ATOM 2296 N N . ALA A 1 340 ? 2.337 5.969 -4.091 1.00 98.75 340 ALA A N 1
ATOM 2297 C CA . ALA A 1 340 ? 2.266 5.674 -2.671 1.00 98.75 340 ALA A CA 1
ATOM 2298 C C . ALA A 1 340 ? 0.935 6.097 -2.067 1.00 98.75 340 ALA A C 1
ATOM 2300 O O . ALA A 1 340 ? 0.362 7.128 -2.415 1.00 98.75 340 ALA A O 1
ATOM 2301 N N . VAL A 1 341 ? 0.508 5.335 -1.071 1.00 98.81 341 VAL A N 1
ATOM 2302 C CA . VAL A 1 341 ? -0.557 5.718 -0.162 1.00 98.81 341 VAL A CA 1
ATOM 2303 C C . VAL A 1 341 ? -0.131 5.447 1.273 1.00 98.81 341 VAL A C 1
ATOM 2305 O O . VAL A 1 341 ? 0.409 4.388 1.586 1.00 98.81 341 VAL A O 1
ATOM 2308 N N . LEU A 1 342 ? -0.347 6.434 2.136 1.00 98.81 342 LEU A N 1
ATOM 2309 C CA . LEU A 1 342 ? -0.022 6.434 3.558 1.00 98.81 342 LEU A CA 1
ATOM 2310 C C . LEU A 1 342 ? -1.303 6.716 4.335 1.00 98.81 342 LEU A C 1
ATOM 2312 O O . LEU A 1 342 ? -1.976 7.707 4.061 1.00 98.81 342 LEU A O 1
ATOM 2316 N N . VAL A 1 343 ? -1.598 5.903 5.347 1.00 98.69 343 VAL A N 1
ATOM 2317 C CA . VAL A 1 343 ? -2.654 6.193 6.322 1.00 98.69 343 VAL A CA 1
ATOM 2318 C C . VAL A 1 343 ? -2.096 6.258 7.736 1.00 98.69 343 VAL A C 1
ATOM 2320 O O . VAL A 1 343 ? -1.258 5.442 8.130 1.00 98.69 343 VAL A O 1
ATOM 2323 N N . LEU A 1 344 ? -2.598 7.224 8.500 1.00 98.38 344 LEU A N 1
ATOM 2324 C CA . LEU A 1 344 ? -2.362 7.387 9.929 1.00 98.38 344 LEU A CA 1
ATOM 2325 C C . LEU A 1 344 ? -3.706 7.243 10.645 1.00 98.38 344 LEU A C 1
ATOM 2327 O O . LEU A 1 344 ? -4.598 8.077 10.487 1.00 98.38 344 LEU A O 1
ATOM 2331 N N . VAL A 1 345 ? -3.866 6.157 11.399 1.00 97.31 345 VAL A N 1
ATOM 2332 C CA . VAL A 1 345 ? -5.125 5.783 12.053 1.00 97.31 345 VAL A CA 1
ATOM 2333 C C . VAL A 1 345 ? -4.925 5.823 13.565 1.00 97.31 345 VAL A C 1
ATOM 2335 O O . VAL A 1 345 ? -4.223 4.959 14.097 1.00 97.31 345 VAL A O 1
ATOM 2338 N N . PRO A 1 346 ? -5.519 6.784 14.286 1.00 95.62 346 PRO A N 1
ATOM 2339 C CA . PRO A 1 346 ? -5.419 6.802 15.731 1.00 95.62 346 PRO A CA 1
ATOM 2340 C C . PRO A 1 346 ? -6.239 5.671 16.366 1.00 95.62 346 PRO A C 1
ATOM 2342 O O . PRO A 1 346 ? -7.157 5.108 15.758 1.00 95.62 346 PRO A O 1
ATOM 2345 N N . ALA A 1 347 ? -5.905 5.329 17.612 1.00 90.25 347 ALA A N 1
ATOM 2346 C CA . ALA A 1 347 ? -6.728 4.417 18.409 1.00 90.25 347 ALA A CA 1
ATOM 2347 C C . ALA A 1 347 ? -8.140 4.988 18.637 1.00 90.25 347 ALA A C 1
ATOM 2349 O O . ALA A 1 347 ? -9.120 4.243 18.589 1.00 90.25 347 ALA A O 1
ATOM 2350 N N . GLU A 1 348 ? -8.219 6.308 18.822 1.00 87.19 348 GLU A N 1
ATOM 2351 C CA . GLU A 1 348 ? -9.437 7.089 19.024 1.00 87.19 348 GLU A CA 1
ATOM 2352 C C . GLU A 1 348 ? -9.422 8.334 18.130 1.00 87.19 348 GLU A C 1
ATOM 2354 O O . GLU A 1 348 ? -8.377 8.945 17.920 1.00 87.19 348 GLU A O 1
ATOM 2359 N N . GLY A 1 349 ? -10.586 8.733 17.621 1.00 89.50 349 GLY A N 1
ATOM 2360 C CA . GLY A 1 349 ? -10.718 9.888 16.733 1.00 89.50 349 GLY A CA 1
ATOM 2361 C C . GLY A 1 349 ? -10.531 9.550 15.255 1.00 89.50 349 GLY A C 1
ATOM 2362 O O . GLY A 1 349 ? -10.659 8.400 14.828 1.00 89.50 349 GLY A O 1
ATOM 2363 N N . THR A 1 350 ? -10.282 10.582 14.455 1.00 93.56 350 THR A N 1
ATOM 2364 C CA . THR A 1 350 ? -10.268 10.470 12.999 1.00 93.56 350 THR A CA 1
ATOM 2365 C C . THR A 1 350 ? -8.887 10.124 12.452 1.00 93.56 350 THR A C 1
ATOM 2367 O O . THR A 1 350 ? -7.908 10.810 12.743 1.00 93.56 350 THR A O 1
ATOM 2370 N N . GLY A 1 351 ? -8.815 9.123 11.575 1.00 96.62 351 GLY A N 1
ATOM 2371 C CA . GLY A 1 351 ? -7.623 8.891 10.764 1.00 96.62 351 GLY A CA 1
ATOM 2372 C C . GLY A 1 351 ? -7.562 9.760 9.507 1.00 96.62 351 GLY A C 1
ATOM 2373 O O . GLY A 1 351 ? -8.563 10.317 9.054 1.00 96.62 351 GLY A O 1
ATOM 2374 N N . TRP A 1 352 ? -6.371 9.841 8.926 1.00 98.44 352 TRP A N 1
ATOM 2375 C CA . TRP A 1 352 ? -6.107 10.602 7.708 1.00 98.44 352 TRP A CA 1
ATOM 2376 C C . TRP A 1 352 ? -5.249 9.805 6.732 1.00 98.44 352 TRP A C 1
ATOM 2378 O O . TRP A 1 352 ? -4.461 8.947 7.136 1.00 98.44 352 TRP A O 1
ATOM 2388 N N . ALA A 1 353 ? -5.409 10.106 5.447 1.00 98.62 353 ALA A N 1
ATOM 2389 C CA . ALA A 1 353 ? -4.672 9.501 4.353 1.00 98.62 353 ALA A CA 1
ATOM 2390 C C . ALA A 1 353 ? -3.978 10.563 3.497 1.00 98.62 353 ALA A C 1
ATOM 2392 O O . ALA A 1 353 ? -4.522 11.649 3.291 1.00 98.62 353 ALA A O 1
ATOM 2393 N N . ALA A 1 354 ? -2.820 10.206 2.949 1.00 98.69 354 ALA A N 1
ATOM 2394 C CA . ALA A 1 354 ? -2.184 10.905 1.841 1.00 98.69 354 ALA A CA 1
ATOM 2395 C C . ALA A 1 354 ? -1.904 9.924 0.698 1.00 98.69 354 ALA A C 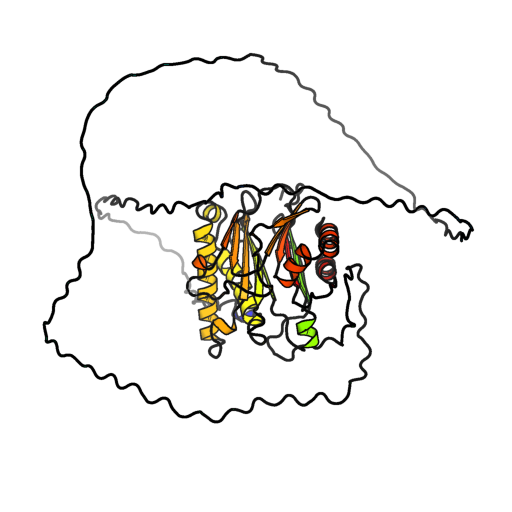1
ATOM 2397 O O . ALA A 1 354 ? -1.448 8.804 0.945 1.00 98.69 354 ALA A O 1
ATOM 2398 N N . ARG A 1 355 ? -2.156 10.350 -0.539 1.00 98.44 355 ARG A N 1
ATOM 2399 C CA . ARG A 1 355 ? -1.926 9.583 -1.768 1.00 98.44 355 ARG A CA 1
ATOM 2400 C C . ARG A 1 355 ? -1.075 10.392 -2.744 1.00 98.44 355 ARG A C 1
ATOM 2402 O O . ARG A 1 355 ? -1.319 11.577 -2.922 1.00 98.44 355 ARG A O 1
ATOM 2409 N N . VAL A 1 356 ? -0.120 9.740 -3.403 1.00 98.31 356 VAL A N 1
ATOM 2410 C CA . VAL A 1 356 ? 0.588 10.254 -4.585 1.00 98.31 356 VAL A CA 1
ATOM 2411 C C . VAL A 1 356 ? 0.494 9.200 -5.685 1.00 98.31 356 VAL A C 1
ATOM 2413 O O . VAL A 1 356 ? 1.003 8.092 -5.507 1.00 98.31 356 VAL A O 1
ATOM 2416 N N . GLY A 1 357 ? -0.142 9.542 -6.805 1.00 96.56 357 GLY A N 1
ATOM 2417 C CA . GLY A 1 357 ? -0.441 8.605 -7.890 1.00 96.56 357 GLY A CA 1
ATOM 2418 C C . GLY A 1 357 ? -1.774 7.879 -7.690 1.00 96.56 357 GLY A C 1
ATOM 2419 O O . GLY A 1 357 ? -2.707 8.438 -7.123 1.00 96.56 357 GLY A O 1
ATOM 2420 N N . ASP A 1 358 ? -1.865 6.635 -8.149 1.00 96.00 358 ASP A N 1
ATOM 2421 C CA . ASP A 1 358 ? -3.118 5.893 -8.361 1.00 96.00 358 ASP A CA 1
ATOM 2422 C C . ASP A 1 358 ? -3.360 4.718 -7.395 1.00 96.00 358 ASP A C 1
ATOM 2424 O O . ASP A 1 358 ? -4.363 4.013 -7.522 1.00 96.00 358 ASP A O 1
ATOM 2428 N N . CYS A 1 359 ? -2.537 4.560 -6.351 1.00 97.31 359 CYS A N 1
ATOM 2429 C CA . CYS A 1 359 ? -2.882 3.692 -5.220 1.00 97.31 359 CYS A CA 1
ATOM 2430 C C . CYS A 1 359 ? -4.262 4.058 -4.638 1.00 97.31 359 CYS A C 1
ATOM 2432 O O . CYS A 1 359 ? -4.661 5.223 -4.590 1.00 97.31 359 CYS A O 1
ATOM 2434 N N . ALA A 1 360 ? -4.992 3.080 -4.111 1.00 97.75 360 ALA A N 1
ATOM 2435 C CA . ALA A 1 360 ? -6.329 3.298 -3.570 1.00 97.75 360 ALA A CA 1
ATOM 2436 C C . ALA A 1 360 ? -6.371 3.225 -2.040 1.00 97.75 360 ALA A C 1
ATOM 2438 O O . ALA A 1 360 ? -5.668 2.432 -1.412 1.00 97.75 360 ALA A O 1
ATOM 2439 N N . VAL A 1 361 ? -7.283 4.011 -1.459 1.00 98.25 361 VAL A N 1
ATOM 2440 C CA . VAL A 1 361 ? -7.836 3.769 -0.121 1.00 98.25 361 VAL A CA 1
ATOM 2441 C C . VAL A 1 361 ? -9.332 3.545 -0.269 1.00 98.25 361 VAL A C 1
ATOM 2443 O O . VAL A 1 361 ? -10.052 4.412 -0.770 1.00 98.25 361 VAL A O 1
ATOM 2446 N N . LEU A 1 362 ? -9.785 2.380 0.172 1.00 97.88 362 LEU A N 1
ATOM 2447 C CA . LEU A 1 362 ? -11.166 1.929 0.115 1.00 97.88 362 LEU A CA 1
ATOM 2448 C C . LEU A 1 362 ? -11.682 1.656 1.525 1.00 97.88 362 LEU A C 1
ATOM 2450 O O . LEU A 1 362 ? -10.913 1.339 2.437 1.00 97.88 362 LEU A O 1
ATOM 2454 N N . THR A 1 363 ? -12.996 1.703 1.688 1.00 97.38 363 THR A N 1
ATOM 2455 C CA . THR A 1 363 ? -13.677 1.155 2.861 1.00 97.38 363 THR A CA 1
ATOM 2456 C C . THR A 1 363 ? -14.595 0.019 2.456 1.00 97.38 363 THR A C 1
ATOM 2458 O O . THR A 1 363 ? -15.252 0.092 1.421 1.00 97.38 363 THR A O 1
ATOM 2461 N N . LEU A 1 364 ? -14.645 -1.015 3.290 1.00 97.06 364 LEU A N 1
ATOM 2462 C CA . LEU A 1 364 ? -15.555 -2.145 3.174 1.00 97.06 364 LEU A CA 1
ATOM 2463 C C . LEU A 1 364 ? -16.459 -2.183 4.412 1.00 97.06 364 LEU A C 1
ATOM 2465 O O . LEU A 1 364 ? -15.989 -2.481 5.513 1.00 97.06 364 LEU A O 1
ATOM 2469 N N . THR A 1 365 ? -17.748 -1.906 4.223 1.00 95.56 365 THR A N 1
ATOM 2470 C CA . THR A 1 365 ? -18.762 -1.882 5.290 1.00 95.56 365 THR A CA 1
ATOM 2471 C C . THR A 1 365 ? -19.987 -2.647 4.820 1.00 95.56 365 THR A C 1
ATOM 2473 O O . THR A 1 365 ? -20.517 -2.352 3.756 1.00 95.56 365 THR A O 1
ATOM 2476 N N . ASP A 1 366 ? -20.422 -3.657 5.576 1.00 94.12 366 ASP A N 1
ATOM 2477 C CA . ASP A 1 366 ? -21.593 -4.485 5.240 1.00 94.12 366 ASP A CA 1
ATOM 2478 C C . ASP A 1 366 ? -21.571 -5.047 3.802 1.00 94.12 366 ASP A C 1
ATOM 2480 O O . ASP A 1 366 ? -22.592 -5.165 3.128 1.00 94.12 366 ASP A O 1
ATOM 2484 N N . GLY A 1 367 ? -20.373 -5.385 3.313 1.00 95.12 367 GLY A N 1
ATOM 2485 C CA . GLY A 1 367 ? -20.148 -5.885 1.954 1.00 95.12 367 GLY A CA 1
ATOM 2486 C C . GLY A 1 367 ? -20.119 -4.809 0.859 1.00 95.12 367 GLY A C 1
ATOM 2487 O O . GLY A 1 367 ? -19.792 -5.124 -0.286 1.00 95.12 367 GLY A O 1
ATOM 2488 N N . ALA A 1 368 ? -20.418 -3.552 1.189 1.00 96.19 368 ALA A N 1
ATOM 2489 C CA . ALA A 1 368 ? -20.336 -2.419 0.279 1.00 96.19 368 ALA A CA 1
ATOM 2490 C C . ALA A 1 368 ? -18.928 -1.812 0.271 1.00 96.19 368 ALA A C 1
ATOM 2492 O O . ALA A 1 368 ? -18.283 -1.687 1.313 1.00 96.19 368 ALA A O 1
ATOM 2493 N N . TRP A 1 369 ? -18.473 -1.439 -0.924 1.00 96.81 369 TRP A N 1
ATOM 2494 C CA . TRP A 1 369 ? -17.175 -0.819 -1.157 1.00 96.81 369 TRP A CA 1
ATOM 2495 C C . TRP A 1 369 ? -17.349 0.655 -1.491 1.00 96.81 369 TRP A C 1
ATOM 2497 O O . TRP A 1 369 ? -18.064 0.975 -2.439 1.00 96.81 369 TRP A O 1
ATOM 2507 N N . ASP A 1 370 ? -16.623 1.513 -0.782 1.00 96.19 370 ASP A N 1
ATOM 2508 C CA . ASP A 1 370 ? -16.547 2.949 -1.052 1.00 96.19 370 ASP A CA 1
ATOM 2509 C C . ASP A 1 370 ? -15.090 3.397 -1.206 1.00 96.19 370 ASP A C 1
ATOM 2511 O O . ASP A 1 370 ? -14.160 2.750 -0.719 1.00 96.19 370 ASP A O 1
ATOM 2515 N N . THR A 1 371 ? -14.888 4.519 -1.894 1.00 96.44 371 THR A N 1
ATOM 2516 C CA . THR A 1 371 ? -13.569 5.107 -2.154 1.00 96.44 371 THR A CA 1
ATOM 2517 C C . THR A 1 371 ? -13.340 6.329 -1.276 1.00 96.44 371 THR A C 1
ATOM 2519 O O . THR A 1 371 ? -14.193 7.213 -1.222 1.00 96.44 371 THR A O 1
ATOM 2522 N N . VAL A 1 372 ? -12.172 6.430 -0.640 1.00 97.19 372 VAL A N 1
ATOM 2523 C CA . VAL A 1 372 ? -11.799 7.624 0.142 1.00 97.19 372 VAL A CA 1
ATOM 2524 C C . VAL A 1 372 ? -11.340 8.763 -0.768 1.00 97.19 372 VAL A C 1
ATOM 2526 O O . VAL A 1 372 ? -11.693 9.918 -0.545 1.00 97.19 372 VAL A O 1
ATOM 2529 N N . PHE A 1 373 ? -10.568 8.435 -1.802 1.00 96.19 373 PHE A N 1
ATOM 2530 C CA . PHE A 1 373 ? -10.174 9.379 -2.842 1.00 96.19 373 PHE A CA 1
ATOM 2531 C C . PHE A 1 373 ? -11.062 9.187 -4.072 1.00 96.19 373 PHE A C 1
ATOM 2533 O O . PHE A 1 373 ? -11.373 8.038 -4.401 1.00 96.19 373 PHE A O 1
ATOM 2540 N N . PRO A 1 374 ? -11.448 10.262 -4.782 1.00 92.69 374 PRO A N 1
ATOM 2541 C CA . PRO A 1 374 ? -12.130 10.129 -6.058 1.00 92.69 374 PRO A CA 1
ATOM 2542 C C . PRO A 1 374 ? -11.321 9.257 -7.020 1.00 92.69 374 PRO A C 1
ATOM 2544 O O . PRO A 1 374 ? -10.087 9.330 -7.079 1.00 92.69 374 PRO A O 1
ATOM 2547 N N . ARG A 1 375 ? -12.033 8.432 -7.787 1.00 86.56 375 ARG A N 1
ATOM 2548 C CA . ARG A 1 375 ? -11.433 7.700 -8.897 1.00 86.56 375 ARG A CA 1
ATOM 2549 C C . ARG A 1 375 ? -11.106 8.691 -10.008 1.00 86.56 375 ARG A C 1
ATOM 2551 O O . ARG A 1 375 ? -11.968 9.472 -10.404 1.00 86.56 375 ARG A O 1
ATOM 2558 N N . GLU A 1 376 ? -9.882 8.644 -10.519 1.00 78.81 376 GLU A N 1
ATOM 2559 C CA . GLU A 1 376 ? -9.539 9.404 -11.714 1.00 78.81 376 GLU A CA 1
ATOM 2560 C C . GLU A 1 376 ? -10.276 8.801 -12.922 1.00 78.81 376 GLU A C 1
ATOM 2562 O O . GLU A 1 376 ? -10.144 7.616 -13.234 1.00 78.81 376 GLU A O 1
ATOM 2567 N N . GLU A 1 377 ? -11.089 9.610 -13.600 1.00 75.44 377 GLU A N 1
ATOM 2568 C CA . GLU A 1 377 ? -11.690 9.227 -14.876 1.00 75.44 377 GLU A CA 1
ATOM 2569 C C . GLU A 1 377 ? -10.663 9.476 -15.988 1.00 75.44 377 GLU A C 1
ATOM 2571 O O . GLU A 1 377 ? -10.396 10.613 -16.377 1.00 75.44 377 GLU A O 1
ATOM 2576 N N . GLY A 1 378 ? -10.040 8.412 -16.496 1.00 74.19 378 GLY A N 1
ATOM 2577 C CA . GLY A 1 378 ? -9.002 8.539 -17.514 1.00 74.19 378 GLY A CA 1
ATOM 2578 C C . GLY A 1 378 ? -8.538 7.204 -18.096 1.00 74.19 378 GLY A C 1
ATOM 2579 O O . GLY A 1 378 ? -9.012 6.141 -17.692 1.00 74.19 378 GLY A O 1
ATOM 2580 N N . PRO A 1 379 ? -7.629 7.236 -19.090 1.00 73.12 379 PRO A N 1
ATOM 2581 C CA . PRO A 1 379 ? -6.970 6.031 -19.571 1.00 73.12 379 PRO A CA 1
ATOM 2582 C C . PRO A 1 379 ? -6.254 5.333 -18.415 1.00 73.12 379 PRO A C 1
ATOM 2584 O O . PRO A 1 379 ? -5.494 5.981 -17.697 1.00 73.12 379 PRO A O 1
ATOM 2587 N N . LEU A 1 380 ? -6.460 4.022 -18.294 1.00 68.50 380 LEU A N 1
ATOM 2588 C CA . LEU A 1 380 ? -5.717 3.175 -17.361 1.00 68.50 380 LEU A CA 1
ATOM 2589 C C . LEU A 1 380 ? -4.201 3.376 -17.562 1.00 68.50 380 LEU A C 1
ATOM 2591 O O . LEU A 1 380 ? -3.746 3.568 -18.697 1.00 68.50 380 LEU A O 1
ATOM 2595 N N . ASN A 1 381 ? -3.432 3.311 -16.474 1.00 68.38 381 ASN A N 1
ATOM 2596 C CA . ASN A 1 381 ? -1.964 3.404 -16.439 1.00 68.38 381 ASN A CA 1
ATOM 2597 C C . ASN A 1 381 ? -1.378 4.806 -16.704 1.00 68.38 381 ASN A C 1
ATOM 2599 O O . ASN A 1 381 ? -0.238 4.934 -17.168 1.00 68.38 381 ASN A O 1
ATOM 2603 N N . LYS A 1 382 ? -2.137 5.879 -16.450 1.00 76.50 382 LYS A N 1
ATOM 2604 C CA . LYS A 1 382 ? -1.600 7.247 -16.434 1.00 76.50 382 LYS A CA 1
ATOM 2605 C C . LYS A 1 382 ? -1.468 7.746 -15.004 1.00 76.50 382 LYS A C 1
ATOM 2607 O O . LYS A 1 382 ? -2.404 8.298 -14.449 1.00 76.50 382 LYS A O 1
ATOM 2612 N N . VAL A 1 383 ? -0.260 7.629 -14.470 1.00 81.19 383 VAL A N 1
ATOM 2613 C CA . VAL A 1 383 ? 0.084 8.167 -13.155 1.00 81.19 383 VAL A CA 1
ATOM 2614 C C . VAL A 1 383 ? 0.276 9.685 -13.245 1.00 81.19 383 VAL A C 1
ATOM 2616 O O . VAL A 1 383 ? 1.142 10.163 -13.985 1.00 81.19 383 VAL A O 1
ATOM 2619 N N . SER A 1 384 ? -0.519 10.443 -12.486 1.00 86.75 384 SER A N 1
ATOM 2620 C CA . SER A 1 384 ? -0.468 11.911 -12.424 1.00 86.75 384 SER A CA 1
ATOM 2621 C C . SER A 1 384 ? 0.752 12.439 -11.653 1.00 86.75 384 SER A C 1
ATOM 2623 O O . SER A 1 384 ? 1.311 13.477 -12.015 1.00 86.75 384 SER A O 1
ATOM 2625 N N . ALA A 1 385 ? 1.217 11.700 -10.641 1.00 95.56 385 ALA A N 1
ATOM 2626 C CA . ALA A 1 385 ? 2.400 12.021 -9.845 1.00 95.56 385 ALA A CA 1
ATOM 2627 C C . ALA A 1 385 ? 3.058 10.766 -9.247 1.00 95.56 385 ALA A C 1
ATOM 2629 O O . ALA A 1 385 ? 2.397 9.769 -8.979 1.00 95.56 385 ALA A O 1
ATOM 2630 N N . ALA A 1 386 ? 4.366 10.826 -8.991 1.00 97.75 386 ALA A N 1
ATOM 2631 C CA . ALA A 1 386 ? 5.121 9.740 -8.368 1.00 97.75 386 ALA A CA 1
ATOM 2632 C C . ALA A 1 386 ? 6.159 10.280 -7.379 1.00 97.75 386 ALA A C 1
ATOM 2634 O O . ALA A 1 386 ? 6.577 11.436 -7.463 1.00 97.75 386 ALA A O 1
ATOM 2635 N N . LEU A 1 387 ? 6.596 9.418 -6.465 1.00 98.44 387 LEU A N 1
ATOM 2636 C CA . LEU A 1 387 ? 7.657 9.672 -5.498 1.00 98.44 387 LEU A CA 1
ATOM 2637 C C . LEU A 1 387 ? 8.931 8.900 -5.875 1.00 98.44 387 LEU A C 1
ATOM 2639 O O . LEU A 1 387 ? 8.822 7.817 -6.442 1.00 98.44 387 LEU A O 1
ATOM 2643 N N . PRO A 1 388 ? 10.135 9.388 -5.529 1.00 98.12 388 PRO A N 1
ATOM 2644 C CA . PRO A 1 388 ? 10.409 10.661 -4.855 1.00 98.12 388 PRO A CA 1
ATOM 2645 C C . PRO A 1 388 ? 10.080 11.883 -5.732 1.00 98.12 388 PRO A C 1
ATOM 2647 O O . PRO A 1 388 ? 10.325 11.880 -6.936 1.00 98.12 388 PRO A O 1
ATOM 2650 N N . HIS A 1 389 ? 9.541 12.936 -5.109 1.00 97.69 389 HIS A N 1
ATOM 2651 C CA . HIS A 1 389 ? 9.177 14.202 -5.758 1.00 97.69 389 HIS A CA 1
ATOM 2652 C C . HIS A 1 389 ? 9.888 15.379 -5.060 1.00 97.69 389 HIS A C 1
ATOM 2654 O O . HIS A 1 389 ? 10.048 15.319 -3.840 1.00 97.69 389 HIS A O 1
ATOM 2660 N N . PRO A 1 390 ? 10.292 16.458 -5.769 1.00 96.44 390 PRO A N 1
ATOM 2661 C CA . PRO A 1 390 ? 10.945 17.620 -5.148 1.00 96.44 390 PRO A CA 1
ATOM 2662 C C . PRO A 1 390 ? 10.073 18.360 -4.124 1.00 96.44 390 PRO A C 1
ATOM 2664 O O . PRO A 1 390 ? 10.586 18.905 -3.152 1.00 96.44 390 PRO A O 1
ATOM 2667 N N . ALA A 1 391 ? 8.758 18.364 -4.341 1.00 97.88 391 ALA A N 1
ATOM 2668 C CA . ALA A 1 391 ? 7.759 18.939 -3.444 1.00 97.88 391 ALA A CA 1
ATOM 2669 C C . ALA A 1 391 ? 6.666 17.890 -3.186 1.00 97.88 391 ALA A C 1
ATOM 2671 O O . ALA A 1 391 ? 5.608 17.929 -3.813 1.00 97.88 391 ALA A O 1
ATOM 2672 N N . PRO A 1 392 ? 6.938 16.853 -2.378 1.00 98.00 392 PRO A N 1
ATOM 2673 C CA . PRO A 1 392 ? 6.044 15.703 -2.277 1.00 98.00 392 PRO A CA 1
ATOM 2674 C C . PRO A 1 392 ? 4.727 16.055 -1.580 1.00 98.00 392 PRO A C 1
ATOM 2676 O O . PRO A 1 392 ? 3.717 15.424 -1.860 1.00 98.00 392 PRO A O 1
ATOM 2679 N N . ALA A 1 393 ? 4.720 17.090 -0.733 1.00 98.00 393 ALA A N 1
ATOM 2680 C CA . ALA A 1 393 ? 3.502 17.588 -0.110 1.00 98.00 393 ALA A CA 1
ATOM 2681 C C . ALA A 1 393 ? 2.528 18.215 -1.128 1.00 98.00 393 ALA A C 1
ATOM 2683 O O . ALA A 1 393 ? 1.321 18.044 -0.981 1.00 98.00 393 ALA A O 1
ATOM 2684 N N . ASP A 1 394 ? 3.046 18.885 -2.162 1.00 97.75 394 ASP A N 1
ATOM 2685 C CA . ASP A 1 394 ? 2.240 19.525 -3.213 1.00 97.75 394 ASP A CA 1
ATOM 2686 C C . ASP A 1 394 ? 1.734 18.511 -4.248 1.00 97.75 394 ASP A C 1
ATOM 2688 O O . ASP A 1 394 ? 0.700 18.716 -4.876 1.00 97.75 394 ASP A O 1
ATOM 2692 N N . ALA A 1 395 ? 2.474 17.414 -4.432 1.00 97.62 395 ALA A N 1
ATOM 2693 C CA . ALA A 1 395 ? 2.103 16.317 -5.323 1.00 97.62 395 ALA A CA 1
ATOM 2694 C C . ALA A 1 395 ? 1.086 15.345 -4.701 1.00 97.62 395 ALA A C 1
ATOM 2696 O O . ALA A 1 395 ? 0.620 14.438 -5.388 1.00 97.62 395 ALA A O 1
ATOM 2697 N N . ALA A 1 396 ? 0.794 15.491 -3.407 1.00 98.19 396 ALA A N 1
ATOM 2698 C CA . ALA A 1 396 ? -0.081 14.591 -2.679 1.00 98.19 396 ALA A CA 1
ATOM 2699 C C . ALA A 1 396 ? -1.517 15.108 -2.604 1.00 98.19 396 ALA A C 1
ATOM 2701 O O . ALA A 1 396 ? -1.779 16.289 -2.375 1.00 98.19 396 ALA A O 1
ATOM 2702 N N . GLU A 1 397 ? -2.449 14.173 -2.710 1.00 98.19 397 GLU A N 1
ATOM 2703 C CA . GLU A 1 397 ? -3.831 14.355 -2.305 1.00 98.19 397 GLU A CA 1
ATOM 2704 C C . GLU A 1 397 ? -3.996 13.909 -0.854 1.00 98.19 397 GLU A C 1
ATOM 2706 O O . GLU A 1 397 ? -3.403 12.919 -0.421 1.00 98.19 397 GLU A O 1
ATOM 2711 N N . TYR A 1 398 ? -4.849 14.605 -0.105 1.00 98.31 398 TYR A N 1
ATOM 2712 C CA . TYR A 1 398 ? -5.109 14.317 1.303 1.00 98.31 398 TYR A CA 1
ATOM 2713 C C . TYR A 1 398 ? -6.595 14.090 1.520 1.00 98.31 398 TYR A C 1
ATOM 2715 O O . TYR A 1 398 ? -7.427 14.816 0.975 1.00 98.31 398 TYR A O 1
ATOM 2723 N N . ALA A 1 399 ? -6.930 13.110 2.350 1.00 98.25 399 ALA A N 1
ATOM 2724 C CA . ALA A 1 399 ? -8.313 12.810 2.667 1.00 98.25 399 ALA A CA 1
ATOM 2725 C C . ALA A 1 399 ? -8.479 12.415 4.130 1.00 98.25 399 ALA A C 1
ATOM 2727 O O . ALA A 1 399 ? -7.652 11.721 4.728 1.00 98.25 399 ALA A O 1
ATOM 2728 N N . ARG A 1 400 ? -9.605 12.848 4.694 1.00 97.81 400 ARG A N 1
ATOM 2729 C CA . ARG A 1 400 ? -10.091 12.368 5.982 1.00 97.81 400 ARG A CA 1
ATOM 2730 C C . ARG A 1 400 ? -10.608 10.942 5.796 1.00 97.81 400 ARG A C 1
ATOM 2732 O O . ARG A 1 400 ? -11.376 10.695 4.868 1.00 97.81 400 ARG A O 1
ATOM 2739 N N . LEU A 1 401 ? -10.225 10.018 6.674 1.00 97.12 401 LEU A N 1
ATOM 2740 C CA . LEU A 1 401 ? -10.792 8.672 6.645 1.00 97.12 401 LEU A CA 1
ATOM 2741 C C . LEU A 1 401 ? -12.235 8.694 7.179 1.00 97.12 401 LEU A C 1
ATOM 2743 O O . LEU A 1 401 ? -12.505 9.431 8.134 1.00 97.12 401 LEU A O 1
ATOM 2747 N N . PRO A 1 402 ? -13.158 7.900 6.604 1.00 92.31 402 PRO A N 1
ATOM 2748 C CA . PRO A 1 402 ? -14.527 7.817 7.093 1.00 92.31 402 PRO A CA 1
ATOM 2749 C C . PRO A 1 402 ? -14.578 7.418 8.569 1.00 92.31 402 PRO A C 1
ATOM 2751 O O . PRO A 1 402 ? -13.936 6.458 9.000 1.00 92.31 402 PRO A O 1
ATOM 2754 N N . GLU A 1 403 ? -15.359 8.160 9.349 1.00 78.00 403 GLU A N 1
ATOM 2755 C CA . GLU A 1 403 ? -15.654 7.814 10.735 1.00 78.00 403 GLU A CA 1
ATOM 2756 C C . GLU A 1 403 ? -16.807 6.816 10.742 1.00 78.00 403 GLU A C 1
ATOM 2758 O O . GLU A 1 403 ? -17.919 7.142 10.335 1.00 78.00 403 GLU A O 1
ATOM 2763 N N . GLY A 1 404 ? -16.551 5.588 11.179 1.00 65.44 404 GLY A N 1
ATOM 2764 C CA . GLY A 1 404 ? -17.590 4.570 11.217 1.00 65.44 404 GLY A CA 1
ATOM 2765 C C . GLY A 1 404 ? -17.230 3.420 12.149 1.00 65.44 404 GLY A C 1
ATOM 2766 O O . GLY A 1 404 ? -16.159 2.826 11.992 1.00 65.44 404 GLY A O 1
ATOM 2767 N N . PRO A 1 405 ? -18.093 3.069 13.116 1.00 61.00 405 PRO A N 1
ATOM 2768 C CA . PRO A 1 405 ? -17.950 1.809 13.824 1.00 61.00 405 PRO A CA 1
ATOM 2769 C C . PRO A 1 405 ? -18.176 0.664 12.826 1.00 61.00 405 PRO A C 1
ATOM 2771 O O . PRO A 1 405 ? -19.244 0.554 12.238 1.00 61.00 405 PRO A O 1
ATOM 2774 N N . GLY A 1 406 ? -17.170 -0.188 12.629 1.00 76.06 406 GLY A N 1
ATOM 2775 C CA . GLY A 1 406 ? -17.338 -1.469 11.929 1.00 76.06 406 GLY A CA 1
ATOM 2776 C C . GLY A 1 406 ? -16.811 -1.550 10.494 1.00 76.06 406 GLY A C 1
ATOM 2777 O O . GLY A 1 406 ? -16.685 -2.659 9.981 1.00 76.06 406 GLY A O 1
ATOM 2778 N N . GLY A 1 407 ? -16.440 -0.432 9.866 1.00 89.19 407 GLY A N 1
ATOM 2779 C CA . GLY A 1 407 ? -15.846 -0.448 8.527 1.00 89.19 407 GLY A CA 1
ATOM 2780 C C . GLY A 1 407 ? -14.415 -0.993 8.524 1.00 89.19 407 GLY A C 1
ATOM 2781 O O . GLY A 1 407 ? -13.611 -0.676 9.406 1.00 89.19 407 GLY A O 1
ATOM 2782 N N . THR A 1 408 ? -14.089 -1.803 7.521 1.00 96.31 408 THR A N 1
ATOM 2783 C CA . THR A 1 408 ? -12.722 -2.256 7.236 1.00 96.31 408 THR A CA 1
ATOM 2784 C C . THR A 1 408 ? -12.051 -1.254 6.301 1.00 96.31 408 THR A C 1
ATOM 2786 O O . THR A 1 408 ? -12.622 -0.898 5.273 1.00 96.31 408 THR A O 1
ATOM 2789 N N . LEU A 1 409 ? -10.846 -0.792 6.638 1.00 97.62 409 LEU A N 1
ATOM 2790 C CA . LEU A 1 409 ? -10.050 0.077 5.767 1.00 97.62 409 LEU A CA 1
ATOM 2791 C C . LEU A 1 409 ? -9.134 -0.782 4.895 1.00 97.62 409 LEU A C 1
ATOM 2793 O O . LEU A 1 409 ? -8.450 -1.664 5.411 1.00 97.62 409 LEU A O 1
ATOM 2797 N N . VAL A 1 410 ? -9.089 -0.511 3.595 1.00 98.50 410 VAL A N 1
ATOM 2798 C CA . VAL A 1 410 ? -8.264 -1.251 2.636 1.00 98.50 410 VAL A CA 1
ATOM 2799 C C . VAL A 1 410 ? -7.386 -0.275 1.864 1.00 98.50 410 VAL A C 1
ATOM 2801 O O . VAL A 1 410 ? -7.884 0.667 1.259 1.00 98.50 410 VAL A O 1
ATOM 2804 N N . LEU A 1 411 ? -6.081 -0.508 1.867 1.00 98.69 411 LEU A N 1
ATOM 2805 C CA . LEU A 1 411 ? -5.120 0.147 0.984 1.00 98.69 411 LEU A CA 1
ATOM 2806 C C . LEU A 1 411 ? -4.744 -0.844 -0.112 1.00 98.69 411 LEU A C 1
ATOM 2808 O O . LEU A 1 411 ? -4.591 -2.028 0.184 1.00 98.69 411 LEU A O 1
ATOM 2812 N N . GLY A 1 412 ? -4.521 -0.384 -1.338 1.00 98.38 412 GLY A N 1
ATOM 2813 C CA . GLY A 1 412 ? -3.987 -1.259 -2.379 1.00 98.38 412 GLY A CA 1
ATOM 2814 C C . GLY A 1 412 ? -3.349 -0.531 -3.552 1.00 98.38 412 GLY A C 1
ATOM 2815 O O . GLY A 1 412 ? -3.541 0.674 -3.709 1.00 98.38 412 GLY A O 1
ATOM 2816 N N . SER A 1 413 ? -2.576 -1.279 -4.340 1.00 98.50 413 SER A N 1
ATOM 2817 C CA . SER A 1 413 ? -2.054 -0.834 -5.638 1.00 98.50 413 SER A CA 1
ATOM 2818 C C . SER A 1 413 ? -3.170 -0.755 -6.684 1.00 98.50 413 SER A C 1
ATOM 2820 O O . SER A 1 413 ? -4.302 -1.199 -6.437 1.00 98.50 413 SER A O 1
ATOM 2822 N N . ASP A 1 414 ? -2.872 -0.185 -7.848 1.00 96.75 414 ASP A N 1
ATOM 2823 C CA . ASP A 1 414 ? -3.837 -0.044 -8.939 1.00 96.75 414 ASP A CA 1
ATOM 2824 C C . ASP A 1 414 ? -4.308 -1.413 -9.471 1.00 96.75 414 ASP A C 1
ATOM 2826 O O . ASP A 1 414 ? -5.508 -1.619 -9.664 1.00 96.75 414 ASP A O 1
ATOM 2830 N N . GLY A 1 415 ? -3.414 -2.403 -9.562 1.00 96.88 415 GLY A N 1
ATOM 2831 C CA . GLY A 1 415 ? -3.721 -3.761 -10.000 1.00 96.88 415 GLY A CA 1
ATOM 2832 C C . GLY A 1 415 ? -4.731 -4.458 -9.093 1.00 96.88 415 GLY A C 1
ATOM 2833 O O . GLY A 1 415 ? -5.518 -5.288 -9.550 1.00 96.88 415 GLY A O 1
ATOM 2834 N N . PHE A 1 416 ? -4.779 -4.087 -7.810 1.00 98.12 416 PHE A N 1
ATOM 2835 C CA . PHE A 1 416 ? -5.843 -4.499 -6.897 1.00 98.12 416 PHE A CA 1
ATOM 2836 C C . PHE A 1 416 ? -7.111 -3.644 -7.059 1.00 98.12 416 PHE A C 1
ATOM 2838 O O . PHE A 1 416 ? -8.216 -4.182 -7.175 1.00 98.12 416 PHE A O 1
ATOM 2845 N N . ALA A 1 417 ? -6.972 -2.318 -7.043 1.00 97.19 417 ALA A N 1
ATOM 2846 C CA . ALA A 1 417 ? -8.104 -1.396 -7.016 1.00 97.19 417 ALA A CA 1
ATOM 2847 C C . ALA A 1 417 ? -8.964 -1.493 -8.287 1.00 97.19 417 ALA A C 1
ATOM 2849 O O . ALA A 1 417 ? -10.191 -1.584 -8.209 1.00 97.19 417 ALA A O 1
ATOM 2850 N N . GLU A 1 418 ? -8.331 -1.565 -9.457 1.00 96.12 418 GLU A N 1
ATOM 2851 C CA . GLU A 1 418 ? -9.010 -1.695 -10.748 1.00 96.12 418 GLU A CA 1
ATOM 2852 C C . GLU A 1 418 ? -9.767 -3.023 -10.889 1.00 96.12 418 GLU A C 1
ATOM 2854 O O . GLU A 1 418 ? -10.776 -3.105 -11.603 1.00 96.12 418 GLU A O 1
ATOM 2859 N N . ASP A 1 419 ? -9.341 -4.063 -10.172 1.00 97.06 419 ASP A N 1
ATOM 2860 C CA . ASP A 1 419 ? -10.065 -5.327 -10.080 1.00 97.06 419 ASP A CA 1
ATOM 2861 C C . ASP A 1 419 ? -11.304 -5.232 -9.188 1.00 97.06 419 ASP A C 1
ATOM 2863 O O . ASP A 1 419 ? -12.360 -5.747 -9.567 1.00 97.06 419 ASP A O 1
ATOM 2867 N N . VAL A 1 420 ? -11.227 -4.509 -8.068 1.00 97.44 420 VAL A N 1
ATOM 2868 C CA . VAL A 1 420 ? -12.390 -4.220 -7.211 1.00 97.44 420 VAL A CA 1
ATOM 2869 C C . VAL A 1 420 ? -13.424 -3.354 -7.943 1.00 97.44 420 VAL A C 1
ATOM 2871 O O . VAL A 1 420 ? -14.627 -3.638 -7.896 1.00 97.44 420 VAL A O 1
ATOM 2874 N N . TYR A 1 421 ? -12.983 -2.319 -8.662 1.00 95.12 421 TYR A N 1
ATOM 2875 C CA . TYR A 1 421 ? -13.886 -1.445 -9.416 1.00 95.12 421 TYR A CA 1
ATOM 2876 C C . TYR A 1 421 ? -14.493 -2.148 -10.625 1.00 95.12 421 TYR A C 1
ATOM 2878 O O . TYR A 1 421 ? -15.699 -2.069 -10.871 1.00 95.12 421 TYR A O 1
ATOM 2886 N N . GLY A 1 422 ? -13.650 -2.830 -11.396 1.00 94.44 422 GLY A N 1
ATOM 2887 C CA . GLY A 1 422 ? -14.005 -3.343 -12.708 1.00 94.44 422 GLY A CA 1
ATOM 2888 C C . GLY A 1 422 ? -14.616 -4.743 -12.713 1.00 94.44 422 GLY A C 1
ATOM 2889 O O . GLY A 1 422 ? -14.920 -5.253 -13.795 1.00 94.44 422 GLY A O 1
ATOM 2890 N N . SER A 1 423 ? -14.773 -5.395 -11.555 1.00 97.06 423 SER A N 1
ATOM 2891 C CA . SER A 1 423 ? -15.309 -6.755 -11.477 1.00 97.06 423 SER A CA 1
ATOM 2892 C C . SER A 1 423 ? -16.191 -6.981 -10.243 1.00 97.06 423 SER A C 1
ATOM 2894 O O . SER A 1 423 ? -15.671 -7.234 -9.155 1.00 97.06 423 SER A O 1
ATOM 2896 N N . PRO A 1 424 ? -17.532 -7.002 -10.404 1.00 97.00 424 PRO A N 1
ATOM 2897 C CA . PRO A 1 424 ? -18.450 -7.348 -9.318 1.00 97.00 424 PRO A CA 1
ATOM 2898 C C . PRO A 1 424 ? -18.117 -8.692 -8.662 1.00 97.00 424 PRO A C 1
ATOM 2900 O O . PRO A 1 424 ? -18.090 -8.786 -7.446 1.00 97.00 424 PRO A O 1
ATOM 2903 N N . GLY A 1 425 ? -17.744 -9.707 -9.449 1.00 97.44 425 GLY A N 1
ATOM 2904 C CA . GLY A 1 425 ? -17.393 -11.020 -8.900 1.00 97.44 425 GLY A CA 1
ATOM 2905 C C . GLY A 1 425 ? -16.117 -11.025 -8.047 1.00 97.44 425 GLY A C 1
ATOM 2906 O O . GLY A 1 425 ? -16.046 -11.782 -7.084 1.00 97.44 425 GLY A O 1
ATOM 2907 N N . VAL A 1 426 ? -15.116 -10.191 -8.369 1.00 98.06 426 VAL A N 1
ATOM 2908 C CA . VAL A 1 426 ? -13.930 -10.023 -7.501 1.00 98.06 426 VAL A CA 1
ATOM 2909 C C . VAL A 1 426 ? -14.324 -9.258 -6.243 1.00 98.06 426 VAL A C 1
ATOM 2911 O O . VAL A 1 426 ? -13.957 -9.656 -5.142 1.00 98.06 426 VAL A O 1
ATOM 2914 N N . ARG A 1 427 ? -15.104 -8.187 -6.403 1.00 97.81 427 ARG A N 1
ATOM 2915 C CA . ARG A 1 427 ? -15.569 -7.340 -5.307 1.00 97.81 427 ARG A CA 1
ATOM 2916 C C . ARG A 1 427 ? -16.384 -8.114 -4.267 1.00 97.81 427 ARG A C 1
ATOM 2918 O O . ARG A 1 427 ? -16.095 -8.004 -3.078 1.00 97.81 427 ARG A O 1
ATOM 2925 N N . ASP A 1 428 ? -17.345 -8.921 -4.711 1.00 98.25 428 ASP A N 1
ATOM 2926 C CA . ASP A 1 428 ? -18.207 -9.729 -3.841 1.00 98.25 428 ASP A CA 1
ATOM 2927 C C . ASP A 1 428 ? -17.399 -10.828 -3.130 1.00 98.25 428 ASP A C 1
ATOM 2929 O O . ASP A 1 428 ? -17.578 -11.074 -1.937 1.00 98.25 428 ASP A O 1
ATOM 2933 N N . TRP A 1 429 ? -16.456 -11.455 -3.844 1.00 98.19 429 TRP A N 1
ATOM 2934 C CA . TRP A 1 429 ? -15.529 -12.434 -3.274 1.00 98.19 429 TRP A CA 1
ATOM 2935 C C . TRP A 1 429 ? -14.672 -11.829 -2.160 1.00 98.19 429 TRP A C 1
ATOM 2937 O O . TRP A 1 429 ? -14.629 -12.363 -1.054 1.00 98.19 429 TRP A O 1
ATOM 2947 N N . LEU A 1 430 ? -14.020 -10.695 -2.427 1.00 98.50 430 LEU A N 1
ATOM 2948 C CA . LEU A 1 430 ? -13.166 -10.029 -1.445 1.00 98.50 430 LEU A CA 1
ATOM 2949 C C . LEU A 1 430 ? -13.974 -9.500 -0.257 1.00 98.50 430 LEU A C 1
ATOM 2951 O O . LEU A 1 430 ? -13.523 -9.626 0.879 1.00 98.50 430 LEU A O 1
ATOM 2955 N N . ALA A 1 431 ? -15.184 -8.982 -0.496 1.00 98.25 431 ALA A N 1
ATOM 2956 C CA . ALA A 1 431 ? -16.103 -8.595 0.570 1.00 98.25 431 ALA A CA 1
ATOM 2957 C C . ALA A 1 431 ? -16.406 -9.769 1.514 1.00 98.25 431 ALA A C 1
ATOM 2959 O O . ALA A 1 431 ? -16.379 -9.603 2.732 1.00 98.25 431 ALA A O 1
ATOM 2960 N N . ALA A 1 432 ? -16.644 -10.964 0.965 1.00 98.06 432 ALA A N 1
ATOM 2961 C CA . ALA A 1 432 ? -16.874 -12.171 1.754 1.00 98.06 432 ALA A CA 1
ATOM 2962 C C . ALA A 1 432 ? -15.605 -12.656 2.476 1.00 98.06 432 ALA A C 1
ATOM 2964 O O . ALA A 1 432 ? -15.665 -13.002 3.655 1.00 98.06 432 ALA A O 1
ATOM 2965 N N . CYS A 1 433 ? -14.447 -12.661 1.806 1.00 98.12 433 CYS A N 1
ATOM 2966 C CA . CYS A 1 433 ? -13.173 -13.045 2.421 1.00 98.12 433 CYS A CA 1
ATOM 2967 C C . CYS A 1 433 ? -12.804 -12.146 3.600 1.00 98.12 433 CYS A C 1
ATOM 2969 O O . CYS A 1 433 ? -12.273 -12.629 4.601 1.00 98.12 433 CYS A O 1
ATOM 2971 N N . TRP A 1 434 ? -13.062 -10.845 3.471 1.00 98.00 434 TRP A N 1
ATOM 2972 C CA . TRP A 1 434 ? -12.621 -9.828 4.420 1.00 98.00 434 TRP A CA 1
ATOM 2973 C C . TRP A 1 434 ? -13.743 -9.311 5.317 1.00 98.00 434 TRP A C 1
ATOM 2975 O O . TRP A 1 434 ? -13.534 -8.361 6.067 1.00 98.00 434 TRP A O 1
ATOM 2985 N N . SER A 1 435 ? -14.898 -9.983 5.344 1.00 96.25 435 SER A N 1
ATOM 2986 C CA . SER A 1 435 ? -15.967 -9.704 6.313 1.00 96.25 435 SER A CA 1
ATOM 2987 C C . SER A 1 435 ? -15.539 -9.973 7.763 1.00 96.25 435 SER A C 1
ATOM 2989 O O . SER A 1 435 ? -16.227 -9.589 8.707 1.00 96.25 435 SER A O 1
ATOM 2991 N N . ARG A 1 436 ? -14.414 -10.672 7.952 1.00 95.75 436 ARG A N 1
ATOM 2992 C CA . ARG A 1 436 ? -13.770 -10.941 9.238 1.00 95.75 436 ARG A CA 1
ATOM 2993 C C . ARG A 1 436 ? -12.244 -10.967 9.084 1.00 95.75 436 ARG A C 1
ATOM 2995 O O . ARG A 1 436 ? -11.764 -11.273 7.991 1.00 95.75 436 ARG A O 1
ATOM 3002 N N . PRO A 1 437 ? -11.493 -10.723 10.172 1.00 97.25 437 PRO A N 1
ATOM 3003 C CA . PRO A 1 437 ? -10.059 -10.983 10.237 1.00 97.25 437 PRO A CA 1
ATOM 3004 C C . PRO A 1 437 ? -9.665 -12.348 9.669 1.00 97.25 437 PRO A C 1
ATOM 3006 O O . PRO A 1 437 ? -10.306 -13.359 9.968 1.00 97.25 437 PRO A O 1
ATOM 3009 N N . CYS A 1 438 ? -8.591 -12.379 8.883 1.00 97.00 438 CYS A N 1
ATOM 3010 C CA . CYS A 1 438 ? -8.040 -13.604 8.310 1.00 97.00 438 CYS A CA 1
ATOM 3011 C C . CYS A 1 438 ? -6.535 -13.730 8.591 1.00 97.00 438 CYS A C 1
ATOM 3013 O O . CYS A 1 438 ? -5.866 -12.738 8.886 1.00 97.00 438 CYS A O 1
ATOM 3015 N N . ASP A 1 439 ? -6.007 -14.956 8.553 1.00 98.25 439 ASP A N 1
ATOM 3016 C CA . ASP A 1 439 ? -4.570 -15.205 8.699 1.00 98.25 439 ASP A CA 1
ATOM 3017 C C . ASP A 1 439 ? -3.793 -14.895 7.404 1.00 98.25 439 ASP A C 1
ATOM 3019 O O . ASP A 1 439 ? -4.374 -14.594 6.361 1.00 98.25 439 ASP A O 1
ATOM 3023 N N . ALA A 1 440 ? -2.461 -14.980 7.455 1.00 98.38 440 ALA A N 1
ATOM 3024 C CA . ALA A 1 440 ? -1.609 -14.634 6.317 1.00 98.38 440 ALA A CA 1
ATOM 3025 C C . ALA A 1 440 ? -1.832 -15.554 5.100 1.00 98.38 440 ALA A C 1
ATOM 3027 O O . ALA A 1 440 ? -1.684 -15.119 3.959 1.00 98.38 440 ALA A O 1
ATOM 3028 N N . THR A 1 441 ? -2.217 -16.816 5.321 1.00 97.88 441 THR A N 1
ATOM 3029 C CA . THR A 1 441 ? -2.476 -17.768 4.231 1.00 97.88 441 THR A CA 1
ATOM 3030 C C . THR A 1 441 ? -3.783 -17.423 3.532 1.00 97.88 441 THR A C 1
ATOM 3032 O O . THR A 1 441 ? -3.819 -17.348 2.306 1.00 97.88 441 THR A O 1
ATOM 3035 N N . ALA A 1 442 ? -4.839 -17.163 4.302 1.00 98.06 442 ALA A N 1
ATOM 3036 C CA . ALA A 1 442 ? -6.124 -16.716 3.785 1.00 98.06 442 ALA A CA 1
ATOM 3037 C C . ALA A 1 442 ? -6.017 -15.345 3.097 1.00 98.06 442 ALA A C 1
ATOM 3039 O O . ALA A 1 442 ? -6.621 -15.144 2.044 1.00 98.06 442 ALA A O 1
ATOM 3040 N N . MET A 1 443 ? -5.192 -14.433 3.623 1.00 98.31 443 MET A N 1
ATOM 3041 C CA . MET A 1 443 ? -4.919 -13.147 2.983 1.00 98.31 443 MET A CA 1
ATOM 3042 C C . MET A 1 443 ? -4.245 -13.337 1.618 1.00 98.31 443 MET A C 1
ATOM 3044 O O . MET A 1 443 ? -4.724 -12.800 0.618 1.00 98.31 443 MET A O 1
ATOM 3048 N N . ALA A 1 444 ? -3.197 -14.164 1.536 1.00 98.25 444 ALA A N 1
ATOM 3049 C CA . ALA A 1 444 ? -2.561 -14.493 0.262 1.00 98.25 444 ALA A CA 1
ATOM 3050 C C . ALA A 1 444 ? -3.536 -15.172 -0.715 1.00 98.25 444 ALA A C 1
ATOM 3052 O O . ALA A 1 444 ? -3.552 -14.831 -1.897 1.00 98.25 444 ALA A O 1
ATOM 3053 N N . ASP A 1 445 ? -4.361 -16.112 -0.235 1.00 98.00 445 ASP A N 1
ATOM 3054 C CA . ASP A 1 445 ? -5.334 -16.824 -1.071 1.00 98.00 445 ASP A CA 1
ATOM 3055 C C . ASP A 1 445 ? -6.431 -15.901 -1.609 1.00 98.00 445 ASP A C 1
ATOM 3057 O O . ASP A 1 445 ? -6.808 -16.013 -2.775 1.00 98.00 445 ASP A O 1
ATOM 3061 N N . SER A 1 446 ? -6.865 -14.917 -0.816 1.00 98.38 446 SER A N 1
ATOM 3062 C CA . SER A 1 446 ? -7.876 -13.944 -1.236 1.00 98.38 446 SER A CA 1
ATOM 3063 C C . SER A 1 446 ? -7.449 -13.142 -2.469 1.00 98.38 446 SER A C 1
ATOM 3065 O O . SER A 1 446 ? -8.303 -12.801 -3.281 1.00 98.38 446 SER A O 1
ATOM 3067 N N . LEU A 1 447 ? -6.139 -12.934 -2.674 1.00 98.25 447 LEU A N 1
ATOM 3068 C CA . LEU A 1 447 ? -5.568 -12.266 -3.850 1.00 98.25 447 LEU A CA 1
ATOM 3069 C C . LEU A 1 447 ? -5.214 -13.228 -5.002 1.00 98.25 447 LEU A C 1
ATOM 3071 O O . LEU A 1 447 ? -4.743 -12.788 -6.049 1.00 98.25 447 LEU A O 1
ATOM 3075 N N . ARG A 1 448 ? -5.452 -14.543 -4.881 1.00 97.12 448 ARG A N 1
ATOM 3076 C CA . ARG A 1 448 ? -5.171 -15.523 -5.956 1.00 97.12 448 ARG A CA 1
ATOM 3077 C C . ARG A 1 448 ? -6.232 -15.567 -7.057 1.00 97.12 448 ARG A C 1
ATOM 3079 O O . ARG A 1 448 ? -6.089 -16.368 -7.988 1.00 97.12 448 ARG A O 1
ATOM 3086 N N . TYR A 1 449 ? -7.267 -14.725 -6.989 1.00 97.44 449 TYR A N 1
ATOM 3087 C CA . TYR A 1 449 ? -8.290 -14.648 -8.034 1.00 97.44 449 TYR A CA 1
ATOM 3088 C C . TYR A 1 449 ? -7.653 -14.339 -9.393 1.00 97.44 449 TYR A C 1
ATOM 3090 O O . TYR A 1 449 ? -6.526 -13.849 -9.486 1.00 97.44 449 TYR A O 1
ATOM 3098 N N . ARG A 1 450 ? -8.363 -14.639 -10.477 1.00 96.31 450 ARG A N 1
ATOM 3099 C CA . ARG A 1 450 ? -7.913 -14.330 -11.837 1.00 96.31 450 ARG A CA 1
ATOM 3100 C C . ARG A 1 450 ? -9.020 -13.624 -12.586 1.00 96.31 450 ARG A C 1
ATOM 3102 O O . ARG A 1 450 ? -10.136 -14.132 -12.640 1.00 96.31 450 ARG A O 1
ATOM 3109 N N . ARG A 1 451 ? -8.689 -12.508 -13.223 1.00 95.94 451 ARG A N 1
ATOM 3110 C CA . ARG A 1 451 ? -9.602 -11.747 -14.072 1.00 95.94 451 ARG A CA 1
ATOM 3111 C C . ARG A 1 451 ? -8.958 -11.538 -15.439 1.00 95.94 451 ARG A C 1
ATOM 3113 O O . ARG A 1 451 ? -7.779 -11.206 -15.526 1.00 95.94 451 ARG A O 1
ATOM 3120 N N . GLY A 1 452 ? -9.709 -11.766 -16.514 1.00 95.69 452 GLY A N 1
ATOM 3121 C CA . GLY A 1 452 ? -9.243 -11.456 -17.868 1.00 95.69 452 GLY A CA 1
ATOM 3122 C C . GLY A 1 452 ? -8.868 -9.974 -17.983 1.00 95.69 452 GLY A C 1
ATOM 3123 O O . GLY A 1 452 ? -9.669 -9.121 -17.612 1.00 95.69 452 GLY A O 1
ATOM 3124 N N . GLY A 1 453 ? -7.659 -9.683 -18.468 1.00 92.56 453 GLY A N 1
ATOM 3125 C CA . GLY A 1 453 ? -7.115 -8.323 -18.568 1.00 92.56 453 GLY A CA 1
ATOM 3126 C C . GLY A 1 453 ? -6.373 -7.819 -17.324 1.00 92.56 453 GLY A C 1
ATOM 3127 O O . GLY A 1 453 ? -5.663 -6.829 -17.435 1.00 92.56 453 GLY A O 1
ATOM 3128 N N . SER A 1 454 ? -6.475 -8.504 -16.178 1.00 94.19 454 SER A N 1
ATOM 3129 C CA . SER A 1 454 ? -5.689 -8.185 -14.979 1.00 94.19 454 SER A CA 1
ATOM 3130 C C . SER A 1 454 ? -4.414 -9.016 -14.947 1.00 94.19 454 SER A C 1
ATOM 3132 O O . SER A 1 454 ? -4.442 -10.253 -14.837 1.00 94.19 454 SER A O 1
ATOM 3134 N N . HIS A 1 455 ? -3.286 -8.338 -15.122 1.00 94.69 455 HIS A N 1
ATOM 3135 C CA . HIS A 1 455 ? -1.970 -8.963 -15.211 1.00 94.69 455 HIS A CA 1
ATOM 3136 C C . HIS A 1 455 ? -0.914 -8.272 -14.352 1.00 94.69 455 HIS A C 1
ATOM 3138 O O . HIS A 1 455 ? 0.223 -8.752 -14.337 1.00 94.69 455 HIS A O 1
ATOM 3144 N N . ASP A 1 456 ? -1.288 -7.197 -13.664 1.00 96.38 456 ASP A N 1
ATOM 3145 C CA . ASP A 1 456 ? -0.385 -6.426 -12.825 1.00 96.38 456 ASP A CA 1
ATOM 3146 C C . ASP A 1 456 ? -0.153 -7.079 -11.461 1.00 96.38 456 ASP A C 1
ATOM 3148 O O . ASP A 1 456 ? -0.838 -8.046 -11.084 1.00 96.38 456 ASP A O 1
ATOM 3152 N N . ASP A 1 457 ? 0.851 -6.575 -10.751 1.00 97.94 457 ASP A N 1
ATOM 3153 C CA . ASP A 1 457 ? 1.027 -6.840 -9.333 1.00 97.94 457 ASP A CA 1
ATOM 3154 C C . ASP A 1 457 ? -0.245 -6.482 -8.562 1.00 97.94 457 ASP A C 1
ATOM 3156 O O . ASP A 1 457 ? -1.015 -5.592 -8.916 1.00 97.94 457 ASP A O 1
ATOM 3160 N N . ARG A 1 458 ? -0.513 -7.244 -7.503 1.00 98.19 458 ARG A N 1
ATOM 3161 C CA . ARG A 1 458 ? -1.683 -7.018 -6.656 1.00 98.19 458 ARG A CA 1
ATOM 3162 C C . ARG A 1 458 ? -1.253 -6.969 -5.220 1.00 98.19 458 ARG A C 1
ATOM 3164 O O . ARG A 1 458 ? -0.840 -7.989 -4.659 1.00 98.19 458 ARG A O 1
ATOM 3171 N N . THR A 1 459 ? -1.419 -5.800 -4.624 1.00 98.81 459 THR A N 1
ATOM 3172 C CA . THR A 1 459 ? -1.094 -5.562 -3.227 1.00 98.81 459 THR A CA 1
ATOM 3173 C C . THR A 1 459 ? -2.288 -4.986 -2.504 1.00 98.81 459 THR A C 1
ATOM 3175 O O . THR A 1 459 ? -2.911 -4.038 -2.973 1.00 98.81 459 THR A O 1
ATOM 3178 N N . ALA A 1 460 ? -2.594 -5.562 -1.345 1.00 98.81 460 ALA A N 1
ATOM 3179 C CA . ALA A 1 460 ? -3.624 -5.067 -0.450 1.00 98.81 460 ALA A CA 1
ATOM 3180 C C . ALA A 1 460 ? -3.148 -5.123 1.003 1.00 98.81 460 ALA A C 1
ATOM 3182 O O . ALA A 1 460 ? -2.507 -6.090 1.421 1.00 98.81 460 ALA A O 1
ATOM 3183 N N . LEU A 1 461 ? -3.510 -4.104 1.777 1.00 98.81 461 LEU A N 1
ATOM 3184 C CA . LEU A 1 461 ? -3.371 -4.048 3.227 1.00 98.81 461 LEU A CA 1
ATOM 3185 C C . LEU A 1 461 ? -4.731 -3.692 3.825 1.00 98.81 461 LEU A C 1
ATOM 3187 O O . LEU A 1 461 ? -5.318 -2.665 3.503 1.00 98.81 461 LEU A O 1
ATOM 3191 N N . VAL A 1 462 ? -5.222 -4.555 4.701 1.00 98.62 462 VAL A N 1
ATOM 3192 C CA . VAL A 1 462 ? -6.567 -4.551 5.265 1.00 98.62 462 VAL A CA 1
ATOM 3193 C C . VAL A 1 462 ? -6.468 -4.331 6.772 1.00 98.62 462 VAL A C 1
ATOM 3195 O O . VAL A 1 462 ? -5.781 -5.073 7.478 1.00 98.62 462 VAL A O 1
ATOM 3198 N N . LEU A 1 463 ? -7.154 -3.303 7.267 1.00 97.56 463 LEU A N 1
ATOM 3199 C CA . LEU A 1 463 ? -7.290 -2.984 8.685 1.00 97.56 463 LEU A CA 1
ATOM 3200 C C . LEU A 1 463 ? -8.740 -3.182 9.103 1.00 97.56 463 LEU A C 1
ATOM 3202 O O . LEU A 1 463 ? -9.622 -2.406 8.728 1.00 97.56 463 LEU A O 1
ATOM 3206 N N . TRP A 1 464 ? -8.980 -4.195 9.926 1.00 96.81 464 TRP A N 1
ATOM 3207 C CA . TRP A 1 464 ? -10.298 -4.419 10.504 1.00 96.81 464 TRP A CA 1
ATOM 3208 C C . TRP A 1 464 ? -10.576 -3.422 11.643 1.00 96.81 464 TRP A C 1
ATOM 3210 O O . TRP A 1 464 ? -9.641 -2.876 12.254 1.00 96.81 464 TRP A O 1
ATOM 3220 N N . PRO A 1 465 ? -11.860 -3.153 11.946 1.00 93.81 465 PRO A N 1
ATOM 3221 C CA . PRO A 1 465 ? -12.236 -2.321 13.083 1.00 93.81 465 PRO A CA 1
ATOM 3222 C C . PRO A 1 465 ? -11.683 -2.890 14.404 1.00 93.81 465 PRO A C 1
ATOM 3224 O O . PRO A 1 465 ? -11.375 -4.085 14.490 1.00 93.81 465 PRO A O 1
ATOM 3227 N N . PRO A 1 466 ? -11.546 -2.059 15.455 1.00 91.38 466 PRO A N 1
ATOM 3228 C CA . PRO A 1 466 ? -11.072 -2.531 16.746 1.00 91.38 466 PRO A CA 1
ATOM 3229 C C . PRO A 1 466 ? -11.987 -3.619 17.307 1.00 91.38 466 PRO A C 1
ATOM 3231 O O . PRO A 1 466 ? -13.209 -3.547 17.168 1.00 91.38 466 PRO A O 1
ATOM 3234 N N . SER A 1 467 ? -11.408 -4.612 17.983 1.00 83.12 467 SER A N 1
ATOM 3235 C CA . SER A 1 467 ? -12.207 -5.633 18.668 1.00 83.12 467 SER A CA 1
ATOM 3236 C C . SER A 1 467 ? -12.983 -4.989 19.818 1.00 83.12 467 SER A C 1
ATOM 3238 O O . SER A 1 467 ? -12.391 -4.562 20.805 1.00 83.12 467 SER A O 1
ATOM 3240 N N . THR A 1 468 ? -14.311 -4.942 19.719 1.00 74.06 468 THR A N 1
ATOM 3241 C CA . THR A 1 468 ? -15.203 -4.295 20.702 1.00 74.06 468 THR A CA 1
ATOM 3242 C C . THR A 1 468 ? -15.192 -4.951 22.091 1.00 74.06 468 THR A C 1
ATOM 3244 O O . THR A 1 468 ? -15.740 -4.388 23.034 1.00 74.06 468 THR A O 1
ATOM 3247 N N . GLY A 1 469 ? -14.560 -6.122 22.243 1.00 62.03 469 GLY A N 1
ATOM 3248 C CA . GLY A 1 469 ? -14.579 -6.925 23.472 1.00 62.03 469 GLY A CA 1
ATOM 3249 C C . GLY A 1 469 ? -13.282 -6.969 24.287 1.00 62.03 469 GLY A C 1
ATOM 3250 O O . GLY A 1 469 ? -13.264 -7.608 25.335 1.00 62.03 469 GLY A O 1
ATOM 3251 N N . GLY A 1 470 ? -12.197 -6.331 23.844 1.00 51.06 470 GLY A N 1
ATOM 3252 C CA . GLY A 1 470 ? -10.924 -6.353 24.568 1.00 51.06 470 GLY A CA 1
ATOM 3253 C C . GLY A 1 470 ? -10.708 -5.074 25.367 1.00 51.06 470 GLY A C 1
ATOM 3254 O O . GLY A 1 470 ? -10.155 -4.120 24.827 1.00 51.06 470 GLY A O 1
ATOM 3255 N N . ARG A 1 471 ? -11.096 -5.040 26.650 1.00 46.12 471 ARG A N 1
ATOM 3256 C CA . ARG A 1 471 ? -10.423 -4.120 27.583 1.00 46.12 471 ARG A CA 1
ATOM 3257 C C . ARG A 1 471 ? -8.954 -4.555 27.628 1.00 46.12 471 ARG A C 1
ATOM 3259 O O . ARG A 1 471 ? -8.689 -5.694 28.006 1.00 46.12 471 ARG A O 1
ATOM 3266 N N . ALA A 1 472 ? -8.072 -3.689 27.132 1.00 48.44 472 ALA A N 1
ATOM 3267 C CA . ALA A 1 472 ? -6.625 -3.891 27.111 1.00 48.44 472 ALA A CA 1
ATOM 3268 C C . ALA A 1 472 ? -6.036 -3.973 28.523 1.00 48.44 472 ALA A C 1
ATOM 3270 O O . ALA A 1 472 ? -6.587 -3.294 29.425 1.00 48.44 472 ALA A O 1
#

InterPro domains:
  IPR001932 PPM-type phosphatase-like domain [PF13672] (238-447)
  IPR036457 PPM-type phosphatase-like domain superfamily [G3DSA:3.60.40.10] (243-465)
  IPR036457 PPM-type phosphatase-like domain superfamily [SSF81606] (237-464)

Organism: Streptomyces collinus (strain DSM 40733 / Tue 365) (NCBI:txid1214242)

Secondary structure (DSSP, 8-state):
-HHHHS--PPP----PPPP-----------------PPPP-----------PPPPP-----------------------------------------------------------------------------------------------------------------------PPP--S---PPPPPPPP----EES-PPPPPPP-----TTPPPSEEEEEEEETTEEEEEEEE--HHHHHHTPPP--EEEEEE-TTS-EEEEEEEEE-TTSTTTHHHHHHHHHHHHHHHHTT--HHHHHH-HHHHHHHHHHHHHHHHHHHHHHH-TTS-GGGG-EEEEEEEEESSS--EEEEESS-EEEEEETTEEEESSPPP-S-TT--S--BS-SSTTTS-EEEEPP--TTPEEEEE-HHHHHHHHH-HHHHHHHHHHTSS---HHHHHHHT--EETT--S-EEEEEEPPP-TT---

Sequence (472 aa):
MLKWLRGRGPGPGGARTATGPSLAGDGPAVGGSGPTAPGDGRTALTRNRGYGSRPDGDGGDGTAGGRTAAGAHAGGGPAAGRPTGEPAPGPAHSAAPGSEASVSEASGSDASVSEAPGSAASGSGISRSDPPGSRPHGCDDSGSGAPGFGESGSGAVRSTEPDPAAPGSGRAVPHLAEPTAADTARPPRTLPTDAPRIGHLQSLPLPRLSAVETSLPGVRADAGLLRNRWLGAASLAGQSHLNGGTTAQDAYQFTVSDDGSLLVAVVCDGLGSRPLTSQLGAVLLSSLLCQAARPVTAEHLAADPYAVLGGVLGGACARLADVRAAVLPALADRDLACTAVLVLVPAEGTGWAARVGDCAVLTLTDGAWDTVFPREEGPLNKVSAALPHPAPADAAEYARLPEGPGGTLVLGSDGFAEDVYGSPGVRDWLAACWSRPCDATAMADSLRYRRGGSHDDRTALVLWPPSTGGRA

pLDDT: mean 72.94, std 27.98, range [28.98, 98.88]